Protein AF-A0A2P4QF76-F1 (afdb_monomer_lite)

Sequence (493 aa):
MTTYYWIIAQHSGKVLEVKDGSFCSSAEIFQRSKKSELDPNVDMQLWYFNGGFIVNKRSGFVLDVVEAKCQNGTKIVQYQKHDEPSRSQEWEYNYKDNSFYFKFNRNFVLDVSSTNIIHLWEKHGGKNQQFILQKWDDGSAVIENAETNIIDNFKFLPKLSQNFLEILDDDEYYDVNIEVGDNPHVKTFHAHMVILSYRSPYLRRKLSTNKKNNDGTLTCIELPNILPEIFEIILRYIYSGKLSLKEIDPSNIIKLLVAANELSLQELVIYIQSFLIENKANWMKQNFDLIYQTSYENDSFLDLQNYCNGLISNEPDKIFKSQDFTSIPEKLLIAVIQNDNLQMSEVQVWKHVFKWGVAQNSAKLEDYSQDDFNTLKNTLRQCIPFIRFYNLTSKEFAYEVHPYKEVLPKELYEDLLLSFLDSDNKKGESKPRIPRNIDSRDIDSNIITSQHAEIISKWVGKLEITDKLNSPYEFKLLFRGSRDGFYPEKFHK

Structure (mmCIF, N/CA/C/O backbone):
data_AF-A0A2P4QF76-F1
#
_entry.id   AF-A0A2P4QF76-F1
#
loop_
_atom_site.group_PDB
_atom_site.id
_atom_site.type_symbol
_atom_site.label_atom_id
_atom_site.label_alt_id
_atom_site.label_comp_id
_atom_site.label_asym_id
_atom_site.label_entity_id
_atom_site.label_seq_id
_atom_site.pdbx_PDB_ins_code
_atom_site.Cartn_x
_atom_site.Cartn_y
_atom_site.Cartn_z
_atom_site.occupancy
_atom_site.B_iso_or_equiv
_atom_site.auth_seq_id
_atom_site.auth_comp_id
_atom_site.auth_asym_id
_atom_site.auth_atom_id
_atom_site.pdbx_PDB_model_num
ATOM 1 N N . MET A 1 1 ? -21.337 12.875 21.181 1.00 55.53 1 MET A N 1
ATOM 2 C CA . MET A 1 1 ? -21.882 14.163 20.696 1.00 55.53 1 MET A CA 1
ATOM 3 C C . MET A 1 1 ? -20.908 14.741 19.682 1.00 55.53 1 MET A C 1
ATOM 5 O O . MET A 1 1 ? -19.712 14.716 19.947 1.00 55.53 1 MET A O 1
ATOM 9 N N . THR A 1 2 ? -21.391 15.203 18.529 1.00 69.94 2 THR A N 1
ATOM 10 C CA . THR A 1 2 ? -20.555 15.848 17.503 1.00 69.94 2 THR A CA 1
ATOM 11 C C . THR A 1 2 ? -20.175 17.249 17.971 1.00 69.94 2 THR A C 1
ATOM 13 O O . THR A 1 2 ? -21.057 18.042 18.290 1.00 69.94 2 THR A O 1
ATOM 16 N N . THR A 1 3 ? -18.877 17.549 18.042 1.00 82.81 3 THR A N 1
ATOM 17 C CA . THR A 1 3 ? -18.399 18.892 18.402 1.00 82.81 3 THR A CA 1
ATOM 18 C C . THR A 1 3 ? -18.281 19.742 17.146 1.00 82.81 3 THR A C 1
ATOM 20 O O . THR A 1 3 ? -17.657 19.315 16.176 1.00 82.81 3 THR A O 1
ATOM 23 N N . TYR A 1 4 ? -18.864 20.939 17.176 1.00 88.81 4 TYR A N 1
ATOM 24 C CA . TYR A 1 4 ? -18.796 21.894 16.074 1.00 88.81 4 TYR A CA 1
ATOM 25 C C . TYR A 1 4 ? -17.783 22.998 16.363 1.00 88.81 4 TYR A C 1
ATOM 27 O O . TYR A 1 4 ? -17.559 23.372 17.515 1.00 88.81 4 TYR A O 1
ATOM 35 N N . TYR A 1 5 ? -17.194 23.537 15.305 1.00 94.94 5 TYR A N 1
ATOM 36 C CA . TYR A 1 5 ? -16.179 24.574 15.353 1.00 94.94 5 TYR A CA 1
ATOM 37 C C . TYR A 1 5 ? -16.497 25.671 14.345 1.00 94.94 5 TYR A C 1
ATOM 39 O O . TYR A 1 5 ? -16.916 25.397 13.219 1.00 94.94 5 TYR A O 1
ATOM 47 N N . TRP A 1 6 ? -16.202 26.909 14.721 1.00 96.62 6 TRP A N 1
ATOM 48 C CA . TRP A 1 6 ? -15.853 27.926 13.746 1.00 96.62 6 TRP A CA 1
ATOM 49 C C . TRP A 1 6 ? -14.387 27.753 13.363 1.00 96.62 6 TRP A C 1
ATOM 51 O O . TRP A 1 6 ? -13.508 27.714 14.228 1.00 96.62 6 TRP A O 1
ATOM 61 N N . ILE A 1 7 ? -14.124 27.693 12.062 1.00 97.88 7 ILE A N 1
ATOM 62 C CA . ILE A 1 7 ? -12.768 27.699 11.517 1.00 97.88 7 ILE A CA 1
ATOM 63 C C . ILE A 1 7 ? -12.421 29.151 11.186 1.00 97.88 7 ILE A C 1
ATOM 65 O O . ILE A 1 7 ? -12.975 29.709 10.241 1.00 97.88 7 ILE A O 1
ATOM 69 N N . ILE A 1 8 ? -11.561 29.779 11.989 1.00 97.50 8 ILE A N 1
ATOM 70 C CA . ILE A 1 8 ? -11.262 31.217 11.932 1.00 97.50 8 ILE A CA 1
ATOM 71 C C . ILE A 1 8 ? -9.943 31.452 11.206 1.00 97.50 8 ILE A C 1
ATOM 73 O O . ILE A 1 8 ? -8.897 31.052 11.702 1.00 97.50 8 ILE A O 1
ATOM 77 N N . ALA A 1 9 ? -9.951 32.172 10.089 1.00 97.38 9 ALA A N 1
ATOM 78 C CA . ALA A 1 9 ? -8.727 32.561 9.399 1.00 97.38 9 ALA A CA 1
ATOM 79 C C . ALA A 1 9 ? -7.946 33.608 10.214 1.00 97.38 9 ALA A C 1
ATOM 81 O O . ALA A 1 9 ? -8.445 34.697 10.507 1.00 97.38 9 ALA A O 1
ATOM 82 N N . GLN A 1 10 ? -6.693 33.312 10.556 1.00 95.69 10 GLN A N 1
ATOM 83 C CA . GLN A 1 10 ? -5.923 34.100 11.522 1.00 95.69 10 GLN A CA 1
ATOM 84 C C . GLN A 1 10 ? -5.584 35.516 11.033 1.00 95.69 10 GLN A C 1
ATOM 86 O O . GLN A 1 10 ? -5.496 36.440 11.839 1.00 95.69 10 GLN A O 1
ATOM 91 N N . HIS A 1 11 ? -5.405 35.717 9.724 1.00 95.94 11 HIS A N 1
ATOM 92 C CA . HIS A 1 11 ? -5.132 37.047 9.163 1.00 95.94 11 HIS A CA 1
ATOM 93 C C . HIS A 1 11 ? -6.307 38.033 9.284 1.00 95.94 11 HIS A C 1
ATOM 95 O O . HIS A 1 11 ? -6.072 39.237 9.340 1.00 95.94 11 HIS A O 1
ATOM 101 N N . SER A 1 12 ? -7.551 37.546 9.285 1.00 97.19 12 SER A N 1
ATOM 102 C CA . SER A 1 12 ? -8.755 38.382 9.178 1.00 97.19 12 SER A CA 1
ATOM 103 C C . SER A 1 12 ? -9.675 38.299 10.395 1.00 97.19 12 SER A C 1
ATOM 105 O O . SER A 1 12 ? -10.526 39.171 10.564 1.00 97.19 12 SER A O 1
ATOM 107 N N . GLY A 1 13 ? -9.564 37.240 11.204 1.00 95.44 13 GLY A N 1
ATOM 108 C CA . GLY A 1 13 ? -10.523 36.919 12.264 1.00 95.44 13 GLY A CA 1
ATOM 109 C C . GLY A 1 13 ? -11.899 36.470 11.750 1.00 95.44 13 GLY A C 1
ATOM 110 O O . GLY A 1 13 ? -12.828 36.321 12.541 1.00 95.44 13 GLY A O 1
ATOM 111 N N . LYS A 1 14 ? -12.057 36.270 10.435 1.00 98.25 14 LYS A N 1
ATOM 112 C CA . LYS A 1 14 ? -13.300 35.805 9.802 1.00 98.25 14 LYS A CA 1
ATOM 113 C C . LYS A 1 14 ? -13.380 34.281 9.802 1.00 98.25 14 LYS A C 1
ATOM 115 O O . LYS A 1 14 ? -12.358 33.606 9.866 1.00 98.25 14 LYS A O 1
ATOM 120 N N . VAL A 1 15 ? -14.592 33.746 9.695 1.00 98.12 15 VAL A N 1
ATOM 121 C CA . VAL A 1 15 ? -14.866 32.304 9.729 1.00 98.12 15 VAL A CA 1
ATOM 122 C C . VAL A 1 15 ? -15.191 31.754 8.350 1.00 98.12 15 VAL A C 1
ATOM 124 O O . VAL A 1 15 ? -15.731 32.478 7.515 1.00 98.12 15 VAL A O 1
ATOM 127 N N . LEU A 1 16 ? -14.890 30.477 8.125 1.00 98.25 16 LEU A N 1
ATOM 128 C CA . LEU A 1 16 ? -15.321 29.753 6.929 1.00 98.25 16 LEU A CA 1
ATOM 129 C C . LEU A 1 16 ? -16.848 29.624 6.892 1.00 98.25 16 LEU A C 1
ATOM 131 O O . LEU A 1 16 ? -17.462 29.157 7.849 1.00 98.25 16 LEU A O 1
ATOM 135 N N . GLU A 1 17 ? -17.436 29.989 5.759 1.00 98.06 17 GLU A N 1
ATOM 136 C CA . GLU A 1 17 ? -18.871 29.967 5.484 1.00 98.06 17 GLU A CA 1
ATOM 137 C C . GLU A 1 17 ? -19.134 29.283 4.135 1.00 98.06 17 GLU A C 1
ATOM 139 O O . GLU A 1 17 ? -18.421 29.516 3.154 1.00 98.06 17 GLU A O 1
ATOM 144 N N . VAL A 1 18 ? -20.186 28.462 4.073 1.00 94.88 18 VAL A N 1
ATOM 145 C CA . VAL A 1 18 ? -20.757 27.993 2.802 1.00 94.88 18 VAL A CA 1
ATOM 146 C C . VAL A 1 18 ? -21.560 29.129 2.171 1.00 94.88 18 VAL A C 1
ATOM 148 O O . VAL A 1 18 ? -22.477 29.661 2.802 1.00 94.88 18 VAL A O 1
ATOM 151 N N . LYS A 1 19 ? -21.258 29.487 0.917 1.00 91.44 19 LYS A N 1
ATOM 152 C CA . LYS A 1 19 ? -21.954 30.556 0.180 1.00 91.44 19 LYS A CA 1
ATOM 153 C C . LYS A 1 19 ? -23.469 30.388 0.214 1.00 91.44 19 LYS A C 1
ATOM 155 O O . LYS A 1 19 ? -24.003 29.343 -0.154 1.00 91.44 19 LYS A O 1
ATOM 160 N N . ASP A 1 20 ? -24.127 31.436 0.708 1.00 83.19 20 ASP A N 1
ATOM 161 C CA . ASP A 1 20 ? -25.578 31.559 0.864 1.00 83.19 20 ASP A CA 1
ATOM 162 C C . ASP A 1 20 ? -26.235 30.425 1.680 1.00 83.19 20 ASP A C 1
ATOM 164 O O . ASP A 1 20 ? -27.443 30.212 1.591 1.00 83.19 20 ASP A O 1
ATOM 168 N N . GLY A 1 21 ? -25.456 29.682 2.479 1.00 75.25 21 GLY A N 1
ATOM 169 C CA . GLY A 1 21 ? -25.950 28.528 3.237 1.00 75.25 21 GLY A CA 1
ATOM 170 C C . GLY A 1 21 ? -26.501 27.410 2.351 1.00 75.25 21 GLY A C 1
ATOM 171 O O . GLY A 1 21 ? -27.447 26.725 2.747 1.00 75.25 21 GLY A O 1
ATOM 172 N N . SER A 1 22 ? -25.950 27.276 1.142 1.00 79.94 22 SER A N 1
ATOM 173 C CA . SER A 1 22 ? -26.408 26.345 0.113 1.00 79.94 22 SER A CA 1
ATOM 174 C C . SER A 1 22 ? -26.368 24.880 0.564 1.00 79.94 22 SER A C 1
ATOM 176 O O . SER A 1 22 ? -25.484 24.465 1.312 1.00 79.94 22 SER A O 1
ATOM 178 N N . PHE A 1 23 ? -27.294 24.076 0.039 1.00 79.19 23 PHE A N 1
ATOM 179 C CA . PHE A 1 23 ? -27.296 22.609 0.138 1.00 79.19 23 PHE A CA 1
ATOM 180 C C . PHE A 1 23 ? -26.812 21.936 -1.154 1.00 79.19 23 PHE A C 1
ATOM 182 O O . PHE A 1 23 ? -26.894 20.720 -1.286 1.00 79.19 23 PHE A O 1
ATOM 189 N N . CYS A 1 24 ? -26.344 22.712 -2.135 1.00 78.94 24 CYS A N 1
ATOM 190 C CA . CYS A 1 24 ? -25.864 22.175 -3.401 1.00 78.94 24 CYS A CA 1
ATOM 191 C C . CYS A 1 24 ? -24.381 21.813 -3.317 1.00 78.94 24 CYS A C 1
ATOM 193 O O . CYS A 1 24 ? -23.576 22.532 -2.710 1.00 78.94 24 CYS A O 1
ATOM 195 N N . SER A 1 25 ? -24.016 20.730 -3.998 1.00 88.31 25 SER A N 1
ATOM 196 C CA . SER A 1 25 ? -22.626 20.423 -4.311 1.00 88.31 25 SER A CA 1
ATOM 197 C C . SER A 1 25 ? -22.015 21.539 -5.164 1.00 88.31 25 SER A C 1
ATOM 199 O O . SER A 1 25 ? -22.723 22.259 -5.871 1.00 88.31 25 SER A O 1
ATOM 201 N N . SER A 1 26 ? -20.698 21.699 -5.071 1.00 90.62 26 SER A N 1
ATOM 202 C CA . SER A 1 26 ? -19.935 22.763 -5.732 1.00 90.62 26 SER A CA 1
ATOM 203 C C . SER A 1 26 ? -20.241 24.183 -5.233 1.00 90.62 26 SER A C 1
ATOM 205 O O . SER A 1 26 ? -19.780 25.151 -5.841 1.00 90.62 26 SER A O 1
ATOM 207 N N . ALA A 1 27 ? -20.968 24.342 -4.119 1.00 89.12 27 ALA A N 1
ATOM 208 C CA . ALA A 1 27 ? -21.112 25.654 -3.495 1.00 89.12 27 ALA A CA 1
ATOM 209 C C . ALA A 1 27 ? -19.767 26.121 -2.917 1.00 89.12 27 ALA A C 1
ATOM 211 O O . ALA A 1 27 ? -19.070 25.371 -2.231 1.00 89.12 27 ALA A O 1
ATOM 212 N N . GLU A 1 28 ? -19.407 27.366 -3.223 1.00 95.69 28 GLU A N 1
ATOM 213 C CA . GLU A 1 28 ? -18.118 27.955 -2.856 1.00 95.69 28 GLU A CA 1
ATOM 214 C C . GLU A 1 28 ? -17.987 28.149 -1.343 1.00 95.69 28 GLU A C 1
ATOM 216 O O . GLU A 1 28 ? -18.946 28.530 -0.663 1.00 95.69 28 GLU A O 1
ATOM 221 N N . ILE A 1 29 ? -16.770 27.952 -0.834 1.00 97.94 29 ILE A N 1
ATOM 222 C CA . ILE A 1 29 ? -16.413 28.265 0.548 1.00 97.94 29 ILE A CA 1
ATOM 223 C C . ILE A 1 29 ? -15.610 29.562 0.573 1.00 97.94 29 ILE A C 1
ATOM 225 O O . ILE A 1 29 ? -14.702 29.784 -0.231 1.00 97.94 29 ILE A O 1
ATOM 229 N N . PHE A 1 30 ? -15.945 30.448 1.500 1.00 97.44 30 PHE A N 1
ATOM 230 C CA . PHE A 1 30 ? -15.320 31.761 1.632 1.00 97.44 30 PHE A CA 1
ATOM 231 C C . PHE A 1 30 ? -15.271 32.168 3.104 1.00 97.44 30 PHE A C 1
ATOM 233 O O . PHE A 1 30 ? -15.937 31.568 3.946 1.00 97.44 30 PHE A O 1
ATOM 240 N N . GLN A 1 31 ? -14.474 33.180 3.435 1.00 97.69 31 GLN A N 1
ATOM 241 C CA . GLN A 1 31 ? -14.450 33.732 4.785 1.00 97.69 31 GLN A CA 1
ATOM 242 C C . GLN A 1 31 ? -15.458 34.878 4.949 1.00 97.69 31 GLN A C 1
ATOM 244 O O . GLN A 1 31 ? -15.531 35.793 4.118 1.00 97.69 31 GLN A O 1
ATOM 249 N N . ARG A 1 32 ? -16.182 34.898 6.071 1.00 96.81 32 ARG A N 1
ATOM 250 C CA . ARG A 1 32 ? -17.121 35.970 6.426 1.00 96.81 32 ARG A CA 1
ATOM 251 C C . ARG A 1 32 ? -17.062 36.332 7.905 1.00 96.81 32 ARG A C 1
ATOM 253 O O . ARG A 1 32 ? -16.494 35.611 8.718 1.00 96.81 32 ARG A O 1
ATOM 260 N N . SER A 1 33 ? -17.613 37.491 8.259 1.00 96.94 33 SER A N 1
ATOM 261 C CA . SER A 1 33 ? -17.751 37.886 9.660 1.00 96.94 33 SER A CA 1
ATOM 262 C C . SER A 1 33 ? -18.518 36.815 10.434 1.00 96.94 33 SER A C 1
ATOM 264 O O . SER A 1 33 ? -19.556 36.332 9.973 1.00 96.94 33 SER A O 1
ATOM 266 N N . LYS A 1 34 ? -17.990 36.452 11.604 1.00 95.12 34 LYS A N 1
ATOM 267 C CA . LYS A 1 34 ? -18.598 35.473 12.502 1.00 95.12 34 LYS A CA 1
ATOM 268 C C . LYS A 1 34 ? -20.011 35.915 12.890 1.00 95.12 34 LYS A C 1
ATOM 270 O O . LYS A 1 34 ? -20.214 37.063 13.286 1.00 95.12 34 LYS A O 1
ATOM 275 N N . LYS A 1 35 ? -20.974 35.006 12.777 1.00 89.44 35 LYS A N 1
ATOM 276 C CA . LYS A 1 35 ? -22.362 35.211 13.199 1.00 89.44 35 LYS A CA 1
ATOM 277 C C . LYS A 1 35 ? -22.523 35.067 14.705 1.00 89.44 35 LYS A C 1
ATOM 279 O O . LYS A 1 35 ? -21.748 34.372 15.360 1.00 89.44 35 LYS A O 1
ATOM 284 N N . SER A 1 36 ? -23.553 35.729 15.233 1.00 84.69 36 SER A N 1
ATOM 285 C CA . SER A 1 36 ? -24.012 35.507 16.605 1.00 84.69 36 SER A CA 1
ATOM 286 C C . SER A 1 36 ? -24.418 34.049 16.785 1.00 84.69 36 SER A C 1
ATOM 288 O O . SER A 1 36 ? -24.936 33.434 15.853 1.00 84.69 36 SER A O 1
ATOM 290 N N . GLU A 1 37 ? -24.242 33.520 17.993 1.00 79.38 37 GLU A N 1
ATOM 291 C CA . GLU A 1 37 ? -24.681 32.165 18.324 1.00 79.38 37 GLU A CA 1
ATOM 292 C C . GLU A 1 37 ? -26.200 31.968 18.168 1.00 79.38 37 GLU A C 1
ATOM 294 O O . GLU A 1 37 ? -26.680 30.862 17.937 1.00 79.38 37 GLU A O 1
ATOM 299 N N . LEU A 1 38 ? -26.951 33.070 18.228 1.00 74.81 38 LEU A N 1
ATOM 300 C CA . LEU A 1 38 ? -28.403 33.113 18.076 1.00 74.81 38 LEU A CA 1
ATOM 301 C C . LEU A 1 38 ? -28.857 33.340 16.620 1.00 74.81 38 LEU A C 1
ATOM 303 O O . LEU A 1 38 ? -30.057 33.444 16.368 1.00 74.81 38 LEU A O 1
ATOM 307 N N . ASP A 1 39 ? -27.935 33.472 15.656 1.00 79.25 39 ASP A N 1
ATOM 308 C CA . ASP A 1 39 ? -28.293 33.659 14.243 1.00 79.25 39 ASP A CA 1
ATOM 309 C C . ASP A 1 39 ? -28.943 32.368 13.701 1.00 79.25 39 ASP A C 1
ATOM 311 O O . ASP A 1 39 ? -28.347 31.291 13.797 1.00 79.25 39 ASP A O 1
ATOM 315 N N . PRO A 1 40 ? -30.144 32.437 13.094 1.00 72.69 40 PRO A N 1
ATOM 316 C CA . PRO A 1 40 ? -30.857 31.250 12.614 1.00 72.69 40 PRO A CA 1
ATOM 317 C C . PRO A 1 40 ? -30.125 30.506 11.488 1.00 72.69 40 PRO A C 1
ATOM 319 O O . PRO A 1 40 ? -30.483 29.378 11.170 1.00 72.69 40 PRO A O 1
ATOM 322 N N . ASN A 1 41 ? -29.112 31.120 10.872 1.00 77.69 41 ASN A N 1
ATOM 323 C CA . ASN A 1 41 ? -28.269 30.507 9.850 1.00 77.69 41 ASN A CA 1
ATOM 324 C C . ASN A 1 41 ? -26.828 30.334 10.323 1.00 77.69 41 ASN A C 1
ATOM 326 O O . ASN A 1 41 ? -25.909 30.322 9.513 1.00 77.69 41 ASN A O 1
ATOM 330 N N . VAL A 1 42 ? -26.583 30.273 11.627 1.00 85.44 42 VAL A N 1
ATOM 331 C CA . VAL A 1 42 ? -25.220 30.132 12.140 1.00 85.44 42 VAL A CA 1
ATOM 332 C C . VAL A 1 42 ? -24.565 28.804 11.749 1.00 85.44 42 VAL A C 1
ATOM 334 O O . VAL A 1 42 ? -23.354 28.740 11.563 1.00 85.44 42 VAL A O 1
ATOM 337 N N . ASP A 1 43 ? -25.370 27.766 11.534 1.00 83.00 43 ASP A N 1
ATOM 338 C CA . ASP A 1 43 ? -24.957 26.427 11.115 1.00 83.00 43 ASP A CA 1
ATOM 339 C C . ASP A 1 43 ? -24.156 26.384 9.802 1.00 83.00 43 ASP A C 1
ATOM 341 O O . ASP A 1 43 ? -23.296 25.516 9.657 1.00 83.00 43 ASP A O 1
ATOM 345 N N . MET A 1 44 ? -24.338 27.339 8.882 1.00 89.62 44 MET A N 1
ATOM 346 C CA . MET A 1 44 ? -23.531 27.417 7.654 1.00 89.62 44 MET A CA 1
ATOM 347 C C . MET A 1 44 ? -22.075 27.850 7.888 1.00 89.62 44 MET A C 1
ATOM 349 O O . MET A 1 44 ? -21.251 27.713 6.984 1.00 89.62 44 MET A O 1
ATOM 353 N N . GLN A 1 45 ? -21.754 28.344 9.089 1.00 97.00 45 GLN A N 1
ATOM 354 C CA . GLN A 1 45 ? -20.395 28.680 9.535 1.00 97.00 45 GLN A CA 1
ATOM 355 C C . GLN A 1 45 ? -19.789 27.627 10.481 1.00 97.00 45 GLN A C 1
ATOM 357 O O . GLN A 1 45 ? -18.684 27.824 10.993 1.00 97.00 45 GLN A O 1
ATOM 362 N N . LEU A 1 46 ? -20.509 26.531 10.746 1.00 95.50 46 LEU A N 1
ATOM 363 C CA . LEU A 1 46 ? -20.108 25.507 11.706 1.00 95.50 46 LEU A CA 1
ATOM 364 C C . LEU A 1 46 ? -19.647 24.237 11.011 1.00 95.50 46 LEU A C 1
ATOM 366 O O . LEU A 1 46 ? -20.309 23.720 10.114 1.00 95.50 46 LEU A O 1
ATOM 370 N N . TRP A 1 47 ? -18.521 23.717 11.484 1.00 97.25 47 TRP A N 1
ATOM 371 C CA . TRP A 1 47 ? -17.824 22.589 10.885 1.00 97.25 47 TRP A CA 1
ATOM 372 C C . TRP A 1 47 ? -17.505 21.535 11.939 1.00 97.25 47 TRP A C 1
ATOM 374 O O . TRP A 1 47 ? -17.258 21.870 13.096 1.00 97.25 47 TRP A O 1
ATOM 384 N N . TYR A 1 48 ? -17.492 20.264 11.561 1.00 94.06 48 TYR A N 1
ATOM 385 C CA . TYR A 1 48 ? -17.015 19.175 12.407 1.00 94.06 48 TYR A CA 1
ATOM 386 C C . TYR A 1 48 ? -16.077 18.260 11.626 1.00 94.06 48 TYR A C 1
ATOM 388 O O . TYR A 1 48 ? -16.114 18.205 10.398 1.00 94.06 48 TYR A O 1
ATOM 396 N N . PHE A 1 49 ? -15.225 17.544 12.350 1.00 92.38 49 PHE A N 1
ATOM 397 C CA . PHE A 1 49 ? -14.235 16.647 11.765 1.00 92.38 49 PHE A CA 1
ATOM 398 C C . PHE A 1 49 ? -14.704 15.204 11.910 1.00 92.38 49 PHE A C 1
ATOM 400 O O . PHE A 1 49 ? -15.112 14.790 12.996 1.00 92.38 49 PHE A O 1
ATOM 407 N N . ASN A 1 50 ? -14.654 14.438 10.825 1.00 84.06 50 ASN A N 1
ATOM 408 C CA . ASN A 1 50 ? -15.050 13.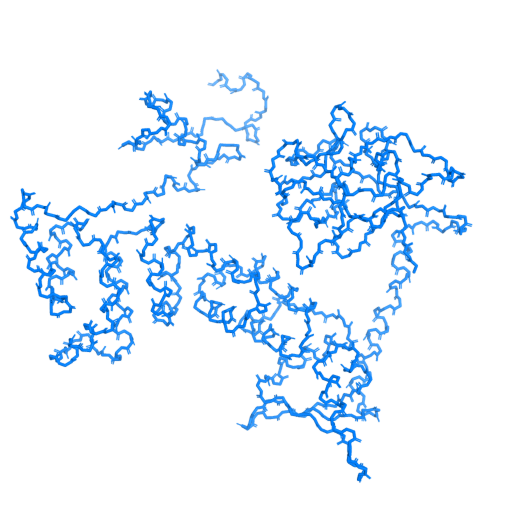034 10.816 1.00 84.06 50 ASN A CA 1
ATOM 409 C C . ASN A 1 50 ? -14.121 12.259 9.884 1.00 84.06 50 ASN A C 1
ATOM 411 O O . ASN A 1 50 ? -14.231 12.437 8.683 1.00 84.06 50 ASN A O 1
ATOM 415 N N . GLY A 1 51 ? -13.201 11.444 10.407 1.00 77.56 51 GLY A N 1
ATOM 416 C CA . GLY A 1 51 ? -12.373 10.550 9.580 1.00 77.56 51 GLY A CA 1
ATOM 417 C C . GLY A 1 51 ? -11.537 11.241 8.491 1.00 77.56 51 GLY A C 1
ATOM 418 O O . GLY A 1 51 ? -11.437 10.723 7.389 1.00 77.56 51 GLY A O 1
ATOM 419 N N . GLY A 1 52 ? -10.977 12.427 8.762 1.00 86.62 52 GLY A N 1
ATOM 420 C CA . GLY A 1 52 ? -10.227 13.223 7.772 1.00 86.62 52 GLY A CA 1
ATOM 421 C C . GLY A 1 52 ? -11.094 14.153 6.916 1.00 86.62 52 GLY A C 1
ATOM 422 O O . GLY A 1 52 ? -10.568 15.010 6.216 1.00 86.62 52 GLY A O 1
ATOM 423 N N . PHE A 1 53 ? -12.419 14.062 7.012 1.00 94.44 53 PHE A N 1
ATOM 424 C CA . PHE A 1 53 ? -13.335 14.979 6.343 1.00 94.44 53 PHE A CA 1
ATOM 425 C C . PHE A 1 53 ? -13.638 16.190 7.227 1.00 94.44 53 PHE A C 1
ATOM 427 O O . PHE A 1 53 ? -13.843 16.059 8.438 1.00 94.44 53 PHE A O 1
ATOM 434 N N . ILE A 1 54 ? -13.718 17.366 6.605 1.00 97.25 54 ILE A N 1
ATOM 435 C CA . ILE A 1 54 ? -14.188 18.604 7.236 1.00 97.25 54 ILE A CA 1
ATOM 436 C C . ILE A 1 54 ? -15.614 18.831 6.757 1.00 97.25 54 ILE A C 1
ATOM 438 O O . ILE A 1 54 ? -15.830 19.124 5.584 1.00 97.25 54 ILE A O 1
ATOM 442 N N . VAL A 1 55 ? -16.584 18.646 7.646 1.00 96.75 55 VAL A N 1
ATOM 443 C CA . VAL A 1 55 ? -18.001 18.540 7.295 1.00 96.75 55 VAL A CA 1
ATOM 444 C C . VAL A 1 55 ? -18.770 19.750 7.799 1.00 96.75 55 VAL A C 1
ATOM 446 O O . VAL A 1 55 ? -18.630 20.137 8.959 1.00 96.75 55 VAL A O 1
ATOM 449 N N . ASN A 1 56 ? -19.595 20.351 6.948 1.00 95.69 56 ASN A N 1
ATOM 450 C CA . ASN A 1 56 ? -20.453 21.460 7.342 1.00 95.69 56 ASN A CA 1
ATOM 451 C C . ASN A 1 56 ? -21.665 20.961 8.149 1.00 95.69 56 ASN A C 1
ATOM 453 O O . ASN A 1 56 ? -22.313 19.988 7.767 1.00 95.69 56 ASN A O 1
ATOM 457 N N . LYS A 1 57 ? -22.011 21.648 9.245 1.00 90.38 57 LYS A N 1
ATOM 458 C CA . LYS A 1 57 ? -23.151 21.296 10.109 1.00 90.38 57 LYS A CA 1
ATOM 459 C C . LYS A 1 57 ? -24.491 21.386 9.382 1.00 90.38 57 LYS A C 1
ATOM 461 O O . LYS A 1 57 ? -25.349 20.541 9.614 1.00 90.38 57 LYS A O 1
ATOM 466 N N . ARG A 1 58 ? -24.686 22.418 8.556 1.00 87.12 58 ARG A N 1
ATOM 467 C CA . ARG A 1 58 ? -25.963 22.689 7.885 1.00 87.12 58 ARG A CA 1
ATOM 468 C C . ARG A 1 58 ? -26.235 21.676 6.782 1.00 87.12 58 ARG A C 1
ATOM 470 O O . ARG A 1 58 ? -27.289 21.054 6.784 1.00 87.12 58 ARG A O 1
ATOM 477 N N . SER A 1 59 ? -25.298 21.518 5.847 1.00 83.31 59 SER A N 1
ATOM 478 C CA . SER A 1 59 ? -25.500 20.683 4.655 1.00 83.31 59 SER A CA 1
ATOM 479 C C . SER A 1 59 ? -25.120 19.213 4.846 1.00 83.31 59 SER A C 1
ATOM 481 O O . SER A 1 59 ? -25.603 18.366 4.100 1.00 83.31 59 SER A O 1
ATOM 483 N N . GLY A 1 60 ? -24.242 18.893 5.804 1.00 88.00 60 GLY A N 1
ATOM 484 C CA . GLY A 1 60 ? -23.638 17.561 5.934 1.00 88.00 60 GLY A CA 1
ATOM 485 C C . GLY A 1 60 ? -22.614 17.232 4.838 1.00 88.00 60 GLY A C 1
ATOM 486 O O . GLY A 1 60 ? -22.114 16.109 4.783 1.00 88.00 60 GLY A O 1
ATOM 487 N N . PHE A 1 61 ? -22.299 18.189 3.961 1.00 93.50 61 PHE A N 1
ATOM 488 C CA . PHE A 1 61 ? -21.313 18.042 2.892 1.00 93.50 61 PHE A CA 1
ATOM 489 C C . PHE A 1 61 ? -19.904 18.364 3.375 1.00 93.50 61 PHE A C 1
ATOM 491 O O . PHE A 1 61 ? -19.708 19.056 4.377 1.00 93.50 61 PHE A O 1
ATOM 498 N N . VAL A 1 62 ? -18.919 17.837 2.655 1.00 97.75 62 VAL A N 1
ATOM 499 C CA . VAL A 1 62 ? -17.508 17.895 3.038 1.00 97.75 62 VAL A CA 1
ATOM 500 C C . VAL A 1 62 ? -16.755 18.917 2.196 1.00 97.75 62 VAL A C 1
ATOM 502 O O . VAL A 1 62 ? -17.152 19.189 1.063 1.00 97.75 62 VAL A O 1
ATOM 505 N N . LEU A 1 63 ? -15.671 19.480 2.737 1.00 98.06 63 LEU A N 1
ATOM 506 C CA . LEU A 1 63 ? -14.740 20.294 1.957 1.00 98.06 63 LEU A CA 1
ATOM 507 C C . LEU A 1 63 ? -14.079 19.450 0.868 1.00 98.06 63 LEU A C 1
ATOM 509 O O . LEU A 1 63 ? -13.458 18.430 1.160 1.00 98.06 63 LEU A O 1
ATOM 513 N N . ASP A 1 64 ? -14.180 19.923 -0.367 1.00 98.00 64 ASP A N 1
ATOM 514 C CA . ASP A 1 64 ? -13.719 19.255 -1.575 1.00 98.00 64 ASP A CA 1
ATOM 515 C C . ASP A 1 64 ? -12.826 20.196 -2.394 1.00 98.00 64 ASP A C 1
ATOM 517 O O . ASP A 1 64 ? -13.157 21.364 -2.636 1.00 98.00 64 ASP A O 1
ATOM 521 N N . VAL A 1 65 ? -11.667 19.681 -2.800 1.00 97.62 65 VAL A N 1
ATOM 522 C CA . VAL A 1 65 ? -10.797 20.303 -3.797 1.00 97.62 65 VAL A CA 1
ATOM 523 C C . VAL A 1 65 ? -11.370 19.999 -5.177 1.00 97.62 65 VAL A C 1
ATOM 525 O O . VAL A 1 65 ? -11.338 18.845 -5.609 1.00 97.62 65 VAL A O 1
ATOM 528 N N . VAL A 1 66 ? -11.813 21.033 -5.899 1.00 94.19 66 VAL A N 1
ATOM 529 C CA . VAL A 1 66 ? -12.395 20.873 -7.242 1.00 94.19 66 VAL A CA 1
ATOM 530 C C . VAL A 1 66 ? -11.451 20.068 -8.143 1.00 94.19 66 VAL A C 1
ATOM 532 O O . VAL A 1 66 ? -10.281 20.418 -8.308 1.00 94.19 66 VAL A O 1
ATOM 535 N N . GLU A 1 67 ? -11.971 18.971 -8.704 1.00 89.75 67 GLU A N 1
ATOM 536 C CA . GLU A 1 67 ? -11.249 18.039 -9.590 1.00 89.75 67 GLU A CA 1
ATOM 537 C C . GLU A 1 67 ? -9.987 17.404 -8.964 1.00 89.75 67 GLU A C 1
ATOM 539 O O . GLU A 1 67 ? -9.124 16.906 -9.685 1.00 89.75 67 GLU A O 1
ATOM 544 N N . ALA A 1 68 ? -9.847 17.430 -7.630 1.00 89.12 68 ALA A N 1
ATOM 545 C CA . ALA A 1 68 ? -8.625 17.043 -6.912 1.00 89.12 68 ALA A CA 1
ATOM 546 C C . ALA A 1 68 ? -7.356 17.755 -7.433 1.00 89.12 68 ALA A C 1
ATOM 548 O O . ALA A 1 68 ? -6.241 17.233 -7.342 1.00 89.12 68 ALA A O 1
ATOM 549 N N . LYS A 1 69 ? -7.513 18.948 -8.017 1.00 93.44 69 LYS A N 1
ATOM 550 C CA . LYS A 1 69 ? -6.443 19.634 -8.738 1.00 93.44 69 LYS A CA 1
ATOM 551 C C . LYS A 1 69 ? -5.435 20.267 -7.773 1.00 93.44 69 LYS A C 1
ATOM 553 O O . LYS A 1 69 ? -5.721 21.252 -7.099 1.00 93.44 69 LYS A O 1
ATOM 558 N N . CYS A 1 70 ? -4.210 19.742 -7.740 1.00 92.62 70 CYS A N 1
ATOM 559 C CA . CYS A 1 70 ? -3.107 20.295 -6.943 1.00 92.62 70 CYS A CA 1
ATOM 560 C C . CYS A 1 70 ? -2.446 21.500 -7.634 1.00 92.62 70 CYS A C 1
ATOM 562 O O . CYS A 1 70 ? -1.317 21.412 -8.112 1.00 92.62 70 CYS A O 1
ATOM 564 N N . GLN A 1 71 ? -3.162 22.621 -7.720 1.00 96.12 71 GLN A N 1
ATOM 565 C CA . GLN A 1 71 ? -2.650 23.874 -8.280 1.00 96.12 71 GLN A CA 1
ATOM 566 C C . GLN A 1 71 ? -3.026 25.059 -7.384 1.00 96.12 71 GLN A C 1
ATOM 568 O O . GLN A 1 71 ? -4.152 25.119 -6.884 1.00 96.12 71 GLN A O 1
ATOM 573 N N . ASN A 1 72 ? -2.115 26.027 -7.238 1.00 96.88 72 ASN A N 1
ATOM 574 C CA . ASN A 1 72 ? -2.380 27.287 -6.539 1.00 96.88 72 ASN A CA 1
ATOM 575 C C . ASN A 1 72 ? -3.627 27.976 -7.103 1.00 96.88 72 ASN A C 1
ATOM 577 O O . ASN A 1 72 ? -3.739 28.191 -8.311 1.00 96.88 72 ASN A O 1
ATOM 581 N N . GLY A 1 73 ? -4.558 28.320 -6.217 1.00 95.81 73 GLY A N 1
ATOM 582 C CA . GLY A 1 73 ? -5.814 28.972 -6.575 1.00 95.81 73 GLY A CA 1
ATOM 583 C C . GLY A 1 73 ? -6.956 28.014 -6.911 1.00 95.81 73 GLY A C 1
ATOM 584 O O . GLY A 1 73 ? -8.045 28.477 -7.255 1.00 95.81 73 GLY A O 1
ATOM 585 N N . THR A 1 74 ? -6.755 26.695 -6.806 1.00 97.56 74 THR A N 1
ATOM 586 C CA . THR A 1 74 ? -7.849 25.726 -6.988 1.00 97.56 74 THR A CA 1
ATOM 587 C C . THR A 1 74 ? -8.909 25.954 -5.919 1.00 97.56 74 THR A C 1
ATOM 589 O O . THR A 1 74 ? -8.607 25.950 -4.730 1.00 97.56 74 THR A O 1
ATOM 592 N N . LYS A 1 75 ? -10.159 26.182 -6.323 1.00 97.12 75 LYS A N 1
ATOM 593 C CA . LYS A 1 75 ? -11.238 26.504 -5.383 1.00 97.12 75 LYS A CA 1
ATOM 594 C C . LYS A 1 75 ? -11.544 25.329 -4.459 1.00 97.12 75 LYS A C 1
ATOM 596 O O . LYS A 1 75 ? -11.528 24.177 -4.892 1.00 97.12 75 LYS A O 1
ATOM 601 N N . ILE A 1 76 ? -11.897 25.657 -3.219 1.00 98.06 76 ILE A N 1
ATOM 602 C CA . ILE A 1 76 ? -12.511 24.714 -2.288 1.00 98.06 76 ILE A CA 1
ATOM 603 C C . ILE A 1 76 ? -14.018 24.938 -2.290 1.00 98.06 76 ILE A C 1
ATOM 605 O O . ILE A 1 76 ? -14.505 26.065 -2.156 1.00 98.06 76 ILE A O 1
ATOM 609 N N . VAL A 1 77 ? -14.755 23.849 -2.455 1.00 97.81 77 VAL A N 1
ATOM 610 C CA . VAL A 1 77 ? -16.218 23.826 -2.461 1.00 97.81 77 VAL A CA 1
ATOM 611 C C . VAL A 1 77 ? -16.719 22.839 -1.414 1.00 97.81 77 VAL A C 1
ATOM 613 O O . VAL A 1 77 ? -15.942 22.052 -0.881 1.00 97.81 77 VAL A O 1
ATOM 616 N N . GLN A 1 78 ? -18.014 22.860 -1.111 1.00 95.19 78 GLN A N 1
ATOM 617 C CA . GLN A 1 78 ? -18.637 21.698 -0.476 1.00 95.19 78 GLN A CA 1
ATOM 618 C C . GLN A 1 78 ? -19.093 20.690 -1.534 1.00 95.19 78 GLN A C 1
ATOM 620 O O . GLN A 1 78 ? -19.608 21.074 -2.589 1.00 95.19 78 GLN A O 1
ATOM 625 N N . TYR A 1 79 ? -18.967 19.402 -1.241 1.00 94.94 79 TYR A N 1
ATOM 626 C CA . TYR A 1 79 ? -19.472 18.337 -2.101 1.00 94.94 79 TYR A CA 1
ATOM 627 C C . TYR A 1 79 ? -20.026 17.175 -1.271 1.00 94.94 79 TYR A C 1
ATOM 629 O O . TYR A 1 79 ? -19.723 17.038 -0.082 1.00 94.94 79 TYR A O 1
ATOM 637 N N . GLN A 1 80 ? -20.875 16.348 -1.885 1.00 91.75 80 GLN A N 1
ATOM 638 C CA . GLN A 1 80 ? -21.321 15.117 -1.241 1.00 91.75 80 GLN A CA 1
ATOM 639 C C . GLN A 1 80 ? -20.098 14.242 -0.938 1.00 91.75 80 GLN A C 1
ATOM 641 O O . GLN A 1 80 ? -19.188 14.128 -1.757 1.00 91.75 80 GLN A O 1
ATOM 646 N N . LYS A 1 81 ? -20.064 13.636 0.249 1.00 93.62 81 LYS A N 1
ATOM 647 C CA . LYS A 1 81 ? -18.960 12.758 0.634 1.00 93.62 81 LYS A CA 1
ATOM 648 C C . LYS A 1 81 ? -18.813 11.620 -0.389 1.00 93.62 81 LYS A C 1
ATOM 650 O O . LYS A 1 81 ? -19.788 10.917 -0.652 1.00 93.62 81 LYS A O 1
ATOM 655 N N . HIS A 1 82 ? -17.619 11.467 -0.953 1.00 89.12 82 HIS A N 1
ATOM 656 C CA . HIS A 1 82 ? -17.249 10.336 -1.804 1.00 89.12 82 HIS A CA 1
ATOM 657 C C . HIS A 1 82 ? -16.929 9.101 -0.952 1.00 89.12 82 HIS A C 1
ATOM 659 O O . HIS A 1 82 ? -16.647 9.220 0.244 1.00 89.12 82 HIS A O 1
ATOM 665 N N . ASP A 1 83 ? -16.948 7.923 -1.575 1.00 82.12 83 ASP A N 1
ATOM 666 C CA . ASP A 1 83 ? -16.480 6.697 -0.931 1.00 82.12 83 ASP A CA 1
ATOM 667 C C . ASP A 1 83 ? -15.011 6.839 -0.495 1.00 82.12 83 ASP A C 1
ATOM 669 O O . ASP A 1 83 ? -14.211 7.529 -1.132 1.00 82.12 83 ASP A O 1
ATOM 673 N N . GLU A 1 84 ? -14.669 6.214 0.630 1.00 77.50 84 GLU A N 1
ATOM 674 C CA . GLU A 1 84 ? -13.308 6.226 1.167 1.00 77.50 84 GLU A CA 1
ATOM 675 C C . GLU A 1 84 ? -12.446 5.159 0.466 1.00 77.50 84 GLU A C 1
ATOM 677 O O . GLU A 1 84 ? -12.907 4.023 0.319 1.00 77.50 84 GLU A O 1
ATOM 682 N N . PRO A 1 85 ? -11.194 5.476 0.068 1.00 74.56 85 PRO A N 1
ATOM 683 C CA . PRO A 1 85 ? -10.491 6.754 0.249 1.00 74.56 85 PRO A CA 1
ATOM 684 C C . PRO A 1 85 ? -10.853 7.818 -0.806 1.00 74.56 85 PRO A C 1
ATOM 686 O O . PRO A 1 85 ? -10.980 7.523 -1.996 1.00 74.56 85 PRO A O 1
ATOM 689 N N . SER A 1 86 ? -10.925 9.088 -0.390 1.00 82.25 86 SER A N 1
ATOM 690 C CA . SER A 1 86 ? -11.267 10.217 -1.267 1.00 82.25 86 SER A CA 1
ATOM 691 C C . SER A 1 86 ? -10.064 11.118 -1.541 1.00 82.25 86 SER A C 1
ATOM 693 O O . SER A 1 86 ? -9.534 11.796 -0.659 1.00 82.25 86 SER A O 1
ATOM 695 N N . ARG A 1 87 ? -9.658 11.195 -2.816 1.00 88.69 87 ARG A N 1
ATOM 696 C CA . ARG A 1 87 ? -8.511 12.012 -3.246 1.00 88.69 87 ARG A CA 1
ATOM 697 C C . ARG A 1 87 ? -8.743 13.519 -3.151 1.00 88.69 87 ARG A C 1
ATOM 699 O O . ARG A 1 87 ? -7.756 14.238 -3.133 1.00 88.69 87 ARG A O 1
ATOM 706 N N . SER A 1 88 ? -9.987 14.002 -3.112 1.00 94.00 88 SER A N 1
ATOM 707 C CA . SER A 1 88 ? -10.313 15.440 -3.111 1.00 94.00 88 SER A CA 1
ATOM 708 C C . SER A 1 88 ? -10.812 15.980 -1.768 1.00 94.00 88 SER A C 1
ATOM 710 O O . SER A 1 88 ? -10.902 17.196 -1.625 1.00 94.00 88 SER A O 1
ATOM 712 N N . GLN A 1 89 ? -11.133 15.124 -0.790 1.00 96.75 89 GLN A N 1
ATOM 713 C CA . GLN A 1 89 ? -11.934 15.526 0.382 1.00 96.75 89 GLN A CA 1
ATOM 714 C C . GLN A 1 89 ? -11.278 15.266 1.739 1.00 96.75 89 GLN A C 1
ATOM 716 O O . GLN A 1 89 ? -11.876 15.552 2.778 1.00 96.75 89 GLN A O 1
ATOM 721 N N . GLU A 1 90 ? -10.065 14.717 1.745 1.00 95.50 90 GLU A N 1
ATOM 722 C CA . GLU A 1 90 ? -9.362 14.373 2.975 1.00 95.50 90 GLU A CA 1
ATOM 723 C C . GLU A 1 90 ? -8.348 15.447 3.378 1.00 95.50 90 GLU A C 1
ATOM 725 O O . GLU A 1 90 ? -7.496 15.883 2.595 1.00 95.50 90 GLU A O 1
ATOM 730 N N . TRP A 1 91 ? -8.425 15.831 4.647 1.00 96.25 91 TRP A N 1
ATOM 731 C CA . TRP A 1 91 ? -7.687 16.924 5.252 1.00 96.25 91 TRP A CA 1
ATOM 732 C C . TRP A 1 91 ? -7.065 16.498 6.581 1.00 96.25 91 TRP A C 1
ATOM 734 O O . TRP A 1 91 ? -7.596 15.657 7.306 1.00 96.25 91 TRP A O 1
ATOM 744 N N . GLU A 1 92 ? -5.955 17.135 6.935 1.00 94.88 92 GLU A N 1
ATOM 745 C CA . GLU A 1 92 ? -5.288 16.952 8.223 1.00 94.88 92 GLU A CA 1
ATOM 746 C C . GLU A 1 92 ? -4.986 18.315 8.845 1.00 94.88 92 GLU A C 1
ATOM 748 O O . GLU A 1 92 ? -4.451 19.198 8.179 1.00 94.88 92 GLU A O 1
ATOM 753 N N . TYR A 1 93 ? -5.332 18.510 10.116 1.00 94.50 93 TYR A N 1
ATOM 754 C CA . TYR A 1 93 ? -5.030 19.749 10.832 1.00 94.50 93 TYR A CA 1
ATOM 755 C C . TYR A 1 93 ? -3.735 19.612 11.629 1.00 94.50 93 TYR A C 1
ATOM 757 O O . TYR A 1 93 ? -3.582 18.684 12.423 1.00 94.50 93 TYR A O 1
ATOM 765 N N . ASN A 1 94 ? -2.817 20.561 11.469 1.00 89.56 94 ASN A N 1
ATOM 766 C CA . ASN A 1 94 ? -1.569 20.595 12.221 1.00 89.56 94 ASN A CA 1
ATOM 767 C C . ASN A 1 94 ? -1.605 21.689 13.283 1.00 89.56 94 ASN A C 1
ATOM 769 O O . ASN A 1 94 ? -1.556 22.881 12.992 1.00 89.56 94 ASN A O 1
ATOM 773 N N . TYR A 1 95 ? -1.603 21.266 14.541 1.00 87.56 95 TYR A N 1
ATOM 774 C CA . TYR A 1 95 ? -1.653 22.158 15.696 1.00 87.56 95 TYR A CA 1
ATOM 775 C C . TYR A 1 95 ? -0.389 23.008 15.893 1.00 87.56 95 TYR A C 1
ATOM 777 O O . TYR A 1 95 ? -0.438 24.006 16.603 1.00 87.56 95 TYR A O 1
ATOM 785 N N . LYS A 1 96 ? 0.754 22.644 15.290 1.00 86.69 96 LYS A N 1
ATOM 786 C CA . LYS A 1 96 ? 2.004 23.408 15.454 1.00 86.69 96 LYS A CA 1
ATOM 787 C C . LYS A 1 96 ? 2.010 24.699 14.646 1.00 86.69 96 LYS A C 1
ATOM 789 O O . LYS A 1 96 ? 2.648 25.663 15.057 1.00 86.69 96 LYS A O 1
ATOM 794 N N . ASP A 1 97 ? 1.344 24.704 13.495 1.00 89.81 97 ASP A N 1
ATOM 795 C CA . ASP A 1 97 ? 1.300 25.851 12.582 1.00 89.81 97 ASP A CA 1
ATOM 796 C C . ASP A 1 97 ? -0.123 26.295 12.218 1.00 89.81 97 ASP A C 1
ATOM 798 O O . ASP A 1 97 ? -0.289 27.218 11.424 1.00 89.81 97 ASP A O 1
ATOM 802 N N . ASN A 1 98 ? -1.136 25.675 12.826 1.00 94.12 98 ASN A N 1
ATOM 803 C CA . ASN A 1 98 ? -2.555 25.942 12.621 1.00 94.12 98 ASN A CA 1
ATOM 804 C C . ASN A 1 98 ? -3.010 25.818 11.158 1.00 94.12 98 ASN A C 1
ATOM 806 O O . ASN A 1 98 ? -3.931 26.514 10.742 1.00 94.12 98 ASN A O 1
ATOM 810 N N . SER A 1 99 ? -2.381 24.962 10.352 1.00 96.19 99 SER A N 1
ATOM 811 C CA . SER A 1 99 ? -2.748 24.791 8.940 1.00 96.19 99 SER A CA 1
ATOM 812 C C . SER A 1 99 ? -3.531 23.501 8.679 1.00 96.19 99 SER A C 1
ATOM 814 O O . SER A 1 99 ? -3.356 22.490 9.362 1.00 96.19 99 SER A O 1
ATOM 816 N N . PHE A 1 100 ? -4.405 23.545 7.670 1.00 97.75 100 PHE A N 1
ATOM 817 C CA . PHE A 1 100 ? -5.112 22.379 7.138 1.00 97.75 100 PHE A CA 1
ATOM 818 C C . PHE A 1 100 ? -4.416 21.881 5.881 1.00 97.75 100 PHE A C 1
ATOM 820 O O . PHE A 1 100 ? -4.468 22.551 4.853 1.00 97.75 100 PHE A O 1
ATOM 827 N N . TYR A 1 101 ? -3.802 20.709 5.957 1.00 95.56 101 TYR A N 1
ATOM 828 C CA . TYR A 1 101 ? -3.153 20.040 4.840 1.00 95.56 101 TYR A CA 1
ATOM 829 C C . TYR A 1 101 ? -4.161 19.290 4.005 1.00 95.56 101 TYR A C 1
ATOM 831 O O . TYR A 1 101 ? -5.012 18.579 4.539 1.00 95.56 101 TYR A O 1
ATOM 839 N N . PHE A 1 102 ? -3.995 19.377 2.695 1.00 96.12 102 PHE A N 1
ATOM 840 C CA . PHE A 1 102 ? -4.657 18.468 1.786 1.00 96.12 102 PHE A CA 1
ATOM 841 C C . PHE A 1 102 ? -3.930 17.121 1.807 1.00 96.12 102 PHE A C 1
ATOM 843 O O . PHE A 1 102 ? -2.754 17.035 1.451 1.00 96.12 102 PHE A O 1
ATOM 850 N N . LYS A 1 103 ? -4.603 16.057 2.255 1.00 92.56 103 LYS A N 1
ATOM 851 C CA . LYS A 1 103 ? -3.941 14.778 2.561 1.00 92.56 103 LYS A CA 1
ATOM 852 C C . LYS A 1 103 ? -3.329 14.115 1.323 1.00 92.56 103 LYS A C 1
ATOM 854 O O . LYS A 1 103 ? -2.270 13.504 1.426 1.00 92.56 103 LYS A O 1
ATOM 859 N N . PHE A 1 104 ? -3.942 14.299 0.151 1.00 91.31 104 PHE A N 1
ATOM 860 C CA . PHE A 1 104 ? -3.417 13.797 -1.123 1.00 91.31 104 PHE A CA 1
ATOM 861 C C . PHE A 1 104 ? -2.084 14.455 -1.524 1.00 91.31 104 PHE A C 1
ATOM 863 O O . PHE A 1 104 ? -1.235 13.808 -2.133 1.00 91.31 104 PHE A O 1
ATOM 870 N N . ASN A 1 105 ? -1.865 15.725 -1.159 1.00 92.19 105 ASN A N 1
ATOM 871 C CA . ASN A 1 105 ? -0.605 16.426 -1.393 1.00 92.19 105 ASN A CA 1
ATOM 872 C C . ASN A 1 105 ? -0.339 17.462 -0.291 1.00 92.19 105 ASN A C 1
ATOM 874 O O . ASN A 1 105 ? -0.784 18.609 -0.372 1.00 92.19 105 ASN A O 1
ATOM 878 N N . ARG A 1 106 ? 0.456 17.063 0.711 1.00 91.12 106 ARG A N 1
ATOM 879 C CA . ARG A 1 106 ? 0.780 17.874 1.900 1.00 91.12 106 ARG A CA 1
ATOM 880 C C . ARG A 1 106 ? 1.622 19.130 1.611 1.00 91.12 106 ARG A C 1
ATOM 882 O O . ARG A 1 106 ? 1.888 19.896 2.533 1.00 91.12 106 ARG A O 1
ATOM 889 N N . ASN A 1 107 ? 2.026 19.384 0.364 1.00 94.00 107 ASN A N 1
ATOM 890 C CA . ASN A 1 107 ? 2.592 20.686 -0.005 1.00 94.00 107 ASN A CA 1
ATOM 891 C C . ASN A 1 107 ? 1.516 21.773 -0.062 1.00 94.00 107 ASN A C 1
ATOM 893 O O . ASN A 1 107 ? 1.841 22.951 0.050 1.00 94.00 107 ASN A O 1
ATOM 897 N N . PHE A 1 108 ? 0.251 21.386 -0.225 1.00 97.75 108 PHE A N 1
ATOM 898 C CA . PHE A 1 108 ? -0.872 22.299 -0.315 1.00 97.75 108 PHE A CA 1
ATOM 899 C C . PHE A 1 108 ? -1.675 22.340 0.982 1.00 97.75 108 PHE A C 1
ATOM 901 O O . PHE A 1 108 ? -1.932 21.320 1.627 1.00 97.75 108 PHE A O 1
ATOM 908 N N . VAL A 1 109 ? -2.107 23.546 1.330 1.00 98.31 109 VAL A N 1
ATOM 909 C CA . VAL A 1 109 ? -2.940 23.834 2.494 1.00 98.31 109 VAL A CA 1
ATOM 910 C C . VAL A 1 109 ? -4.156 24.662 2.089 1.00 98.31 109 VAL A C 1
ATOM 912 O O . VAL A 1 109 ? -4.197 25.237 0.996 1.00 98.31 109 VAL A O 1
ATOM 915 N N . LEU A 1 110 ? -5.150 24.737 2.975 1.00 98.25 110 LEU A N 1
ATOM 916 C CA . LEU A 1 110 ? -6.175 25.773 2.869 1.00 98.25 110 LEU A CA 1
ATOM 917 C C . LEU A 1 110 ? -5.519 27.156 2.938 1.00 98.25 110 LEU A C 1
ATOM 919 O O . LEU A 1 110 ? -4.663 27.418 3.781 1.00 98.25 110 LEU A O 1
ATOM 923 N N . ASP A 1 111 ? -5.949 28.052 2.062 1.00 98.44 111 ASP A N 1
ATOM 924 C CA . ASP A 1 111 ? -5.505 29.439 2.012 1.00 98.44 111 ASP A CA 1
ATOM 925 C C . ASP A 1 111 ? -6.719 30.339 1.760 1.00 98.44 111 ASP A C 1
ATOM 927 O O . ASP A 1 111 ? -7.695 29.953 1.107 1.00 98.44 111 ASP A O 1
ATOM 931 N N . VAL A 1 112 ? -6.680 31.545 2.316 1.00 98.25 112 VAL A N 1
ATOM 932 C CA . VAL A 1 112 ? -7.656 32.580 2.001 1.00 98.25 112 VAL A CA 1
ATOM 933 C C . VAL A 1 112 ? -7.081 33.543 0.969 1.00 98.25 112 VAL A C 1
ATOM 935 O O . VAL A 1 112 ? -6.129 34.279 1.242 1.00 98.25 112 VAL A O 1
ATOM 938 N N . SER A 1 113 ? -7.729 33.592 -0.194 1.00 97.06 113 SER A N 1
ATOM 939 C CA . SER A 1 113 ? -7.408 34.535 -1.265 1.00 97.06 113 SER A CA 1
ATOM 940 C C . SER A 1 113 ? -7.713 35.992 -0.889 1.00 97.06 113 SER A C 1
ATOM 942 O O . SER A 1 113 ? -8.525 36.288 -0.007 1.00 97.06 113 SER A O 1
ATOM 944 N N . SER A 1 114 ? -7.161 36.931 -1.664 1.00 93.62 114 SER A N 1
ATOM 945 C CA . SER A 1 114 ? -7.466 38.369 -1.564 1.00 93.62 114 SER A CA 1
ATOM 946 C C . SER A 1 114 ? -8.950 38.707 -1.773 1.00 93.62 114 SER A C 1
ATOM 948 O O . SER A 1 114 ? -9.415 39.756 -1.334 1.00 93.62 114 SER A O 1
ATOM 950 N N . THR A 1 115 ? -9.712 37.810 -2.406 1.00 93.81 115 THR A N 1
ATOM 951 C CA . THR A 1 115 ? -11.154 37.964 -2.661 1.00 93.81 115 THR A CA 1
ATOM 952 C C . THR A 1 115 ? -12.036 37.314 -1.589 1.00 93.81 115 THR A C 1
ATOM 954 O O . THR A 1 115 ? -13.254 37.286 -1.733 1.00 93.81 115 THR A O 1
ATOM 957 N N . ASN A 1 116 ? -11.446 36.850 -0.479 1.00 95.69 116 ASN A N 1
ATOM 958 C CA . ASN A 1 116 ? -12.080 36.099 0.616 1.00 95.69 116 ASN A CA 1
ATOM 959 C C . ASN A 1 116 ? -12.491 34.657 0.277 1.00 95.69 116 ASN A C 1
ATOM 961 O O . ASN A 1 116 ? -13.019 33.977 1.152 1.00 95.69 116 ASN A O 1
ATOM 965 N N . ILE A 1 117 ? -12.250 34.171 -0.939 1.00 97.19 117 ILE A N 1
ATOM 966 C CA . ILE A 1 117 ? -12.519 32.775 -1.316 1.00 97.19 117 ILE A CA 1
ATOM 967 C C . ILE A 1 117 ? -11.484 31.857 -0.660 1.00 97.19 117 ILE A C 1
ATOM 969 O O . ILE A 1 117 ? -10.301 32.216 -0.620 1.00 97.19 117 ILE A O 1
ATOM 973 N N . ILE A 1 118 ? -11.930 30.692 -0.181 1.00 98.31 118 ILE A N 1
ATOM 974 C CA . ILE A 1 118 ? -11.049 29.616 0.271 1.00 98.31 118 ILE A CA 1
ATOM 975 C C . ILE A 1 118 ? -10.594 28.809 -0.941 1.00 98.31 118 ILE A C 1
ATOM 977 O O . ILE A 1 118 ? -11.399 28.312 -1.732 1.00 98.31 118 ILE A O 1
ATOM 981 N N . HIS A 1 119 ? -9.285 28.684 -1.086 1.00 98.31 119 HIS A N 1
ATOM 982 C CA . HIS A 1 119 ? -8.654 27.952 -2.176 1.00 98.31 119 HIS A CA 1
ATOM 983 C C . HIS A 1 119 ? -7.492 27.109 -1.655 1.00 98.31 119 HIS A C 1
ATOM 985 O O . HIS A 1 119 ? -7.043 27.254 -0.518 1.00 98.31 119 HIS A O 1
ATOM 991 N N . LEU A 1 120 ? -7.027 26.202 -2.496 1.00 97.94 120 LEU A N 1
ATOM 992 C CA . LEU A 1 120 ? -5.846 25.403 -2.270 1.00 97.94 120 LEU A CA 1
ATOM 993 C C . LEU A 1 120 ? -4.611 26.207 -2.693 1.00 97.94 120 LEU A C 1
ATOM 995 O O . LEU A 1 120 ? -4.574 26.763 -3.797 1.00 97.94 120 LEU A O 1
ATOM 999 N N . TRP A 1 121 ? -3.597 26.263 -1.835 1.00 98.12 121 TRP A N 1
ATOM 1000 C CA . TRP A 1 121 ? -2.348 26.961 -2.139 1.00 98.12 121 TRP A CA 1
ATOM 1001 C C . TRP A 1 121 ? -1.150 26.270 -1.491 1.00 98.12 121 TRP A C 1
ATOM 1003 O O . TRP A 1 121 ? -1.266 25.682 -0.417 1.00 98.12 121 TRP A O 1
ATOM 1013 N N . GLU A 1 122 ? 0.006 26.336 -2.141 1.00 97.88 122 GLU A N 1
ATOM 1014 C CA . GLU A 1 122 ? 1.263 25.817 -1.613 1.00 97.88 122 GLU A CA 1
ATOM 1015 C C . GLU A 1 122 ? 1.604 26.472 -0.277 1.00 97.88 122 GLU A C 1
ATOM 1017 O O . GLU A 1 122 ? 1.488 27.684 -0.082 1.00 97.88 122 GLU A O 1
ATOM 1022 N N . LYS A 1 123 ? 2.041 25.667 0.679 1.00 97.12 123 LYS A N 1
ATOM 1023 C CA . LYS A 1 123 ? 2.310 26.139 2.025 1.00 97.12 123 LYS A CA 1
ATOM 1024 C C . LYS A 1 123 ? 3.480 27.129 2.028 1.00 97.12 123 LYS A C 1
ATOM 1026 O O . LYS A 1 123 ? 4.628 26.762 1.800 1.00 97.12 123 LYS A O 1
ATOM 1031 N N . HIS A 1 124 ? 3.186 28.374 2.383 1.00 95.81 124 HIS A N 1
ATOM 1032 C CA . HIS A 1 124 ? 4.157 29.445 2.633 1.00 95.81 124 HIS A CA 1
ATOM 1033 C C . HIS A 1 124 ? 4.131 29.928 4.090 1.00 95.81 124 HIS A C 1
ATOM 1035 O O . HIS A 1 124 ? 5.003 30.686 4.506 1.00 95.81 124 HIS A O 1
ATOM 1041 N N . GLY A 1 125 ? 3.168 29.456 4.891 1.00 91.88 125 GLY A N 1
ATOM 1042 C CA . GLY A 1 125 ? 3.087 29.734 6.325 1.00 91.88 125 GLY A CA 1
ATOM 1043 C C . GLY A 1 125 ? 2.552 31.125 6.668 1.00 91.88 125 GLY A C 1
ATOM 1044 O O . GLY A 1 125 ? 2.591 31.516 7.834 1.00 91.88 125 GLY A O 1
ATOM 1045 N N . GLY A 1 126 ? 2.039 31.878 5.692 1.00 95.06 126 GLY A N 1
ATOM 1046 C CA . GLY A 1 126 ? 1.384 33.161 5.927 1.00 95.06 126 GLY A CA 1
ATOM 1047 C C . GLY A 1 126 ? 0.142 33.028 6.814 1.00 95.06 126 GLY A C 1
ATOM 1048 O O . GLY A 1 126 ? -0.509 31.988 6.858 1.00 95.06 126 GLY A O 1
ATOM 1049 N N . LYS A 1 127 ? -0.239 34.106 7.512 1.00 96.06 127 LYS A N 1
ATOM 1050 C CA . LYS A 1 127 ? -1.412 34.111 8.415 1.00 96.06 127 LYS A CA 1
ATOM 1051 C C . LYS A 1 127 ? -2.744 33.804 7.710 1.00 96.06 127 LYS A C 1
ATOM 1053 O O . LYS A 1 127 ? -3.737 33.522 8.373 1.00 96.06 127 LYS A O 1
ATOM 1058 N N . ASN A 1 128 ? -2.800 33.910 6.385 1.00 96.88 128 ASN A N 1
ATOM 1059 C CA . ASN A 1 128 ? -3.952 33.526 5.569 1.00 96.88 128 ASN A CA 1
ATOM 1060 C C . ASN A 1 128 ? -4.022 32.014 5.278 1.00 96.88 128 ASN A C 1
ATOM 1062 O O . ASN A 1 128 ? -5.020 31.573 4.722 1.00 96.88 128 ASN A O 1
ATOM 1066 N N . GLN A 1 129 ? -3.017 31.239 5.699 1.00 98.38 129 GLN A N 1
ATOM 1067 C CA . GLN A 1 129 ? -2.996 29.767 5.704 1.00 98.38 129 GLN A CA 1
ATOM 1068 C C . GLN A 1 129 ? -3.155 29.163 7.106 1.00 98.38 129 GLN A C 1
ATOM 1070 O O . GLN A 1 129 ? -3.102 27.946 7.277 1.00 98.38 129 GLN A O 1
ATOM 1075 N N . GLN A 1 130 ? -3.308 30.016 8.119 1.00 97.50 130 GLN A N 1
ATOM 1076 C CA . GLN A 1 130 ? -3.424 29.614 9.515 1.00 97.50 130 GLN A CA 1
ATOM 1077 C C . GLN A 1 130 ? -4.868 29.816 9.973 1.00 97.50 130 GLN A C 1
ATOM 1079 O O . GLN A 1 130 ? -5.457 30.881 9.756 1.00 97.50 130 GLN A O 1
ATOM 1084 N N . PHE A 1 131 ? -5.438 28.797 10.604 1.00 97.69 131 PHE A N 1
ATOM 1085 C CA . PHE A 1 131 ? -6.832 28.737 11.007 1.00 97.69 131 PHE A CA 1
ATOM 1086 C C . PHE A 1 131 ? -6.951 28.316 12.463 1.00 97.69 131 PHE A C 1
ATOM 1088 O O . PHE A 1 131 ? -6.461 27.268 12.856 1.00 97.69 131 PHE A O 1
ATOM 1095 N N . ILE A 1 132 ? -7.642 29.115 13.264 1.00 95.00 132 ILE A N 1
ATOM 1096 C CA . ILE A 1 132 ? -7.916 28.816 14.666 1.00 95.00 132 ILE A CA 1
ATOM 1097 C C . ILE A 1 132 ? -9.257 28.093 14.750 1.00 95.00 132 ILE A C 1
ATOM 1099 O O . ILE A 1 132 ? -10.258 28.553 14.198 1.00 95.00 132 ILE A O 1
ATOM 1103 N N . LEU A 1 133 ? -9.288 26.979 15.476 1.00 94.19 133 LEU A N 1
ATOM 1104 C CA . LEU A 1 133 ? -10.517 26.243 15.756 1.00 94.19 133 LEU A CA 1
ATOM 1105 C C . LEU A 1 133 ? -11.144 26.760 17.045 1.00 94.19 133 LEU A C 1
ATOM 1107 O O . LEU A 1 133 ? -10.699 26.429 18.142 1.00 94.19 133 LEU A O 1
ATOM 1111 N N . GLN A 1 134 ? -12.195 27.569 16.914 1.00 91.38 134 GLN A N 1
ATOM 1112 C CA . GLN A 1 134 ? -13.011 27.975 18.054 1.00 91.38 134 GLN A CA 1
ATOM 1113 C C . GLN A 1 134 ? -14.196 27.024 18.176 1.00 91.38 134 GLN A C 1
ATOM 1115 O O . GLN A 1 134 ? -15.028 26.949 17.275 1.00 91.38 134 GLN A O 1
ATOM 1120 N N . LYS A 1 135 ? -14.289 26.308 19.297 1.00 87.44 135 LYS A N 1
ATOM 1121 C CA . LYS A 1 135 ? -15.425 25.430 19.596 1.00 87.44 135 LYS A CA 1
ATOM 1122 C C . LYS A 1 135 ? -16.725 26.243 19.675 1.00 87.44 135 LYS A C 1
ATOM 1124 O O . LYS A 1 135 ? -16.736 27.319 20.269 1.00 87.44 135 LYS A O 1
ATOM 1129 N N . TRP A 1 136 ? -17.791 25.717 19.076 1.00 80.19 136 TRP A N 1
ATOM 1130 C CA . TRP A 1 136 ? -19.160 26.193 19.257 1.00 80.19 136 TRP A CA 1
ATOM 1131 C C . TRP A 1 136 ? -19.675 25.785 20.634 1.00 80.19 136 TRP A C 1
ATOM 1133 O O . TRP A 1 136 ? -19.686 24.594 20.951 1.00 80.19 136 TRP A O 1
ATOM 1143 N N . ASP A 1 137 ? -20.098 26.767 21.421 1.00 67.62 137 ASP A N 1
ATOM 1144 C CA . ASP A 1 137 ? -20.851 26.554 22.651 1.00 67.62 137 ASP A CA 1
ATOM 1145 C C . ASP A 1 137 ? -22.339 26.699 22.301 1.00 67.62 137 ASP A C 1
ATOM 1147 O O . ASP A 1 137 ? -22.773 27.745 21.831 1.00 67.62 137 ASP A O 1
ATOM 1151 N N . ASP A 1 138 ? -23.119 25.626 22.422 1.00 61.59 138 ASP A N 1
ATOM 1152 C CA . ASP A 1 138 ? -24.567 25.646 22.178 1.00 61.59 138 ASP A CA 1
ATOM 1153 C C . ASP A 1 138 ? -25.368 26.071 23.420 1.00 61.59 138 ASP A C 1
ATOM 1155 O O . ASP A 1 138 ? -26.586 25.894 23.466 1.00 61.59 138 ASP A O 1
ATOM 1159 N N . GLY A 1 139 ? -24.691 26.646 24.419 1.00 54.03 139 GLY A N 1
ATOM 1160 C CA . GLY A 1 139 ? -25.271 26.985 25.712 1.00 54.03 139 GLY A CA 1
ATOM 1161 C C . GLY A 1 139 ? -25.199 25.835 26.717 1.00 54.03 139 GLY A C 1
ATOM 1162 O O . GLY A 1 139 ? -25.718 25.969 27.829 1.00 54.03 139 GLY A O 1
ATOM 1163 N N . SER A 1 140 ? -24.541 24.718 26.385 1.00 46.31 140 SER A N 1
ATOM 1164 C CA . SER A 1 140 ? -24.110 23.741 27.380 1.00 46.31 140 SER A CA 1
ATOM 1165 C C . SER A 1 140 ? -22.906 24.309 28.145 1.00 46.31 140 SER A C 1
ATOM 1167 O O . SER A 1 140 ? -21.777 24.210 27.677 1.00 46.31 140 SER A O 1
ATOM 1169 N N . ALA A 1 141 ? -23.174 24.945 29.291 1.00 39.41 141 ALA A N 1
ATOM 1170 C CA . ALA A 1 141 ? -22.218 25.543 30.231 1.00 39.41 141 ALA A CA 1
ATOM 1171 C C . ALA A 1 141 ? -20.722 25.249 29.966 1.00 39.41 141 ALA A C 1
ATOM 1173 O O . ALA A 1 141 ? -20.248 24.124 30.133 1.00 39.41 141 ALA A O 1
ATOM 1174 N N . VAL A 1 142 ? -20.000 26.319 29.621 1.00 37.81 142 VAL A N 1
ATOM 1175 C CA . VAL A 1 142 ? -18.540 26.461 29.555 1.00 37.81 142 VAL A CA 1
ATOM 1176 C C . VAL A 1 142 ? -17.815 25.567 30.569 1.00 37.81 142 VAL A C 1
ATOM 1178 O O . VAL A 1 142 ? -17.878 25.795 31.775 1.00 37.81 142 VAL A O 1
ATOM 1181 N N . ILE A 1 143 ? -17.041 24.603 30.068 1.00 40.00 143 ILE A N 1
ATOM 1182 C CA . ILE A 1 143 ? -15.898 24.051 30.799 1.00 40.00 143 ILE A CA 1
ATOM 1183 C C . ILE A 1 143 ? -14.652 24.544 30.069 1.00 40.00 143 ILE A C 1
ATOM 1185 O O . ILE A 1 143 ? -14.408 24.189 28.911 1.00 40.00 143 ILE A O 1
ATOM 1189 N N . GLU A 1 144 ? -13.900 25.408 30.750 1.00 38.66 144 GLU A N 1
ATOM 1190 C CA . GLU A 1 144 ? -12.574 25.865 30.348 1.00 38.66 144 GLU A CA 1
ATOM 1191 C C . GLU A 1 144 ? -11.706 24.672 29.911 1.00 38.66 144 GLU A C 1
ATOM 1193 O O . GLU A 1 144 ? -11.681 23.631 30.564 1.00 38.66 144 GLU A O 1
ATOM 1198 N N . ASN A 1 145 ? -10.976 24.862 28.806 1.00 39.44 145 ASN A N 1
ATOM 1199 C CA . ASN A 1 145 ? -10.012 23.945 28.185 1.00 39.44 145 ASN A CA 1
ATOM 1200 C C . ASN A 1 145 ? -10.593 22.836 27.275 1.00 39.44 145 ASN A C 1
ATOM 1202 O O . ASN A 1 145 ? -10.963 21.736 27.691 1.00 39.44 145 ASN A O 1
ATOM 1206 N N . ALA A 1 146 ? -10.586 23.088 25.963 1.00 37.66 146 ALA A N 1
ATOM 1207 C CA . ALA A 1 146 ? -10.951 22.097 24.946 1.00 37.66 146 ALA A CA 1
ATOM 1208 C C . ALA A 1 146 ? -9.919 20.956 24.798 1.00 37.66 146 ALA A C 1
ATOM 1210 O O . ALA A 1 146 ? -10.315 19.841 24.463 1.00 37.66 146 ALA A O 1
ATOM 1211 N N . GLU A 1 147 ? -8.636 21.184 25.113 1.00 38.22 147 GLU A N 1
ATOM 1212 C CA . GLU A 1 147 ? -7.660 20.089 25.265 1.00 38.22 147 GLU A CA 1
ATOM 1213 C C . GLU A 1 147 ? -8.041 19.180 26.440 1.00 38.22 147 GLU A C 1
ATOM 1215 O O . GLU A 1 147 ? -8.026 17.961 26.305 1.00 38.22 147 GLU A O 1
ATOM 1220 N N . THR A 1 148 ? -8.494 19.747 27.560 1.00 34.69 148 THR A N 1
ATOM 1221 C CA . THR A 1 148 ? -8.874 18.976 28.751 1.00 34.69 148 THR A CA 1
ATOM 1222 C C . THR A 1 148 ? -10.197 18.234 28.572 1.00 34.69 148 THR A C 1
ATOM 1224 O O . THR A 1 148 ? -10.314 17.137 29.088 1.00 34.69 148 THR A O 1
ATOM 1227 N N . ASN A 1 149 ? -11.143 18.732 27.765 1.00 36.78 149 ASN A N 1
ATOM 1228 C CA . ASN A 1 149 ? -12.405 18.030 27.469 1.00 36.78 149 ASN A CA 1
ATOM 1229 C C . ASN A 1 149 ? -12.291 16.922 26.400 1.00 36.78 149 ASN A C 1
ATOM 1231 O O . ASN A 1 149 ? -13.006 15.920 26.476 1.00 36.78 149 ASN A O 1
ATOM 1235 N N . ILE A 1 150 ? -11.404 17.068 25.404 1.00 40.53 150 ILE A N 1
ATOM 1236 C CA . ILE A 1 150 ? -11.047 15.949 24.512 1.00 40.53 150 ILE A CA 1
ATOM 1237 C C . ILE A 1 150 ? -10.322 14.886 25.340 1.00 40.53 150 ILE A C 1
ATOM 1239 O O . ILE A 1 150 ? -10.693 13.716 25.288 1.00 40.53 150 ILE A O 1
ATOM 1243 N N . ILE A 1 151 ? -9.365 15.298 26.180 1.00 44.91 151 ILE A N 1
ATOM 1244 C CA . ILE A 1 151 ? -8.708 14.392 27.121 1.00 44.91 151 ILE A CA 1
ATOM 1245 C C . ILE A 1 151 ? -9.726 13.778 28.087 1.00 44.91 151 ILE A C 1
ATOM 1247 O O . ILE A 1 151 ? -9.640 12.580 28.268 1.00 44.91 151 ILE A O 1
ATOM 1251 N N . ASP A 1 152 ? -10.713 14.492 28.637 1.00 49.62 152 ASP A N 1
ATOM 1252 C CA . ASP A 1 152 ? -11.671 13.949 29.619 1.00 49.62 152 ASP A CA 1
ATOM 1253 C C . ASP A 1 152 ? -12.651 12.929 29.014 1.00 49.62 152 ASP A C 1
ATOM 1255 O O . ASP A 1 152 ? -12.901 11.896 29.635 1.00 49.62 152 ASP A O 1
ATOM 1259 N N . ASN A 1 153 ? -13.143 13.127 27.783 1.00 53.41 153 ASN A N 1
ATOM 1260 C CA . ASN A 1 153 ? -13.967 12.112 27.103 1.00 53.41 153 ASN A CA 1
ATOM 1261 C C . ASN A 1 153 ? -13.169 10.846 26.758 1.00 53.41 153 ASN A C 1
ATOM 1263 O O . ASN A 1 153 ? -13.719 9.744 26.737 1.00 53.41 153 ASN A O 1
ATOM 1267 N N . PHE A 1 154 ? -11.866 10.993 26.510 1.00 66.56 154 PHE A N 1
ATOM 1268 C CA . PHE A 1 154 ? -10.962 9.874 26.268 1.00 66.56 154 PHE A CA 1
ATOM 1269 C C . PHE A 1 154 ? -10.238 9.395 27.528 1.00 66.56 154 PHE A C 1
ATOM 1271 O O . PHE A 1 154 ? -9.601 8.353 27.483 1.00 66.56 154 PHE A O 1
ATOM 1278 N N . LYS A 1 155 ? -10.361 10.079 28.668 1.00 78.00 155 LYS A N 1
ATOM 1279 C CA . LYS A 1 155 ? -9.561 9.859 29.887 1.00 78.00 155 LYS A CA 1
ATOM 1280 C C . LYS A 1 155 ? -9.781 8.486 30.476 1.00 78.00 155 LYS A C 1
ATOM 1282 O O . LYS A 1 155 ? -8.862 7.887 31.027 1.00 78.00 155 LYS A O 1
ATOM 1287 N N . PHE A 1 156 ? -11.001 7.985 30.336 1.00 82.38 156 PHE A N 1
ATOM 1288 C CA . PHE A 1 156 ? -11.371 6.664 30.814 1.00 82.38 156 PHE A CA 1
ATOM 1289 C C . PHE A 1 156 ? -11.093 5.567 29.782 1.00 82.38 156 PHE A C 1
ATOM 1291 O O . PHE A 1 156 ? -10.976 4.409 30.175 1.00 82.38 156 PHE A O 1
ATOM 1298 N N . LEU A 1 157 ? -10.908 5.892 28.492 1.00 83.94 157 LEU A N 1
ATOM 1299 C CA . LEU A 1 157 ? -10.640 4.878 27.466 1.00 83.94 157 LEU A CA 1
ATOM 1300 C C . LEU A 1 157 ? -9.324 4.122 27.691 1.00 83.94 157 LEU A C 1
ATOM 1302 O O . LEU A 1 157 ? -9.343 2.908 27.519 1.00 83.94 157 LEU A O 1
ATOM 1306 N N . PRO A 1 158 ? -8.198 4.736 28.114 1.00 85.62 158 PRO A N 1
ATOM 1307 C CA . PRO A 1 158 ? -7.001 3.991 28.471 1.00 85.62 158 PRO A CA 1
ATOM 1308 C C . PRO A 1 158 ? -7.244 2.949 29.557 1.00 85.62 158 PRO A C 1
ATOM 1310 O O . PRO A 1 158 ? -6.733 1.840 29.418 1.00 85.62 158 PRO A O 1
ATOM 1313 N N . LYS A 1 159 ? -8.027 3.277 30.599 1.00 90.75 159 LYS A N 1
ATOM 1314 C CA . LYS A 1 159 ? -8.335 2.320 31.668 1.00 90.75 159 LYS A CA 1
ATOM 1315 C C . LYS A 1 159 ? -9.325 1.257 31.198 1.00 90.75 159 LYS A C 1
ATOM 1317 O O . LYS A 1 159 ? -9.068 0.092 31.448 1.00 90.75 159 LYS A O 1
ATOM 1322 N N . LEU A 1 160 ? -10.360 1.621 30.441 1.00 92.38 160 LEU A N 1
ATOM 1323 C CA . LEU A 1 160 ? -11.285 0.660 29.830 1.00 92.38 160 LEU A CA 1
ATOM 1324 C C . LEU A 1 160 ? -10.559 -0.318 28.886 1.00 92.38 160 LEU A C 1
ATOM 1326 O O . LEU A 1 160 ? -10.733 -1.523 28.988 1.00 92.38 160 LEU A O 1
ATOM 1330 N N . SER A 1 161 ? -9.698 0.202 28.010 1.00 92.88 161 SER A N 1
ATOM 1331 C CA . SER A 1 161 ? -8.815 -0.563 27.115 1.00 92.88 161 SER A CA 1
ATOM 1332 C C . SER A 1 161 ? -7.915 -1.518 27.902 1.00 92.88 161 SER A C 1
ATOM 1334 O O . SER A 1 161 ? -7.779 -2.681 27.536 1.00 92.88 161 SER A O 1
ATOM 1336 N N . GLN A 1 162 ? -7.347 -1.050 29.019 1.00 92.81 162 GLN A N 1
ATOM 1337 C CA . GLN A 1 162 ? -6.560 -1.894 29.913 1.00 92.81 162 GLN A CA 1
ATOM 1338 C C . GLN A 1 162 ? -7.418 -2.958 30.608 1.00 92.81 162 GLN A C 1
ATOM 1340 O O . GLN A 1 162 ? -6.978 -4.093 30.709 1.00 92.81 162 GLN A O 1
ATOM 1345 N N . ASN A 1 163 ? -8.635 -2.627 31.045 1.00 94.44 163 ASN A N 1
ATOM 1346 C CA . ASN A 1 163 ? -9.546 -3.591 31.658 1.00 94.44 163 ASN A CA 1
ATOM 1347 C C . ASN A 1 163 ? -9.968 -4.687 30.671 1.00 94.44 163 ASN A C 1
ATOM 1349 O O . ASN A 1 163 ? -10.045 -5.844 31.057 1.00 94.44 163 ASN A O 1
ATOM 1353 N N . PHE A 1 164 ? -10.182 -4.362 29.394 1.00 95.06 164 PHE A N 1
ATOM 1354 C CA . PHE A 1 164 ? -10.426 -5.386 28.376 1.00 95.06 164 PHE A CA 1
ATOM 1355 C C . PHE A 1 164 ? -9.210 -6.294 28.160 1.00 95.06 164 PHE A C 1
ATOM 1357 O O . PHE A 1 164 ? -9.390 -7.490 27.975 1.00 95.06 164 PHE A O 1
ATOM 1364 N N . LEU A 1 165 ? -7.985 -5.764 28.220 1.00 94.69 165 LEU A N 1
ATOM 1365 C CA . LEU A 1 165 ? -6.783 -6.606 28.194 1.00 94.69 165 LEU A CA 1
ATOM 1366 C C . LEU A 1 165 ? -6.663 -7.486 29.445 1.00 94.69 165 LEU A C 1
ATOM 1368 O O . LEU A 1 165 ? -6.324 -8.649 29.308 1.00 94.69 165 LEU A O 1
ATOM 1372 N N . GLU A 1 166 ? -6.978 -6.960 30.632 1.00 94.31 166 GLU A N 1
ATOM 1373 C CA . GLU A 1 166 ? -7.014 -7.746 31.876 1.00 94.31 166 GLU A CA 1
ATOM 1374 C C . GLU A 1 166 ? -8.001 -8.924 31.748 1.00 94.31 166 GLU A C 1
ATOM 1376 O O . GLU A 1 166 ? -7.639 -10.044 32.078 1.00 94.31 166 GLU A O 1
ATOM 1381 N N . ILE A 1 167 ? -9.192 -8.693 31.180 1.00 92.88 167 ILE A N 1
ATOM 1382 C CA . ILE A 1 167 ? -10.200 -9.737 30.908 1.00 92.88 167 ILE A CA 1
ATOM 1383 C C . ILE A 1 167 ? -9.712 -10.761 29.869 1.00 92.88 167 ILE A C 1
ATOM 1385 O O . ILE A 1 167 ? -10.070 -11.931 29.927 1.00 92.88 167 ILE A O 1
ATOM 1389 N N . LEU A 1 168 ? -8.916 -10.339 28.883 1.00 94.00 168 LEU A N 1
ATOM 1390 C CA . LEU A 1 168 ? -8.324 -11.267 27.916 1.00 94.00 168 LEU A CA 1
ATOM 1391 C C . LEU A 1 168 ? -7.308 -12.214 28.581 1.00 94.00 168 LEU A C 1
ATOM 1393 O O . LEU A 1 168 ? -7.151 -13.337 28.114 1.00 94.00 168 LEU A O 1
ATOM 1397 N N . ASP A 1 169 ? -6.643 -11.759 29.645 1.00 90.50 169 ASP A N 1
ATOM 1398 C CA . ASP A 1 169 ? -5.573 -12.485 30.331 1.00 90.50 169 ASP A CA 1
ATOM 1399 C C . ASP A 1 169 ? -6.075 -13.298 31.561 1.00 90.50 169 ASP A C 1
ATOM 1401 O O . ASP A 1 169 ? -5.279 -14.036 32.142 1.00 90.50 169 ASP A O 1
ATOM 1405 N N . ASP A 1 170 ? -7.346 -13.172 31.991 1.00 83.88 170 ASP A N 1
ATOM 1406 C CA . ASP A 1 170 ? -7.844 -13.759 33.258 1.00 83.88 170 ASP A CA 1
ATOM 1407 C C . ASP A 1 170 ? -8.321 -15.224 33.191 1.00 83.88 170 ASP A C 1
ATOM 1409 O O . ASP A 1 170 ? -8.477 -15.847 34.238 1.00 83.88 170 ASP A O 1
ATOM 1413 N N . ASP A 1 171 ? -8.496 -15.797 31.992 1.00 81.94 171 ASP A N 1
ATOM 1414 C CA . ASP A 1 171 ? -8.983 -17.171 31.753 1.00 81.94 171 ASP A CA 1
ATOM 1415 C C . ASP A 1 171 ? -10.306 -17.553 32.483 1.00 81.94 171 ASP A C 1
ATOM 1417 O O . ASP A 1 171 ? -10.674 -18.729 32.510 1.00 81.94 171 ASP A O 1
ATOM 1421 N N . GLU A 1 172 ? -11.075 -16.607 33.044 1.00 85.19 172 GLU A N 1
ATOM 1422 C CA . GLU A 1 172 ? -12.282 -16.892 33.843 1.00 85.19 172 GLU A CA 1
ATOM 1423 C C . GLU A 1 172 ? -13.585 -16.842 33.026 1.00 85.19 172 GLU A C 1
ATOM 1425 O O . GLU A 1 172 ? -14.462 -17.689 33.217 1.00 85.19 172 GLU A O 1
ATOM 1430 N N . TYR A 1 173 ? -13.740 -15.860 32.126 1.00 86.69 173 TYR A N 1
ATOM 1431 C CA . TYR A 1 173 ? -15.033 -15.546 31.477 1.00 86.69 173 TYR A CA 1
ATOM 1432 C C . TYR A 1 173 ? -15.058 -15.716 29.952 1.00 86.69 173 TYR A C 1
ATOM 1434 O O . TYR A 1 173 ? -15.973 -15.221 29.284 1.00 86.69 173 TYR A O 1
ATOM 1442 N N . TYR A 1 174 ? -14.079 -16.421 29.387 1.00 91.38 174 TYR A N 1
ATOM 1443 C CA . TYR A 1 174 ? -14.067 -16.706 27.956 1.00 91.38 174 TYR A CA 1
ATOM 1444 C C . TYR A 1 174 ? -15.234 -17.624 27.558 1.00 91.38 174 TYR A C 1
ATOM 1446 O O . TYR A 1 174 ? -15.611 -18.554 28.269 1.00 91.38 174 TYR A O 1
ATOM 1454 N N . ASP A 1 175 ? -15.815 -17.365 26.390 1.00 91.19 175 ASP A N 1
ATOM 1455 C CA . ASP A 1 175 ? -16.956 -18.112 25.843 1.00 91.19 175 ASP A CA 1
ATOM 1456 C C . ASP A 1 175 ? -16.666 -18.673 24.435 1.00 91.19 175 ASP A C 1
ATOM 1458 O O . ASP A 1 175 ? -17.540 -19.258 23.788 1.00 91.19 175 ASP A O 1
ATOM 1462 N N . VAL A 1 176 ? -15.420 -18.536 23.962 1.00 92.00 176 VAL A N 1
ATOM 1463 C CA . VAL A 1 176 ? -14.932 -19.084 22.690 1.00 92.00 176 VAL A CA 1
ATOM 1464 C C . VAL A 1 176 ? -13.443 -19.437 22.752 1.00 92.00 176 VAL A C 1
ATOM 1466 O O . VAL A 1 176 ? -12.633 -18.681 23.290 1.00 92.00 176 VAL A O 1
ATOM 1469 N N . ASN A 1 177 ? -13.095 -20.553 22.106 1.00 93.06 177 ASN A N 1
ATOM 1470 C CA . ASN A 1 177 ? -11.721 -20.967 21.826 1.00 93.06 177 ASN A CA 1
ATOM 1471 C C . ASN A 1 177 ? -11.362 -20.651 20.369 1.00 93.06 177 ASN A C 1
ATOM 1473 O O . ASN A 1 177 ? -12.168 -20.859 19.460 1.00 93.06 177 ASN A O 1
ATOM 1477 N N . ILE A 1 178 ? -10.147 -20.163 20.133 1.00 94.75 178 ILE A N 1
ATOM 1478 C CA . ILE A 1 178 ? -9.621 -19.911 18.791 1.00 94.75 178 ILE A CA 1
ATOM 1479 C C . ILE A 1 178 ? -8.315 -20.675 18.625 1.00 94.75 178 ILE A C 1
ATOM 1481 O O . ILE A 1 178 ? -7.319 -20.353 19.264 1.00 94.75 178 ILE A O 1
ATOM 1485 N N . GLU A 1 179 ? -8.317 -21.677 17.761 1.00 95.44 179 GLU A N 1
ATOM 1486 C CA . GLU A 1 179 ? -7.128 -22.422 17.365 1.00 95.44 179 GLU A CA 1
ATOM 1487 C C . GLU A 1 179 ? -6.481 -21.733 16.166 1.00 95.44 179 GLU A C 1
ATOM 1489 O O . GLU A 1 179 ? -7.116 -21.514 15.135 1.00 95.44 179 GLU A O 1
ATOM 1494 N N . VAL A 1 180 ? -5.220 -21.341 16.314 1.00 97.06 180 VAL A N 1
ATOM 1495 C CA . VAL A 1 180 ? -4.497 -20.530 15.332 1.00 97.06 180 VAL A CA 1
ATOM 1496 C C . VAL A 1 180 ? -3.205 -21.218 14.938 1.00 97.06 180 VAL A C 1
ATOM 1498 O O . VAL A 1 180 ? -2.495 -21.727 15.805 1.00 97.06 180 VAL A O 1
ATOM 1501 N N . GLY A 1 181 ? -2.873 -21.150 13.652 1.00 93.62 181 GLY A N 1
ATOM 1502 C CA . GLY A 1 181 ? -1.704 -21.793 13.064 1.00 93.62 181 GLY A CA 1
ATOM 1503 C C . GLY A 1 181 ? -2.019 -23.178 12.506 1.00 93.62 181 GLY A C 1
ATOM 1504 O O . GLY A 1 181 ? -3.127 -23.692 12.651 1.00 93.62 181 GLY A O 1
ATOM 1505 N N . ASP A 1 182 ? -1.024 -23.773 11.857 1.00 88.81 182 ASP A N 1
ATOM 1506 C CA . ASP A 1 182 ? -1.092 -25.124 11.299 1.00 88.81 182 ASP A CA 1
ATOM 1507 C C . ASP A 1 182 ? -0.106 -26.054 12.025 1.00 88.81 182 ASP A C 1
ATOM 1509 O O . ASP A 1 182 ? 0.861 -25.610 12.654 1.00 88.81 182 ASP A O 1
ATOM 1513 N N . ASN A 1 183 ? -0.360 -27.360 11.971 1.00 79.38 183 ASN A N 1
ATOM 1514 C CA . ASN A 1 183 ? 0.429 -28.373 12.659 1.00 79.38 183 ASN A CA 1
ATOM 1515 C C . ASN A 1 183 ? 1.912 -28.328 12.240 1.00 79.38 183 ASN A C 1
ATOM 1517 O O . ASN A 1 183 ? 2.211 -28.279 11.047 1.00 79.38 183 ASN A O 1
ATOM 1521 N N . PRO A 1 184 ? 2.868 -28.413 13.190 1.00 81.50 184 PRO A N 1
ATOM 1522 C CA . PRO A 1 184 ? 2.713 -28.664 14.632 1.00 81.50 184 PRO A CA 1
ATOM 1523 C C . PRO A 1 184 ? 2.610 -27.390 15.500 1.00 81.50 184 PRO A C 1
ATOM 1525 O O . PRO A 1 184 ? 2.710 -27.472 16.722 1.00 81.50 184 PRO A O 1
ATOM 1528 N N . HIS A 1 185 ? 2.458 -26.208 14.901 1.00 86.94 185 HIS A N 1
ATOM 1529 C CA . HIS A 1 185 ? 2.545 -24.906 15.571 1.00 86.94 185 HIS A CA 1
ATOM 1530 C C . HIS A 1 185 ? 1.169 -24.276 15.827 1.00 86.94 185 HIS A C 1
ATOM 1532 O O . HIS A 1 185 ? 0.971 -23.082 15.603 1.00 86.94 185 HIS A O 1
ATOM 1538 N N . VAL A 1 186 ? 0.221 -25.079 16.314 1.00 93.94 186 VAL A N 1
ATOM 1539 C CA . VAL A 1 186 ? -1.112 -24.602 16.698 1.00 93.94 186 VAL A CA 1
ATOM 1540 C C . VAL A 1 186 ? -1.075 -24.045 18.122 1.00 93.94 186 VAL A C 1
ATOM 1542 O O . VAL A 1 186 ? -0.538 -24.678 19.032 1.00 93.94 186 VAL A O 1
ATOM 1545 N N . LYS A 1 187 ? -1.665 -22.866 18.329 1.00 96.06 187 LYS A N 1
ATOM 1546 C CA . LYS A 1 187 ? -1.886 -22.266 19.652 1.00 96.06 187 LYS A CA 1
ATOM 1547 C C . LYS A 1 187 ? -3.371 -21.978 19.840 1.00 96.06 187 LYS A C 1
ATOM 1549 O O . LYS A 1 187 ? -4.003 -21.387 18.966 1.00 96.06 187 LYS A O 1
ATOM 1554 N N . THR A 1 188 ? -3.907 -22.363 20.992 1.00 94.88 188 THR A N 1
ATOM 1555 C CA . THR A 1 188 ? -5.278 -22.034 21.394 1.00 94.88 188 THR A CA 1
ATOM 1556 C C . THR A 1 188 ? -5.293 -20.708 22.147 1.00 94.88 188 THR A C 1
ATOM 1558 O O . THR A 1 188 ? -4.481 -20.485 23.044 1.00 94.88 188 THR A O 1
ATOM 1561 N N . PHE A 1 189 ? -6.221 -19.832 21.776 1.00 95.44 189 PHE A N 1
ATOM 1562 C CA . PHE A 1 189 ? -6.496 -18.562 22.437 1.00 95.44 189 PHE A CA 1
ATOM 1563 C C . PHE A 1 189 ? -7.908 -18.581 23.016 1.00 95.44 189 PHE A C 1
ATOM 1565 O O . PHE A 1 189 ? -8.860 -18.949 22.325 1.00 95.44 189 PHE A O 1
ATOM 1572 N N . HIS A 1 190 ? -8.045 -18.135 24.258 1.00 94.81 190 HIS A N 1
ATOM 1573 C CA . HIS A 1 190 ? -9.335 -17.913 24.899 1.00 94.81 190 HIS A CA 1
ATOM 1574 C C . HIS A 1 190 ? -9.796 -16.478 24.635 1.00 94.81 190 HIS A C 1
ATOM 1576 O O . HIS A 1 190 ? -9.004 -15.537 24.700 1.00 94.81 190 HIS A O 1
ATOM 1582 N N . ALA A 1 191 ? -11.062 -16.295 24.262 1.00 95.38 191 ALA A N 1
ATOM 1583 C CA . ALA A 1 191 ? -11.583 -14.982 23.900 1.00 95.38 191 ALA A CA 1
ATOM 1584 C C . ALA A 1 191 ? -13.092 -14.857 24.161 1.00 95.38 191 ALA A C 1
ATOM 1586 O O . ALA A 1 191 ? -13.739 -15.765 24.676 1.00 95.38 191 ALA A O 1
ATOM 1587 N N . HIS A 1 192 ? -13.641 -13.691 23.812 1.00 94.06 192 HIS A N 1
ATOM 1588 C CA . HIS A 1 192 ? -15.013 -13.308 24.122 1.00 94.06 192 HIS A CA 1
ATOM 1589 C C . HIS A 1 192 ? -15.806 -13.024 22.839 1.00 94.06 192 HIS A C 1
ATOM 1591 O O . HIS A 1 192 ? -15.535 -12.053 22.120 1.00 94.06 192 HIS A O 1
ATOM 1597 N N . MET A 1 193 ? -16.823 -13.838 22.558 1.00 92.69 193 MET A N 1
ATOM 1598 C CA . MET A 1 193 ? -17.641 -13.819 21.345 1.00 92.69 193 MET A CA 1
ATOM 1599 C C . MET A 1 193 ? -18.209 -12.432 21.062 1.00 92.69 193 MET A C 1
ATOM 1601 O O . MET A 1 193 ? -18.237 -12.007 19.904 1.00 92.69 193 MET A O 1
ATOM 1605 N N . VAL A 1 194 ? -18.668 -11.724 22.102 1.00 93.38 194 VAL A N 1
ATOM 1606 C CA . VAL A 1 194 ? -19.254 -10.384 21.965 1.00 93.38 194 VAL A CA 1
ATOM 1607 C C . VAL A 1 194 ? -18.231 -9.378 21.440 1.00 93.38 194 VAL A C 1
ATOM 1609 O O . VAL A 1 194 ? -18.526 -8.654 20.494 1.00 93.38 194 VAL A O 1
ATOM 1612 N N . ILE A 1 195 ? -17.003 -9.377 21.959 1.00 95.31 195 ILE A N 1
ATOM 1613 C CA . ILE A 1 195 ? -15.959 -8.438 21.531 1.00 95.31 195 ILE A CA 1
ATOM 1614 C C . ILE A 1 195 ? -15.552 -8.748 20.087 1.00 95.31 195 ILE A C 1
AT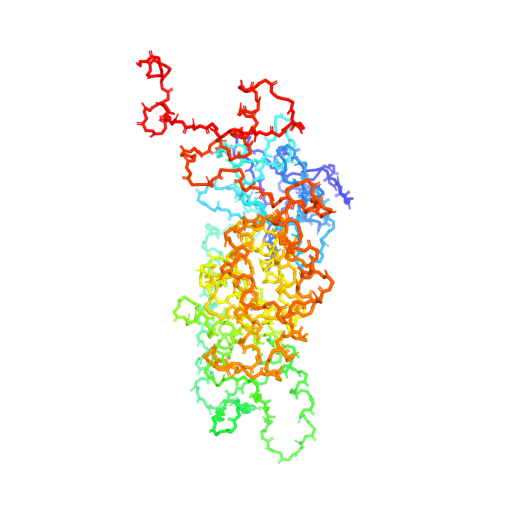OM 1616 O O . ILE A 1 195 ? -15.597 -7.870 19.221 1.00 95.31 195 ILE A O 1
ATOM 1620 N N . LEU A 1 196 ? -15.248 -10.016 19.796 1.00 96.06 196 LEU A N 1
ATOM 1621 C CA . LEU A 1 196 ? -14.837 -10.457 18.460 1.00 96.06 196 LEU A CA 1
ATOM 1622 C C . LEU A 1 196 ? -15.905 -10.164 17.399 1.00 96.06 196 LEU A C 1
ATOM 1624 O O . LEU A 1 196 ? -15.588 -9.670 16.319 1.00 96.06 196 LEU A O 1
ATOM 1628 N N . SER A 1 197 ? -17.178 -10.418 17.718 1.00 94.50 197 SER A N 1
ATOM 1629 C CA . SER A 1 197 ? -18.308 -10.231 16.799 1.00 94.50 197 SER A CA 1
ATOM 1630 C C . SER A 1 197 ? -18.523 -8.779 16.383 1.00 94.50 197 SER A C 1
ATOM 1632 O O . SER A 1 197 ? -19.029 -8.529 15.291 1.00 94.50 197 SER A O 1
ATOM 1634 N N . TYR A 1 198 ? -18.200 -7.819 17.249 1.00 94.06 198 TYR A N 1
ATOM 1635 C CA . TYR A 1 198 ? -18.380 -6.398 16.945 1.00 94.06 198 TYR A CA 1
ATOM 1636 C C . TYR A 1 198 ? -17.123 -5.746 16.370 1.00 94.06 198 TYR A C 1
ATOM 1638 O O . TYR A 1 198 ? -17.230 -4.714 15.711 1.00 94.06 198 TYR A O 1
ATOM 1646 N N . ARG A 1 199 ? -15.947 -6.349 16.571 1.00 95.12 199 ARG A N 1
ATOM 1647 C CA . ARG A 1 199 ? -14.679 -5.835 16.039 1.00 95.12 199 ARG A CA 1
ATOM 1648 C C . ARG A 1 199 ? -14.281 -6.461 14.706 1.00 95.12 199 ARG A C 1
ATOM 1650 O O . ARG A 1 199 ? -13.664 -5.778 13.901 1.00 95.12 199 ARG A O 1
ATOM 1657 N N . SER A 1 200 ? -14.670 -7.708 14.436 1.00 97.19 200 SER A N 1
ATOM 1658 C CA . SER A 1 200 ? -14.367 -8.412 13.186 1.00 97.19 200 SER A CA 1
ATOM 1659 C C . SER A 1 200 ? -15.643 -8.943 12.516 1.00 97.19 200 SER A C 1
ATOM 1661 O O . SER A 1 200 ? -16.261 -9.896 13.004 1.00 97.19 200 SER A O 1
ATOM 1663 N N . PRO A 1 201 ? -16.029 -8.398 11.346 1.00 95.00 201 PRO A N 1
ATOM 1664 C CA . PRO A 1 201 ? -17.128 -8.937 10.545 1.00 95.00 201 PRO A CA 1
ATOM 1665 C C . PRO A 1 201 ? -16.925 -10.404 10.141 1.00 95.00 201 PRO A C 1
ATOM 1667 O O . PRO A 1 201 ? -17.896 -11.159 10.069 1.00 95.00 201 PRO A O 1
ATOM 1670 N N . TYR A 1 202 ? -15.679 -10.818 9.886 1.00 95.75 202 TYR A N 1
ATOM 1671 C CA . TYR A 1 202 ? -15.341 -12.207 9.575 1.00 95.75 202 TYR A CA 1
ATOM 1672 C C . TYR A 1 202 ? -15.645 -13.126 10.761 1.00 95.75 202 TYR A C 1
ATOM 1674 O O . TYR A 1 202 ? -16.425 -14.073 10.622 1.00 95.75 202 TYR A O 1
ATOM 1682 N N . LEU A 1 203 ? -15.106 -12.806 11.943 1.00 95.12 203 LEU A N 1
ATOM 1683 C CA . LEU A 1 203 ? -15.327 -13.609 13.145 1.00 95.12 203 LEU A CA 1
ATOM 1684 C C . LEU A 1 203 ? -16.804 -13.617 13.533 1.00 95.12 203 LEU A C 1
ATOM 1686 O O . LEU A 1 203 ? -17.322 -14.668 13.887 1.00 95.12 203 LEU A O 1
ATOM 1690 N N . ARG A 1 204 ? -17.535 -12.508 13.358 1.00 94.12 204 ARG A N 1
ATOM 1691 C CA . ARG A 1 204 ? -18.993 -12.470 13.562 1.00 94.12 204 ARG A CA 1
ATOM 1692 C C . ARG A 1 204 ? -19.732 -13.524 12.737 1.00 94.12 204 ARG A C 1
ATOM 1694 O O . ARG A 1 204 ? -20.608 -14.215 13.262 1.00 94.12 204 ARG A O 1
ATOM 1701 N N . ARG A 1 205 ? -19.402 -13.648 11.444 1.00 92.69 205 ARG A N 1
ATOM 1702 C CA . ARG A 1 205 ? -20.005 -14.652 10.548 1.00 92.69 205 ARG A CA 1
ATOM 1703 C C . ARG A 1 205 ? -19.629 -16.073 10.974 1.00 92.69 205 ARG A C 1
ATOM 1705 O O . ARG A 1 205 ? -20.500 -16.944 11.020 1.00 92.69 205 ARG A O 1
ATOM 1712 N N . LYS A 1 206 ? -18.363 -16.289 11.337 1.00 91.06 206 LYS A N 1
ATOM 1713 C CA . LYS A 1 206 ? -17.843 -17.593 11.778 1.00 91.06 206 LYS A CA 1
ATOM 1714 C C . LYS A 1 206 ? -18.457 -18.045 13.112 1.00 91.06 206 LYS A C 1
ATOM 1716 O O . LYS A 1 206 ? -18.940 -19.161 13.232 1.00 91.06 206 LYS A O 1
ATOM 1721 N N . LEU A 1 207 ? -18.596 -17.136 14.074 1.00 89.56 207 LEU A N 1
ATOM 1722 C CA . LEU A 1 207 ? -19.280 -17.385 15.349 1.00 89.56 207 LEU A CA 1
ATOM 1723 C C . LEU A 1 207 ? -20.775 -17.667 15.170 1.00 89.56 207 LEU A C 1
ATOM 1725 O O . LEU A 1 207 ? -21.340 -18.514 15.854 1.00 89.56 207 LEU A O 1
ATOM 1729 N N . SER A 1 208 ? -21.438 -16.967 14.246 1.00 84.88 208 SER A N 1
ATOM 1730 C CA . SER A 1 208 ? -22.881 -17.136 14.017 1.00 84.88 208 SER A CA 1
ATOM 1731 C C . SER A 1 208 ? -23.233 -18.488 13.389 1.00 84.88 208 SER A C 1
ATOM 1733 O O . SER A 1 208 ? -24.336 -18.987 13.601 1.00 84.88 208 SER A O 1
ATOM 1735 N N . THR A 1 209 ? -22.312 -19.085 12.630 1.00 76.00 209 THR A N 1
ATOM 1736 C CA . THR A 1 209 ? -22.497 -20.406 12.010 1.00 76.00 209 THR A CA 1
ATOM 1737 C C . THR A 1 209 ? -22.301 -21.553 13.006 1.00 76.00 209 THR A C 1
ATOM 1739 O O . THR A 1 209 ? -23.011 -22.552 12.903 1.00 76.00 209 THR A O 1
ATOM 1742 N N . ASN A 1 210 ? -21.461 -21.362 14.030 1.00 68.25 210 ASN A N 1
ATOM 1743 C CA . ASN A 1 210 ? -21.168 -22.370 15.058 1.00 68.25 210 ASN A CA 1
ATOM 1744 C C . ASN A 1 210 ? -22.182 -22.441 16.219 1.00 68.25 210 ASN A C 1
ATOM 1746 O O . ASN A 1 210 ? -22.176 -23.412 16.969 1.00 68.25 210 ASN A O 1
ATOM 1750 N N . LYS A 1 211 ? -23.128 -21.496 16.338 1.00 61.50 211 LYS A N 1
ATOM 1751 C CA . LYS A 1 211 ? -24.183 -21.496 17.383 1.00 61.50 211 LYS A CA 1
ATOM 1752 C C . LYS A 1 211 ? -25.161 -22.689 17.346 1.00 61.50 211 LYS A C 1
ATOM 1754 O O . LYS A 1 211 ? -26.088 -22.730 18.147 1.00 61.50 211 LYS A O 1
ATOM 1759 N N . LYS A 1 212 ? -25.027 -23.621 16.396 1.00 54.75 212 LYS A N 1
ATOM 1760 C CA . LYS A 1 212 ? -25.985 -24.721 16.173 1.00 54.75 212 LYS A CA 1
ATOM 1761 C C . LYS A 1 212 ? -25.714 -25.986 16.998 1.00 54.75 212 LYS A C 1
ATOM 1763 O O . LYS A 1 212 ? -26.530 -26.904 16.940 1.00 54.75 212 LYS A O 1
ATOM 1768 N N . ASN A 1 213 ? -24.636 -26.031 17.777 1.00 54.03 213 ASN A N 1
ATOM 1769 C CA . ASN A 1 213 ? -24.276 -27.209 18.564 1.00 54.03 213 ASN A CA 1
ATOM 1770 C C . ASN A 1 213 ? -24.750 -27.019 20.017 1.00 54.03 213 ASN A C 1
ATOM 1772 O O . ASN A 1 213 ? -24.157 -26.277 20.789 1.00 54.03 213 ASN A O 1
ATOM 1776 N N . ASN A 1 214 ? -25.870 -27.656 20.370 1.00 54.56 214 ASN A N 1
ATOM 1777 C CA . ASN A 1 214 ? -26.505 -27.596 21.698 1.00 54.56 214 ASN A CA 1
ATOM 1778 C C . ASN A 1 214 ? -25.877 -28.576 22.718 1.00 54.56 214 ASN A C 1
ATOM 1780 O O . ASN A 1 214 ? -26.550 -28.997 23.656 1.00 54.56 214 ASN A O 1
ATOM 1784 N N . ASP A 1 215 ? -24.629 -29.002 22.525 1.00 62.38 215 ASP A N 1
ATOM 1785 C CA . ASP A 1 215 ? -24.002 -30.072 23.319 1.00 62.38 215 ASP A CA 1
ATOM 1786 C C . ASP A 1 215 ? -23.235 -29.575 24.560 1.00 62.38 215 ASP A C 1
ATOM 1788 O O . ASP A 1 215 ? -22.714 -30.383 25.325 1.00 62.38 215 ASP A O 1
ATOM 1792 N N . GLY A 1 216 ? -23.211 -28.260 24.803 1.00 62.56 216 GLY A N 1
ATOM 1793 C CA . GLY A 1 216 ? -22.491 -27.655 25.928 1.00 62.56 216 GLY A CA 1
ATOM 1794 C C . GLY A 1 216 ? -20.985 -27.496 25.692 1.00 62.56 216 GLY A C 1
ATOM 1795 O O . GLY A 1 216 ? -20.291 -27.012 26.583 1.00 62.56 216 GLY A O 1
ATOM 1796 N N . THR A 1 217 ? -20.479 -27.855 24.507 1.00 67.62 217 THR A N 1
ATOM 1797 C CA . THR A 1 217 ? -19.085 -27.617 24.118 1.00 67.62 217 THR A CA 1
ATOM 1798 C C . THR A 1 217 ? -18.900 -26.145 23.751 1.00 67.62 217 THR A C 1
ATOM 1800 O O . THR A 1 217 ? -19.698 -25.573 23.004 1.00 67.62 217 THR A O 1
ATOM 1803 N N . LEU A 1 218 ? -17.842 -25.511 24.268 1.00 70.69 218 LEU A N 1
ATOM 1804 C CA . LEU A 1 218 ? -17.483 -24.145 23.882 1.00 70.69 218 LEU A CA 1
ATOM 1805 C C . LEU A 1 218 ? -17.255 -24.061 22.368 1.00 70.69 218 LEU A C 1
ATOM 1807 O O . LEU A 1 218 ? -16.686 -24.963 21.753 1.00 70.69 218 LEU A O 1
ATOM 1811 N N . THR A 1 219 ? -17.695 -22.958 21.760 1.00 79.94 219 THR A N 1
ATOM 1812 C CA . THR A 1 219 ? -17.493 -22.733 20.324 1.00 79.94 219 THR A CA 1
ATOM 1813 C C . THR A 1 219 ? -15.994 -22.651 20.027 1.00 79.94 219 THR A C 1
ATOM 1815 O O . THR A 1 219 ? -15.296 -21.861 20.657 1.00 79.94 219 THR A O 1
ATOM 1818 N N . CYS A 1 220 ? -15.511 -23.428 19.052 1.00 86.19 220 CYS A N 1
ATOM 1819 C CA . CYS A 1 220 ? -14.132 -23.361 18.562 1.00 86.19 220 CYS A CA 1
ATOM 1820 C C . CYS A 1 220 ? -14.074 -22.722 17.163 1.00 86.19 220 CYS A C 1
ATOM 1822 O O . CYS A 1 220 ? -14.938 -22.973 16.315 1.00 86.19 220 CYS A O 1
ATOM 1824 N N . ILE A 1 221 ? -13.079 -21.867 16.924 1.00 91.50 221 ILE A N 1
ATOM 1825 C CA . ILE A 1 221 ? -12.762 -21.272 15.622 1.00 91.50 221 ILE A CA 1
ATOM 1826 C C . ILE A 1 221 ? -11.345 -21.662 15.226 1.00 91.50 221 ILE A C 1
ATOM 1828 O O . ILE A 1 221 ? -10.409 -21.351 15.944 1.00 91.50 221 ILE A O 1
ATOM 1832 N N . GLU A 1 222 ? -11.180 -22.206 14.025 1.00 92.50 222 GLU A N 1
ATOM 1833 C CA . GLU A 1 222 ? -9.862 -22.515 13.460 1.00 92.50 222 GLU A CA 1
ATOM 1834 C C . GLU A 1 222 ? -9.388 -21.407 12.505 1.00 92.50 222 GLU A C 1
ATOM 1836 O O . GLU A 1 222 ? -10.152 -20.950 11.647 1.00 92.50 222 GLU A O 1
ATOM 1841 N N . LEU A 1 223 ? -8.135 -20.969 12.622 1.00 95.50 223 LEU A N 1
ATOM 1842 C CA . LEU A 1 223 ? -7.471 -19.979 11.764 1.00 95.50 223 LEU A CA 1
ATOM 1843 C C . LEU A 1 223 ? -6.085 -20.502 11.329 1.00 95.50 223 LEU A C 1
ATOM 1845 O O . LEU A 1 223 ? -5.063 -20.023 11.825 1.00 95.50 223 LEU A O 1
ATOM 1849 N N . PRO A 1 224 ? -6.029 -21.478 10.403 1.00 94.25 224 PRO A N 1
ATOM 1850 C CA . PRO A 1 224 ? -4.779 -22.161 10.057 1.00 94.25 224 PRO A CA 1
ATOM 1851 C C . PRO A 1 224 ? -3.780 -21.286 9.285 1.00 94.25 224 PRO A C 1
ATOM 1853 O O . PRO A 1 224 ? -2.576 -21.495 9.374 1.00 94.25 224 PRO A O 1
ATOM 1856 N N . ASN A 1 225 ? -4.261 -20.268 8.562 1.00 92.81 225 ASN A N 1
ATOM 1857 C CA . ASN A 1 225 ? -3.428 -19.412 7.705 1.00 92.81 225 ASN A CA 1
ATOM 1858 C C . ASN A 1 225 ? -2.759 -18.246 8.452 1.00 92.81 225 ASN A C 1
ATOM 1860 O O . ASN A 1 225 ? -2.022 -17.466 7.849 1.00 92.81 225 ASN A O 1
ATOM 1864 N N . ILE A 1 226 ? -3.023 -18.097 9.752 1.00 96.19 226 ILE A N 1
ATOM 1865 C CA . ILE A 1 226 ? -2.493 -17.004 10.567 1.00 96.19 226 ILE A CA 1
ATOM 1866 C C . ILE A 1 226 ? -1.499 -17.586 11.567 1.00 96.19 226 ILE A C 1
ATOM 1868 O O . ILE A 1 226 ? -1.795 -18.558 12.253 1.00 96.19 226 ILE A O 1
ATOM 1872 N N . LEU A 1 227 ? -0.320 -16.973 11.675 1.00 95.94 227 LEU A N 1
ATOM 1873 C CA . LEU A 1 227 ? 0.661 -17.365 12.685 1.00 95.94 227 LEU A CA 1
ATOM 1874 C C . LEU A 1 227 ? 0.183 -16.967 14.094 1.00 95.94 227 LEU A C 1
ATOM 1876 O O . LEU A 1 227 ? -0.301 -15.838 14.256 1.00 95.94 227 LEU A O 1
ATOM 1880 N N . PRO A 1 228 ? 0.366 -17.820 15.120 1.00 97.00 228 PRO A N 1
ATOM 1881 C CA . PRO A 1 228 ? -0.034 -17.522 16.495 1.00 97.00 228 PRO A CA 1
ATOM 1882 C C . PRO A 1 228 ? 0.438 -16.160 17.011 1.00 97.00 228 PRO A C 1
ATOM 1884 O O . PRO A 1 228 ? -0.352 -15.396 17.559 1.00 97.00 228 PRO A O 1
ATOM 1887 N N . 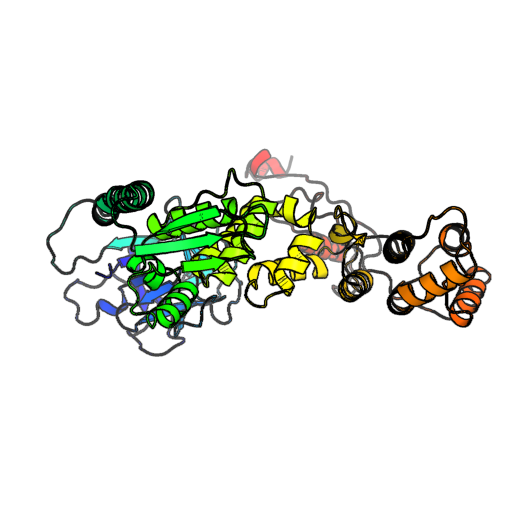GLU A 1 229 ? 1.705 -15.815 16.794 1.00 95.81 229 GLU A N 1
ATOM 1888 C CA . GLU A 1 229 ? 2.298 -14.553 17.236 1.00 95.81 229 GLU A CA 1
ATOM 1889 C C . GLU A 1 229 ? 1.689 -13.329 16.533 1.00 95.81 229 GLU A C 1
ATOM 1891 O O . GLU A 1 229 ? 1.563 -12.261 17.131 1.00 95.81 229 GLU A O 1
ATOM 1896 N N . ILE A 1 230 ? 1.254 -13.481 15.279 1.00 97.62 230 ILE A N 1
ATOM 1897 C CA . ILE A 1 230 ? 0.577 -12.419 14.528 1.00 97.62 230 ILE A CA 1
ATOM 1898 C C . ILE A 1 230 ? -0.859 -12.264 15.020 1.00 97.62 230 ILE A C 1
ATOM 1900 O O . ILE A 1 230 ? -1.328 -11.142 15.227 1.00 97.62 230 ILE A O 1
ATOM 1904 N N . PHE A 1 231 ? -1.554 -13.378 15.248 1.00 97.81 231 PHE A N 1
ATOM 1905 C CA . PHE A 1 231 ? -2.903 -13.339 15.791 1.00 97.81 231 PHE A CA 1
ATOM 1906 C C . PHE A 1 231 ? -2.936 -12.745 17.194 1.00 97.81 231 PHE A C 1
ATOM 1908 O O . PHE A 1 231 ? -3.839 -11.975 17.491 1.00 97.81 231 PHE A O 1
ATOM 1915 N N . GLU A 1 232 ? -1.941 -13.027 18.034 1.00 96.94 232 GLU A N 1
ATOM 1916 C CA . GLU A 1 232 ? -1.835 -12.442 19.371 1.00 96.94 232 GLU A CA 1
ATOM 1917 C C . GLU A 1 232 ? -1.798 -10.905 19.316 1.00 96.94 232 GLU A C 1
ATOM 1919 O O . GLU A 1 232 ? -2.514 -10.234 20.062 1.00 96.94 232 GLU A O 1
ATOM 1924 N N . ILE A 1 233 ? -1.051 -10.333 18.365 1.00 97.50 233 ILE A N 1
ATOM 1925 C CA . ILE A 1 233 ? -1.023 -8.883 18.123 1.00 97.50 233 ILE A CA 1
ATOM 1926 C C . ILE A 1 233 ? -2.412 -8.375 17.711 1.00 97.50 233 ILE A C 1
ATOM 1928 O O . ILE A 1 233 ? -2.887 -7.371 18.251 1.00 97.50 233 ILE A O 1
ATOM 1932 N N . ILE A 1 234 ? -3.085 -9.067 16.785 1.00 98.19 234 ILE A N 1
ATOM 1933 C CA . ILE A 1 234 ? -4.432 -8.697 16.323 1.00 98.19 234 ILE A CA 1
ATOM 1934 C C . ILE A 1 234 ? -5.452 -8.791 17.455 1.00 98.19 234 ILE A C 1
ATOM 1936 O O . ILE A 1 234 ? -6.270 -7.887 17.615 1.00 98.19 234 ILE A O 1
ATOM 1940 N N . LEU A 1 235 ? -5.409 -9.856 18.250 1.00 97.75 235 LEU A N 1
ATOM 1941 C CA . LEU A 1 235 ? -6.329 -10.094 19.351 1.00 97.75 235 LEU A CA 1
ATOM 1942 C C . LEU A 1 235 ? -6.184 -8.994 20.402 1.00 97.75 235 LEU A C 1
ATOM 1944 O O . LEU A 1 235 ? -7.166 -8.352 20.770 1.00 97.75 235 LEU A O 1
ATOM 1948 N N . ARG A 1 236 ? -4.950 -8.666 20.799 1.00 97.06 236 ARG A N 1
ATOM 1949 C CA . ARG A 1 236 ? -4.698 -7.545 21.714 1.00 97.06 236 ARG A CA 1
ATOM 1950 C C . ARG A 1 236 ? -5.154 -6.209 21.127 1.00 97.06 236 ARG A C 1
ATOM 1952 O O . ARG A 1 236 ? -5.696 -5.381 21.861 1.00 97.06 236 ARG A O 1
ATOM 1959 N N . TYR A 1 237 ? -5.004 -5.989 19.821 1.00 97.25 237 TYR A N 1
ATOM 1960 C CA . TYR A 1 237 ? -5.551 -4.812 19.139 1.00 97.25 237 TYR A CA 1
ATOM 1961 C C . TYR A 1 237 ? -7.091 -4.785 19.148 1.00 97.25 237 TYR A C 1
ATOM 1963 O O . TYR A 1 237 ? -7.678 -3.736 19.409 1.00 97.25 237 TYR A O 1
ATOM 1971 N N . ILE A 1 238 ? -7.758 -5.919 18.917 1.00 97.31 238 ILE A N 1
ATOM 1972 C CA . ILE A 1 238 ? -9.223 -6.036 18.946 1.00 97.31 238 ILE A CA 1
ATOM 1973 C C . ILE A 1 238 ? -9.774 -5.581 20.303 1.00 97.31 238 ILE A C 1
ATOM 1975 O O . ILE A 1 238 ? -10.760 -4.843 20.334 1.00 97.31 238 ILE A O 1
ATOM 1979 N N . TYR A 1 239 ? -9.113 -5.977 21.393 1.00 96.62 239 TYR A N 1
ATOM 1980 C CA . TYR A 1 239 ? -9.508 -5.651 22.764 1.00 96.62 239 TYR A CA 1
ATOM 1981 C C . TYR A 1 239 ? -9.131 -4.228 23.180 1.00 96.62 239 TYR A C 1
ATOM 1983 O O . TYR A 1 239 ? -9.907 -3.539 23.840 1.00 96.62 239 TYR A O 1
ATOM 1991 N N . SER A 1 240 ? -7.933 -3.775 22.808 1.00 93.25 240 SER A N 1
ATOM 1992 C CA . SER A 1 240 ? -7.382 -2.522 23.332 1.00 93.25 240 SER A CA 1
ATOM 1993 C C . SER A 1 240 ? -7.575 -1.312 22.420 1.00 93.25 240 SER A C 1
ATOM 1995 O O . SER A 1 240 ? -7.498 -0.182 22.907 1.00 93.25 240 SER A O 1
ATOM 1997 N N . GLY A 1 241 ? -7.763 -1.521 21.114 1.00 89.00 241 GLY A N 1
ATOM 1998 C CA . GLY A 1 241 ? -7.697 -0.479 20.086 1.00 89.00 241 GLY A CA 1
ATOM 1999 C C . GLY A 1 241 ? -6.295 0.113 19.884 1.00 89.00 241 GLY A C 1
ATOM 2000 O O . GLY A 1 241 ? -6.159 1.145 19.232 1.00 89.00 241 GLY A O 1
ATOM 2001 N N . LYS A 1 242 ? -5.249 -0.495 20.461 1.00 87.75 242 LYS A N 1
ATOM 2002 C CA . LYS A 1 242 ? -3.863 -0.007 20.409 1.00 87.75 242 LYS A CA 1
ATOM 2003 C C . LYS A 1 242 ? -2.994 -0.950 19.586 1.00 87.75 242 LYS A C 1
ATOM 2005 O O . LYS A 1 242 ? -3.152 -2.165 19.650 1.00 87.75 242 LYS A O 1
ATOM 2010 N N . LEU A 1 243 ? -2.039 -0.380 18.855 1.00 91.06 243 LEU A N 1
ATOM 2011 C CA . LEU A 1 243 ? -1.053 -1.124 18.078 1.00 91.06 243 LEU A CA 1
ATOM 2012 C C . LEU A 1 243 ? 0.269 -0.354 18.030 1.00 91.06 243 LEU A C 1
ATOM 2014 O O . LEU A 1 243 ? 0.275 0.852 17.792 1.00 91.06 243 LEU A O 1
ATOM 2018 N N . SER A 1 244 ? 1.388 -1.051 18.230 1.00 88.12 244 SER A N 1
ATOM 2019 C CA . SER A 1 244 ? 2.730 -0.492 18.045 1.00 88.12 244 SER A CA 1
ATOM 2020 C C . SER A 1 244 ? 3.459 -1.273 16.959 1.00 88.12 244 SER A C 1
ATOM 2022 O O . SER A 1 244 ? 3.810 -2.429 17.157 1.00 88.12 244 SER A O 1
ATOM 2024 N N . LEU A 1 245 ? 3.690 -0.635 15.810 1.00 90.31 245 LEU A N 1
ATOM 2025 C CA . LEU A 1 245 ? 4.366 -1.249 14.659 1.00 90.31 245 LEU A CA 1
ATOM 2026 C C . LEU A 1 245 ? 5.872 -0.947 14.600 1.00 90.31 245 LEU A C 1
ATOM 2028 O O . LEU A 1 245 ? 6.579 -1.481 13.751 1.00 90.31 245 LEU A O 1
ATOM 2032 N N . LYS A 1 246 ? 6.384 -0.058 15.462 1.00 86.75 246 LYS A N 1
ATOM 2033 C CA . LYS A 1 246 ? 7.765 0.450 15.360 1.00 86.75 246 LYS A CA 1
ATOM 2034 C C . LYS A 1 246 ? 8.818 -0.637 15.570 1.00 86.75 246 LYS A C 1
ATOM 2036 O O . LYS A 1 246 ? 9.822 -0.640 14.861 1.00 86.75 246 LYS A O 1
ATOM 2041 N N . GLU A 1 247 ? 8.559 -1.522 16.525 1.00 89.31 247 GLU A N 1
ATOM 2042 C CA . GLU A 1 247 ? 9.472 -2.579 16.977 1.00 89.31 247 GLU A CA 1
ATOM 2043 C C . GLU A 1 247 ? 9.228 -3.917 16.269 1.00 89.31 247 GLU A C 1
ATOM 2045 O O . GLU A 1 247 ? 9.994 -4.858 16.445 1.00 89.31 247 GLU A O 1
ATOM 2050 N N . ILE A 1 248 ? 8.179 -4.004 15.448 1.00 93.56 248 ILE A N 1
ATOM 2051 C CA . ILE A 1 248 ? 7.854 -5.213 14.696 1.00 93.56 248 ILE A CA 1
ATOM 2052 C C . ILE A 1 248 ? 8.719 -5.256 13.433 1.00 93.56 248 ILE A C 1
ATOM 2054 O O . ILE A 1 248 ? 8.860 -4.257 12.717 1.00 93.56 248 ILE A O 1
ATOM 2058 N N . ASP A 1 249 ? 9.286 -6.428 13.153 1.00 95.38 249 ASP A N 1
ATOM 2059 C CA . ASP A 1 249 ? 10.000 -6.674 11.904 1.00 95.38 249 ASP A CA 1
ATOM 2060 C C . ASP A 1 249 ? 9.077 -6.421 10.694 1.00 95.38 249 ASP A C 1
ATOM 2062 O O . ASP A 1 249 ? 7.937 -6.893 10.696 1.00 95.38 249 ASP A O 1
ATOM 2066 N N . PRO A 1 250 ? 9.520 -5.701 9.646 1.00 96.12 250 PRO A N 1
ATOM 2067 C CA . PRO A 1 250 ? 8.655 -5.381 8.515 1.00 96.12 250 PRO A CA 1
ATOM 2068 C C . PRO A 1 250 ? 8.026 -6.601 7.827 1.00 96.12 250 PRO A C 1
ATOM 2070 O O . PRO A 1 250 ? 6.883 -6.500 7.388 1.00 96.12 250 PRO A O 1
ATOM 2073 N N . SER A 1 251 ? 8.697 -7.760 7.788 1.00 95.62 251 SER A N 1
ATOM 2074 C CA . SER A 1 251 ? 8.103 -8.987 7.237 1.00 95.62 251 SER A CA 1
ATOM 2075 C C . SER A 1 251 ? 6.911 -9.466 8.074 1.00 95.62 251 SER A C 1
ATOM 2077 O O . SER A 1 251 ? 5.886 -9.879 7.531 1.00 95.62 251 SER A O 1
ATOM 2079 N N . ASN A 1 252 ? 6.984 -9.319 9.399 1.00 96.81 252 ASN A N 1
ATOM 2080 C CA . ASN A 1 252 ? 5.871 -9.607 10.300 1.00 96.81 252 ASN A CA 1
ATOM 2081 C C . ASN A 1 252 ? 4.762 -8.551 10.201 1.00 96.81 252 ASN A C 1
ATOM 2083 O O . ASN A 1 252 ? 3.595 -8.899 10.353 1.00 96.81 252 ASN A O 1
ATOM 2087 N N . ILE A 1 253 ? 5.080 -7.291 9.879 1.00 97.88 253 ILE A N 1
ATOM 2088 C CA . ILE A 1 253 ? 4.060 -6.268 9.581 1.00 97.88 253 ILE A CA 1
ATOM 2089 C C . ILE A 1 253 ? 3.271 -6.638 8.315 1.00 97.88 253 ILE A C 1
ATOM 2091 O O . ILE A 1 253 ? 2.058 -6.450 8.277 1.00 97.88 253 ILE A O 1
ATOM 2095 N N . ILE A 1 254 ? 3.927 -7.207 7.299 1.00 97.44 254 ILE A N 1
ATOM 2096 C CA . ILE A 1 254 ? 3.250 -7.711 6.096 1.00 97.44 254 ILE A CA 1
ATOM 2097 C C . ILE A 1 254 ? 2.325 -8.886 6.431 1.00 97.44 254 ILE A C 1
ATOM 2099 O O . ILE A 1 254 ? 1.159 -8.879 6.043 1.00 97.44 254 ILE A O 1
ATOM 2103 N N . LYS A 1 255 ? 2.784 -9.851 7.233 1.00 97.06 255 LYS A N 1
ATOM 2104 C CA . LYS A 1 255 ? 1.922 -10.948 7.712 1.00 97.06 255 LYS A CA 1
ATOM 2105 C C . LYS A 1 255 ? 0.739 -10.432 8.540 1.00 97.06 255 LYS A C 1
ATOM 2107 O O . LYS A 1 255 ? -0.378 -10.920 8.388 1.00 97.06 255 LYS A O 1
ATOM 2112 N N . LEU A 1 256 ? 0.966 -9.414 9.373 1.00 98.06 256 LEU A N 1
ATOM 2113 C CA . LEU A 1 256 ? -0.079 -8.731 10.137 1.00 98.06 256 LEU A CA 1
ATOM 2114 C C . LEU A 1 256 ? -1.112 -8.060 9.221 1.00 98.06 256 LEU A C 1
ATOM 2116 O O . LEU A 1 256 ? -2.305 -8.159 9.493 1.00 98.06 256 LEU A O 1
ATOM 2120 N N . LEU A 1 257 ? -0.674 -7.420 8.132 1.00 97.69 257 LEU A N 1
ATOM 2121 C CA . LEU A 1 257 ? -1.557 -6.832 7.121 1.00 97.69 257 LEU A CA 1
ATOM 2122 C C . LEU A 1 257 ? -2.461 -7.893 6.472 1.00 97.69 257 LEU A C 1
ATOM 2124 O O . LEU A 1 257 ? -3.673 -7.689 6.380 1.00 97.69 257 LEU A O 1
ATOM 2128 N N . VAL A 1 258 ? -1.886 -9.029 6.063 1.00 97.31 258 VAL A N 1
ATOM 2129 C CA . VAL A 1 258 ? -2.627 -10.146 5.451 1.00 97.31 258 VAL A CA 1
ATOM 2130 C C . VAL A 1 258 ? -3.664 -10.711 6.422 1.00 97.31 258 VAL A C 1
ATOM 2132 O O . VAL A 1 258 ? -4.844 -10.801 6.081 1.00 97.31 258 VAL A O 1
ATOM 2135 N N . ALA A 1 259 ? -3.258 -10.996 7.661 1.00 97.50 259 ALA A N 1
ATOM 2136 C CA . ALA A 1 259 ? -4.153 -11.512 8.692 1.00 97.50 259 ALA A CA 1
ATOM 2137 C C . ALA A 1 259 ? -5.263 -10.507 9.069 1.00 97.50 259 ALA A C 1
ATOM 2139 O O . ALA A 1 259 ? -6.417 -10.893 9.261 1.00 97.50 259 ALA A O 1
ATOM 2140 N N . ALA A 1 260 ? -4.956 -9.205 9.122 1.00 97.38 260 ALA A N 1
ATOM 2141 C CA . ALA A 1 260 ? -5.955 -8.161 9.353 1.00 97.38 260 ALA A CA 1
ATOM 2142 C C . ALA A 1 260 ? -7.021 -8.133 8.246 1.00 97.38 260 ALA A C 1
ATOM 2144 O O . ALA A 1 260 ? -8.211 -7.983 8.537 1.00 97.38 260 ALA A O 1
ATOM 2145 N N . ASN A 1 261 ? -6.613 -8.320 6.989 1.00 96.12 261 ASN A N 1
ATOM 2146 C CA . ASN A 1 261 ? -7.532 -8.393 5.860 1.00 96.12 261 ASN A CA 1
ATOM 2147 C C . ASN A 1 261 ? -8.408 -9.653 5.898 1.00 96.12 261 ASN A C 1
ATOM 2149 O O . ASN A 1 261 ? -9.626 -9.552 5.745 1.00 96.12 261 ASN A O 1
ATOM 2153 N N . GLU A 1 262 ? -7.819 -10.821 6.181 1.00 95.81 262 GLU A N 1
ATOM 2154 C CA . GLU A 1 262 ? -8.558 -12.083 6.348 1.00 95.81 262 GLU A CA 1
ATOM 2155 C C . GLU A 1 262 ? -9.654 -11.946 7.416 1.00 95.81 262 GLU A C 1
ATOM 2157 O O . GLU A 1 262 ? -10.812 -12.315 7.203 1.00 95.81 262 GLU A O 1
ATOM 2162 N N . LEU A 1 263 ? -9.325 -11.289 8.531 1.00 96.75 263 LEU A N 1
ATOM 2163 C CA . LEU A 1 263 ? -10.251 -11.011 9.628 1.00 96.75 263 LEU A CA 1
ATOM 2164 C C . LEU A 1 263 ? -11.183 -9.811 9.364 1.00 96.75 263 LEU A C 1
ATOM 2166 O O . LEU A 1 263 ? -11.979 -9.443 10.233 1.00 96.75 263 LEU A O 1
ATOM 2170 N N . SER A 1 264 ? -11.151 -9.226 8.163 1.00 95.69 264 SER A N 1
ATOM 2171 C CA . SER A 1 264 ? -11.976 -8.084 7.741 1.00 95.69 264 SER A CA 1
ATOM 2172 C C . SER A 1 264 ? -11.831 -6.835 8.632 1.00 95.69 264 SER A C 1
ATOM 2174 O O . SER A 1 264 ? -12.810 -6.128 8.876 1.00 95.69 264 SER A O 1
ATOM 2176 N N . LEU A 1 265 ? -10.621 -6.553 9.122 1.00 94.56 265 LEU A N 1
ATOM 2177 C CA . LEU A 1 265 ? -10.290 -5.399 9.968 1.00 94.56 265 LEU A CA 1
ATOM 2178 C C . LEU A 1 265 ? -9.827 -4.205 9.113 1.00 94.56 265 LEU A C 1
ATOM 2180 O O . LEU A 1 265 ? -8.656 -3.834 9.122 1.00 94.56 265 LEU A O 1
ATOM 2184 N N . GLN A 1 266 ? -10.744 -3.602 8.353 1.00 87.50 266 GLN A N 1
ATOM 2185 C CA . GLN A 1 266 ? -10.397 -2.600 7.329 1.00 87.50 266 GLN A CA 1
ATOM 2186 C C . GLN A 1 266 ? -9.673 -1.361 7.884 1.00 87.50 266 GLN A C 1
ATOM 2188 O O . GLN A 1 266 ? -8.701 -0.897 7.292 1.00 87.50 266 GLN A O 1
ATOM 2193 N N . GLU A 1 267 ? -10.072 -0.871 9.063 1.00 86.75 267 GLU A N 1
ATOM 2194 C CA . GLU A 1 267 ? -9.400 0.265 9.715 1.00 86.75 267 GLU A CA 1
ATOM 2195 C C . GLU A 1 267 ? -7.918 -0.037 10.023 1.00 86.75 267 GLU A C 1
ATOM 2197 O O . GLU A 1 267 ? -7.051 0.826 9.873 1.00 86.75 267 GLU A O 1
ATOM 2202 N N . LEU A 1 268 ? -7.613 -1.288 10.387 1.00 91.75 268 LEU A N 1
ATOM 2203 C CA . LEU A 1 268 ? -6.259 -1.760 10.658 1.00 91.75 268 LEU A CA 1
ATOM 2204 C C . LEU A 1 268 ? -5.457 -1.943 9.361 1.00 91.75 268 LEU A C 1
ATOM 2206 O O . LEU A 1 268 ? -4.288 -1.564 9.309 1.00 91.75 268 LEU A O 1
ATOM 2210 N N . VAL A 1 269 ? -6.086 -2.475 8.310 1.00 90.81 269 VAL A N 1
ATOM 2211 C CA . VAL A 1 269 ? -5.477 -2.646 6.979 1.00 90.81 269 VAL A CA 1
ATOM 2212 C C . VAL A 1 269 ? -4.995 -1.303 6.421 1.00 90.81 269 VAL A C 1
ATOM 2214 O O . VAL A 1 269 ? -3.838 -1.186 6.016 1.00 90.81 269 VAL A O 1
ATOM 2217 N N . ILE A 1 270 ? -5.838 -0.267 6.462 1.00 84.00 270 ILE A N 1
ATOM 2218 C CA . ILE A 1 270 ? -5.494 1.089 5.994 1.00 84.00 270 ILE A CA 1
ATOM 2219 C C . ILE A 1 270 ? -4.333 1.674 6.811 1.00 84.00 270 ILE A C 1
ATOM 2221 O O . ILE A 1 270 ? -3.376 2.223 6.253 1.00 84.00 270 ILE A O 1
ATOM 2225 N N . TYR A 1 271 ? -4.388 1.524 8.137 1.00 85.94 271 TYR A N 1
ATOM 2226 C CA . TYR A 1 271 ? -3.339 2.008 9.030 1.00 85.94 271 TYR A CA 1
ATOM 2227 C C . TYR A 1 271 ? -1.983 1.345 8.746 1.00 85.94 271 TYR A C 1
ATOM 2229 O O . TYR A 1 271 ? -0.969 2.039 8.645 1.00 85.94 271 TYR A O 1
ATOM 2237 N N . ILE A 1 272 ? -1.951 0.017 8.580 1.00 94.25 272 ILE A N 1
ATOM 2238 C CA . ILE A 1 272 ? -0.705 -0.722 8.337 1.00 94.25 272 ILE A CA 1
ATOM 2239 C C . ILE A 1 272 ? -0.094 -0.351 6.978 1.00 94.25 272 ILE A C 1
ATOM 2241 O O . ILE A 1 272 ? 1.114 -0.109 6.914 1.00 94.25 272 ILE A O 1
ATOM 2245 N N . GLN A 1 273 ? -0.896 -0.253 5.909 1.00 91.69 273 GLN A N 1
ATOM 2246 C CA . GLN A 1 273 ? -0.400 0.176 4.591 1.00 91.69 273 GLN A CA 1
ATOM 2247 C C . GLN A 1 273 ? 0.232 1.572 4.659 1.00 91.69 273 GLN A C 1
ATOM 2249 O O . GLN A 1 273 ? 1.369 1.760 4.221 1.00 91.69 273 GLN A O 1
ATOM 2254 N N . SER A 1 274 ? -0.463 2.527 5.287 1.00 82.44 274 SER A N 1
ATOM 2255 C CA . SER A 1 274 ? 0.050 3.888 5.490 1.00 82.44 274 SER A CA 1
ATOM 2256 C C . SER A 1 274 ? 1.367 3.878 6.270 1.00 82.44 274 SER A C 1
ATOM 2258 O O . SER A 1 274 ? 2.349 4.491 5.849 1.00 82.44 274 SER A O 1
ATOM 2260 N N . PHE A 1 275 ? 1.435 3.115 7.368 1.00 88.25 275 PHE A N 1
ATOM 2261 C CA . PHE A 1 275 ? 2.647 2.997 8.175 1.00 88.25 275 PHE A CA 1
ATOM 2262 C C . PHE A 1 275 ? 3.835 2.457 7.369 1.00 88.25 275 PHE A C 1
ATOM 2264 O O . PHE A 1 275 ? 4.936 3.007 7.465 1.00 88.25 275 PHE A O 1
ATOM 2271 N N . LEU A 1 276 ? 3.625 1.400 6.576 1.00 91.25 276 LEU A N 1
ATOM 2272 C CA . LEU A 1 276 ? 4.654 0.799 5.726 1.00 91.25 276 LEU A CA 1
ATOM 2273 C C . LEU A 1 276 ? 5.192 1.807 4.701 1.00 91.25 276 LEU A C 1
ATOM 2275 O O . LEU A 1 276 ? 6.410 1.965 4.581 1.00 91.25 276 LEU A O 1
ATOM 2279 N N . ILE A 1 277 ? 4.305 2.535 4.019 1.00 82.44 277 ILE A N 1
ATOM 2280 C CA . ILE A 1 277 ? 4.668 3.546 3.015 1.00 82.44 277 ILE A CA 1
ATOM 2281 C C . ILE A 1 277 ? 5.437 4.709 3.645 1.00 82.44 277 ILE A C 1
ATOM 2283 O O . ILE A 1 277 ? 6.485 5.095 3.130 1.00 82.44 277 ILE A O 1
ATOM 2287 N N . GLU A 1 278 ? 4.971 5.241 4.773 1.00 79.62 278 GLU A N 1
ATOM 2288 C CA . GLU A 1 278 ? 5.589 6.407 5.412 1.00 79.62 278 GLU A CA 1
ATOM 2289 C C . GLU A 1 278 ? 6.911 6.072 6.121 1.00 79.62 278 GLU A C 1
ATOM 2291 O O . GLU A 1 278 ? 7.848 6.869 6.093 1.00 79.62 278 GLU A O 1
ATOM 2296 N N . ASN A 1 279 ? 7.014 4.895 6.750 1.00 83.25 279 ASN A N 1
ATOM 2297 C CA . ASN A 1 279 ? 8.108 4.587 7.681 1.00 83.25 279 ASN A CA 1
ATOM 2298 C C . ASN A 1 279 ? 9.055 3.484 7.191 1.00 83.25 279 ASN A C 1
ATOM 2300 O O . ASN A 1 279 ? 10.180 3.386 7.683 1.00 83.25 279 ASN A O 1
ATOM 2304 N N . LYS A 1 280 ? 8.628 2.633 6.249 1.00 90.94 280 LYS A N 1
ATOM 2305 C CA . LYS A 1 280 ? 9.382 1.448 5.795 1.00 90.94 280 LYS A CA 1
ATOM 2306 C C . LYS A 1 280 ? 9.643 1.434 4.280 1.00 90.94 280 LYS A C 1
ATOM 2308 O O . LYS A 1 280 ? 10.103 0.423 3.758 1.00 90.94 280 LYS A O 1
ATOM 2313 N N . ALA A 1 281 ? 9.466 2.558 3.575 1.00 88.62 281 ALA A N 1
ATOM 2314 C CA . ALA A 1 281 ? 9.652 2.661 2.119 1.00 88.62 281 ALA A CA 1
ATOM 2315 C C . ALA A 1 281 ? 10.994 2.121 1.589 1.00 88.62 281 ALA A C 1
ATOM 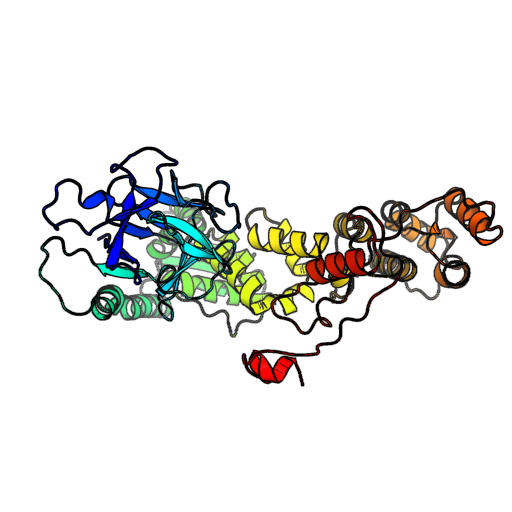2317 O O . ALA A 1 281 ? 11.035 1.520 0.519 1.00 88.62 281 ALA A O 1
ATOM 2318 N N . ASN A 1 282 ? 12.104 2.337 2.301 1.00 89.38 282 ASN A N 1
ATOM 2319 C CA . ASN A 1 282 ? 13.410 1.826 1.864 1.00 89.38 282 ASN A CA 1
ATOM 2320 C C . ASN A 1 282 ? 13.489 0.300 1.957 1.00 89.38 282 ASN A C 1
ATOM 2322 O O . ASN A 1 282 ? 13.989 -0.338 1.035 1.00 89.38 282 ASN A O 1
ATOM 2326 N N . TRP A 1 283 ? 12.950 -0.274 3.033 1.00 94.19 283 TRP A N 1
ATOM 2327 C CA . TRP A 1 283 ? 12.866 -1.722 3.196 1.00 94.19 283 TRP A CA 1
ATOM 2328 C C . TRP A 1 283 ? 11.940 -2.338 2.140 1.00 94.19 283 TRP A C 1
ATOM 2330 O O . TRP A 1 283 ? 12.305 -3.326 1.512 1.00 94.19 283 TRP A O 1
ATOM 2340 N N . MET A 1 284 ? 10.799 -1.699 1.855 1.00 92.81 284 MET A N 1
ATOM 2341 C CA . MET A 1 284 ? 9.881 -2.141 0.796 1.00 92.81 284 MET A CA 1
ATOM 2342 C C . MET A 1 284 ? 10.524 -2.129 -0.595 1.00 92.81 284 MET A C 1
ATOM 2344 O O . MET A 1 284 ? 10.268 -3.024 -1.387 1.00 92.81 284 MET A O 1
ATOM 2348 N N . LYS A 1 285 ? 11.394 -1.157 -0.902 1.00 91.00 285 LYS A N 1
ATOM 2349 C CA . LYS A 1 285 ? 12.158 -1.146 -2.165 1.00 91.00 285 LYS A CA 1
ATOM 2350 C C . LYS A 1 285 ? 13.138 -2.317 -2.267 1.00 91.00 285 LYS A C 1
ATOM 2352 O O . LYS A 1 285 ? 13.343 -2.833 -3.359 1.00 91.00 285 LYS A O 1
ATOM 2357 N N . GLN A 1 286 ? 13.758 -2.706 -1.153 1.00 91.75 286 GLN A N 1
ATOM 2358 C CA . GLN A 1 286 ? 14.685 -3.843 -1.108 1.00 91.75 286 GLN A CA 1
ATOM 2359 C C . GLN A 1 286 ? 13.958 -5.189 -1.227 1.00 91.75 286 GLN A C 1
ATOM 2361 O O . GLN A 1 286 ? 14.508 -6.105 -1.826 1.00 91.75 286 GLN A O 1
ATOM 2366 N N . ASN A 1 287 ? 12.724 -5.269 -0.724 1.00 94.00 287 ASN A N 1
ATOM 2367 C CA . ASN A 1 287 ? 11.871 -6.464 -0.716 1.00 94.00 287 ASN A CA 1
ATOM 2368 C C . ASN A 1 287 ? 10.664 -6.278 -1.654 1.00 94.00 287 ASN A C 1
ATOM 2370 O O . ASN A 1 287 ? 9.522 -6.563 -1.293 1.00 94.00 287 ASN A O 1
ATOM 2374 N N . PHE A 1 288 ? 10.900 -5.679 -2.825 1.00 93.50 288 PHE A N 1
ATOM 2375 C CA . PHE A 1 288 ? 9.831 -5.240 -3.724 1.00 93.50 288 PHE A CA 1
ATOM 2376 C C . PHE A 1 288 ? 8.949 -6.397 -4.198 1.00 93.50 288 PHE A C 1
ATOM 2378 O O . PHE A 1 288 ? 7.742 -6.226 -4.326 1.00 93.50 288 PHE A O 1
ATOM 2385 N N . ASP A 1 289 ? 9.549 -7.554 -4.455 1.00 91.06 289 ASP A N 1
ATOM 2386 C CA . ASP A 1 289 ? 8.885 -8.786 -4.870 1.00 91.06 289 ASP A CA 1
ATOM 2387 C C . ASP A 1 289 ? 7.825 -9.231 -3.849 1.00 91.06 289 ASP A C 1
ATOM 2389 O O . ASP A 1 289 ? 6.662 -9.382 -4.228 1.00 91.06 289 ASP A O 1
ATOM 2393 N N . LEU A 1 290 ? 8.181 -9.313 -2.562 1.00 92.62 290 LEU A N 1
ATOM 2394 C CA . LEU A 1 290 ? 7.264 -9.646 -1.472 1.00 92.62 290 LEU A CA 1
ATOM 2395 C C . LEU A 1 290 ? 6.101 -8.651 -1.389 1.00 92.62 290 LEU A C 1
ATOM 2397 O O . LEU A 1 290 ? 4.943 -9.054 -1.273 1.00 92.62 290 LEU A O 1
ATOM 2401 N N . ILE A 1 291 ? 6.395 -7.347 -1.455 1.00 94.50 291 ILE A N 1
ATOM 2402 C CA . ILE A 1 291 ? 5.364 -6.301 -1.395 1.00 94.50 291 ILE A CA 1
ATOM 2403 C C . ILE A 1 291 ? 4.436 -6.388 -2.601 1.00 94.50 291 ILE A C 1
ATOM 2405 O O . ILE A 1 291 ? 3.219 -6.326 -2.441 1.00 94.50 291 ILE A O 1
ATOM 2409 N N . TYR A 1 292 ? 5.001 -6.554 -3.797 1.00 93.44 292 TYR A N 1
ATOM 2410 C CA . TYR A 1 292 ? 4.239 -6.668 -5.029 1.00 93.44 292 TYR A CA 1
ATOM 2411 C C . TYR A 1 292 ? 3.312 -7.883 -4.968 1.00 93.44 292 TYR A C 1
ATOM 2413 O O . TYR A 1 292 ? 2.104 -7.711 -5.087 1.00 93.44 292 TYR A O 1
ATOM 2421 N N . GLN A 1 293 ? 3.842 -9.078 -4.697 1.00 91.19 293 GLN A N 1
ATOM 2422 C CA . GLN A 1 293 ? 3.043 -10.303 -4.584 1.00 91.19 293 GLN A CA 1
ATOM 2423 C C . GLN A 1 293 ? 1.919 -10.138 -3.557 1.00 91.19 293 GLN A C 1
ATOM 2425 O O . GLN A 1 293 ? 0.752 -10.245 -3.926 1.00 91.19 293 GLN A O 1
ATOM 2430 N N . THR A 1 294 ? 2.249 -9.720 -2.330 1.00 93.12 294 THR A N 1
ATOM 2431 C CA . THR A 1 294 ? 1.248 -9.485 -1.276 1.00 93.12 294 THR A CA 1
ATOM 2432 C C . THR A 1 294 ? 0.164 -8.508 -1.741 1.00 93.12 294 THR A C 1
ATOM 2434 O O . THR A 1 294 ? -1.023 -8.756 -1.551 1.00 93.12 294 THR A O 1
ATOM 2437 N N . SER A 1 295 ? 0.554 -7.385 -2.357 1.00 93.19 295 SER A N 1
ATOM 2438 C CA . SER A 1 295 ? -0.385 -6.333 -2.763 1.00 93.19 295 SER A CA 1
ATOM 2439 C C . SER A 1 295 ? -1.330 -6.752 -3.891 1.00 93.19 295 SER A C 1
ATOM 2441 O O . SER A 1 295 ? -2.433 -6.224 -3.965 1.00 93.19 295 SER A O 1
ATOM 2443 N N . TYR A 1 296 ? -0.917 -7.682 -4.758 1.00 88.69 296 TYR A N 1
ATOM 2444 C CA . TYR A 1 296 ? -1.681 -8.121 -5.932 1.00 88.69 296 TYR A CA 1
ATOM 2445 C C . TYR A 1 296 ? -2.361 -9.485 -5.756 1.00 88.69 296 TYR A C 1
ATOM 2447 O O . TYR A 1 296 ? -3.190 -9.854 -6.583 1.00 88.69 296 TYR A O 1
ATOM 2455 N N . GLU A 1 297 ? -2.063 -10.222 -4.684 1.00 86.81 297 GLU A N 1
ATOM 2456 C CA . GLU A 1 297 ? -2.827 -11.412 -4.282 1.00 86.81 297 GLU A CA 1
ATOM 2457 C C . GLU A 1 297 ? -4.263 -11.066 -3.867 1.00 86.81 297 GLU A C 1
ATOM 2459 O O . GLU A 1 297 ? -5.160 -11.906 -3.965 1.00 86.81 297 GLU A O 1
ATOM 2464 N N . ASN A 1 298 ? -4.498 -9.831 -3.412 1.00 75.62 298 ASN A N 1
ATOM 2465 C CA . ASN A 1 298 ? -5.809 -9.359 -2.996 1.00 75.62 298 ASN A CA 1
ATOM 2466 C C . ASN A 1 298 ? -6.037 -7.892 -3.392 1.00 75.62 298 ASN A C 1
ATOM 2468 O O . ASN A 1 298 ? -5.217 -7.026 -3.096 1.00 75.62 298 ASN A O 1
ATOM 2472 N N . ASP A 1 299 ? -7.206 -7.590 -3.960 1.00 82.25 299 ASP A N 1
ATOM 2473 C CA . ASP A 1 299 ? -7.603 -6.233 -4.371 1.00 82.25 299 ASP A CA 1
ATOM 2474 C C . ASP A 1 299 ? -7.799 -5.249 -3.194 1.00 82.25 299 ASP A C 1
ATOM 2476 O O . ASP A 1 299 ? -8.046 -4.062 -3.398 1.00 82.25 299 ASP A O 1
ATOM 2480 N N . SER A 1 300 ? -7.670 -5.715 -1.947 1.00 82.44 300 SER A N 1
ATOM 2481 C CA . SER A 1 300 ? -7.869 -4.909 -0.731 1.00 82.44 300 SER A CA 1
ATOM 2482 C C . SER A 1 300 ? -6.670 -4.019 -0.368 1.00 82.44 300 SER A C 1
ATOM 2484 O O . SER A 1 300 ? -6.786 -3.173 0.518 1.00 82.44 300 SER A O 1
ATOM 2486 N N . PHE A 1 301 ? -5.512 -4.179 -1.021 1.00 91.56 301 PHE A N 1
ATOM 2487 C CA . PHE A 1 301 ? -4.271 -3.459 -0.687 1.00 91.56 301 PHE A CA 1
ATOM 2488 C C . PHE A 1 301 ? -3.922 -2.345 -1.683 1.00 91.56 301 PHE A C 1
ATOM 2490 O O . PHE A 1 301 ? -2.792 -2.236 -2.168 1.00 91.56 301 PHE A O 1
ATOM 2497 N N . LEU A 1 302 ? -4.908 -1.500 -1.992 1.00 83.69 302 LEU A N 1
ATOM 2498 C CA . LEU A 1 302 ? -4.812 -0.479 -3.038 1.00 83.69 302 LEU A CA 1
ATOM 2499 C C . LEU A 1 302 ? -3.669 0.532 -2.824 1.00 83.69 302 LEU A C 1
ATOM 2501 O O . LEU A 1 302 ? -3.048 0.969 -3.794 1.00 83.69 302 LEU A O 1
ATOM 2505 N N . ASP A 1 303 ? -3.350 0.898 -1.580 1.00 81.56 303 ASP A N 1
ATOM 2506 C CA . ASP A 1 303 ? -2.268 1.851 -1.295 1.00 81.56 303 ASP A CA 1
ATOM 2507 C C . ASP A 1 303 ? -0.895 1.252 -1.619 1.00 81.56 303 ASP A C 1
ATOM 2509 O O . ASP A 1 303 ? -0.055 1.915 -2.237 1.00 81.56 303 ASP A O 1
ATOM 2513 N N . LEU A 1 304 ? -0.678 -0.024 -1.278 1.00 89.69 304 LEU A N 1
ATOM 2514 C CA . LEU A 1 304 ? 0.541 -0.738 -1.663 1.00 89.69 304 LEU A CA 1
ATOM 2515 C C . LEU A 1 304 ? 0.604 -0.989 -3.174 1.00 89.69 304 LEU A C 1
ATOM 2517 O O . LEU A 1 304 ? 1.665 -0.803 -3.768 1.00 89.69 304 LEU A O 1
ATOM 2521 N N . GLN A 1 305 ? -0.517 -1.318 -3.824 1.00 90.19 305 GLN A N 1
ATOM 2522 C CA . GLN A 1 305 ? -0.570 -1.440 -5.287 1.00 90.19 305 GLN A CA 1
ATOM 2523 C C . GLN A 1 305 ? -0.192 -0.117 -5.974 1.00 90.19 305 GLN A C 1
ATOM 2525 O O . GLN A 1 305 ? 0.631 -0.104 -6.893 1.00 90.19 305 GLN A O 1
ATOM 2530 N N . ASN A 1 306 ? -0.735 1.012 -5.501 1.00 83.88 306 ASN A N 1
ATOM 2531 C CA . ASN A 1 306 ? -0.404 2.352 -5.994 1.00 83.88 306 ASN A CA 1
ATOM 2532 C C . ASN A 1 306 ? 1.080 2.680 -5.792 1.00 83.88 306 ASN A C 1
ATOM 2534 O O . ASN A 1 306 ? 1.727 3.204 -6.702 1.00 83.88 306 ASN A O 1
ATOM 2538 N N . TYR A 1 307 ? 1.637 2.334 -4.630 1.00 87.75 307 TYR A N 1
ATOM 2539 C CA . TYR A 1 307 ? 3.063 2.469 -4.355 1.00 87.75 307 TYR A CA 1
ATOM 2540 C C . TYR A 1 307 ? 3.916 1.656 -5.344 1.00 87.75 307 TYR A C 1
ATOM 2542 O O . TYR A 1 307 ? 4.836 2.199 -5.964 1.00 87.75 307 TYR A O 1
ATOM 2550 N N . CYS A 1 308 ? 3.580 0.380 -5.551 1.00 90.56 308 CYS A N 1
ATOM 2551 C CA . CYS A 1 308 ? 4.264 -0.493 -6.501 1.00 90.56 308 CYS A CA 1
ATOM 2552 C C . CYS A 1 308 ? 4.174 0.037 -7.937 1.00 90.56 308 CYS A C 1
ATOM 2554 O O . CYS A 1 308 ? 5.194 0.111 -8.620 1.00 90.56 308 CYS A O 1
ATOM 2556 N N . ASN A 1 309 ? 2.995 0.479 -8.380 1.00 87.44 309 ASN A N 1
ATOM 2557 C CA . ASN A 1 309 ? 2.800 1.079 -9.703 1.00 87.44 309 ASN A CA 1
ATOM 2558 C C . ASN A 1 309 ? 3.604 2.366 -9.881 1.00 87.44 309 ASN A C 1
ATOM 2560 O O . ASN A 1 309 ? 4.173 2.600 -10.951 1.00 87.44 309 ASN A O 1
ATOM 2564 N N . GLY A 1 310 ? 3.701 3.179 -8.827 1.00 85.88 310 GLY A N 1
ATOM 2565 C CA . GLY A 1 310 ? 4.551 4.362 -8.799 1.00 85.88 310 GLY A CA 1
ATOM 2566 C C . GLY A 1 310 ? 6.029 4.020 -8.995 1.00 85.88 310 GLY A C 1
ATOM 2567 O O . GLY A 1 310 ? 6.705 4.692 -9.774 1.00 85.88 310 GLY A O 1
ATOM 2568 N N . LEU A 1 311 ? 6.523 2.956 -8.353 1.00 86.56 311 LEU A N 1
ATOM 2569 C CA . LEU A 1 311 ? 7.895 2.473 -8.546 1.00 86.56 311 LEU A CA 1
ATOM 2570 C C . LEU A 1 311 ? 8.119 1.900 -9.945 1.00 86.56 311 LEU A C 1
ATOM 2572 O O . LEU A 1 311 ? 9.100 2.267 -10.583 1.00 86.56 311 LEU A O 1
ATOM 2576 N N . ILE A 1 312 ? 7.206 1.066 -10.446 1.00 90.25 312 ILE A N 1
ATOM 2577 C CA . ILE A 1 312 ? 7.295 0.488 -11.794 1.00 90.25 312 ILE A CA 1
ATOM 2578 C C . ILE A 1 312 ? 7.322 1.593 -12.846 1.00 90.25 312 ILE A C 1
ATOM 2580 O O . ILE A 1 312 ? 8.118 1.522 -13.772 1.00 90.25 312 ILE A O 1
ATOM 2584 N N . SER A 1 313 ? 6.482 2.620 -12.702 1.00 84.69 313 SER A N 1
ATOM 2585 C CA . SER A 1 313 ? 6.348 3.686 -13.698 1.00 84.69 313 SER A CA 1
ATOM 2586 C C . SER A 1 313 ? 7.514 4.670 -13.657 1.00 84.69 313 SER A C 1
ATOM 2588 O O . SER A 1 313 ? 8.042 5.045 -14.706 1.00 84.69 313 SER A O 1
ATOM 2590 N N . ASN A 1 314 ? 7.920 5.088 -12.456 1.00 82.44 314 ASN A N 1
ATOM 2591 C CA . ASN A 1 314 ? 8.854 6.196 -12.287 1.00 82.44 314 ASN A CA 1
ATOM 2592 C C . ASN A 1 314 ? 10.282 5.733 -12.009 1.00 82.44 314 ASN A C 1
ATOM 2594 O O . ASN A 1 314 ? 11.218 6.375 -12.466 1.00 82.44 314 ASN A O 1
ATOM 2598 N N . GLU A 1 315 ? 10.492 4.656 -11.254 1.00 85.00 315 GLU A N 1
ATOM 2599 C CA . GLU A 1 315 ? 11.822 4.207 -10.814 1.00 85.00 315 GLU A CA 1
ATOM 2600 C C . GLU A 1 315 ? 12.063 2.702 -11.056 1.00 85.00 315 GLU A C 1
ATOM 2602 O O . GLU A 1 315 ? 12.515 2.003 -10.141 1.00 85.00 315 GLU A O 1
ATOM 2607 N N . PRO A 1 316 ? 11.788 2.170 -12.266 1.00 89.62 316 PRO A N 1
ATOM 2608 C CA . PRO A 1 316 ? 11.860 0.728 -12.527 1.00 89.62 316 PRO A CA 1
ATOM 2609 C C . PRO A 1 316 ? 13.274 0.150 -12.352 1.00 89.62 316 PRO A C 1
ATOM 2611 O O . PRO A 1 316 ? 13.429 -1.041 -12.093 1.00 89.62 316 PRO A O 1
ATOM 2614 N N . ASP A 1 317 ? 14.320 0.984 -12.406 1.00 88.81 317 ASP A N 1
ATOM 2615 C CA . ASP A 1 317 ? 15.709 0.577 -12.159 1.00 88.81 317 ASP A CA 1
ATOM 2616 C C . ASP A 1 317 ? 15.939 0.083 -10.723 1.00 88.81 317 ASP A C 1
ATOM 2618 O O . ASP A 1 317 ? 16.841 -0.718 -10.472 1.00 88.81 317 ASP A O 1
ATOM 2622 N N . LYS A 1 318 ? 15.112 0.533 -9.771 1.00 88.19 318 LYS A N 1
ATOM 2623 C CA . LYS A 1 318 ? 15.192 0.098 -8.374 1.00 88.19 318 LYS A CA 1
ATOM 2624 C C . LYS A 1 318 ? 14.707 -1.333 -8.184 1.00 88.19 318 LYS A C 1
ATOM 2626 O O . LYS A 1 318 ? 15.195 -1.999 -7.279 1.00 88.19 318 LYS A O 1
ATOM 2631 N N . ILE A 1 319 ? 13.812 -1.818 -9.043 1.00 92.19 319 ILE A N 1
ATOM 2632 C CA . ILE A 1 319 ? 13.258 -3.176 -8.948 1.00 92.19 319 ILE A CA 1
ATOM 2633 C C . ILE A 1 319 ? 14.356 -4.213 -9.208 1.00 92.19 319 ILE A C 1
ATOM 2635 O O . ILE A 1 319 ? 14.461 -5.190 -8.473 1.00 92.19 319 ILE A O 1
ATOM 2639 N N . PHE A 1 320 ? 15.258 -3.949 -10.158 1.00 89.94 320 PHE A N 1
ATOM 2640 C CA . PHE A 1 320 ? 16.431 -4.795 -10.416 1.00 89.94 320 PHE A CA 1
ATOM 2641 C C . PHE A 1 320 ? 17.428 -4.864 -9.248 1.00 89.94 320 PHE A C 1
ATOM 2643 O O . PHE A 1 320 ? 18.266 -5.761 -9.215 1.00 89.94 320 PHE A O 1
ATOM 2650 N N . LYS A 1 321 ? 17.353 -3.921 -8.299 1.00 85.88 321 LYS A N 1
ATOM 2651 C CA . LYS A 1 321 ? 18.207 -3.860 -7.100 1.00 85.88 321 LYS A CA 1
ATOM 2652 C C . LYS A 1 321 ? 17.562 -4.528 -5.879 1.00 85.88 321 LYS A C 1
ATOM 2654 O O . LYS A 1 321 ? 18.164 -4.497 -4.807 1.00 85.88 321 LYS A O 1
ATOM 2659 N N . SER A 1 322 ? 16.350 -5.071 -6.016 1.00 89.44 322 SER A N 1
ATOM 2660 C CA . SER A 1 322 ? 15.707 -5.842 -4.948 1.00 89.44 322 SER A CA 1
ATOM 2661 C C . SER A 1 322 ? 16.457 -7.150 -4.692 1.00 89.44 322 SER A C 1
ATOM 2663 O O . SER A 1 322 ? 17.133 -7.677 -5.580 1.00 89.44 322 SER A O 1
ATOM 2665 N N . GLN A 1 323 ? 16.370 -7.639 -3.456 1.00 86.75 323 GLN A N 1
ATOM 2666 C CA . GLN A 1 323 ? 17.105 -8.814 -2.998 1.00 86.75 323 GLN A CA 1
ATOM 2667 C C . GLN A 1 323 ? 16.718 -10.061 -3.801 1.00 86.75 323 GLN A C 1
ATOM 2669 O O . GLN A 1 323 ? 17.598 -10.752 -4.315 1.00 86.75 323 GLN A O 1
ATOM 2674 N N . ASP A 1 324 ? 15.416 -10.255 -4.005 1.00 86.62 324 ASP A N 1
ATOM 2675 C CA . ASP A 1 324 ? 14.849 -11.416 -4.684 1.00 86.62 324 ASP A CA 1
ATOM 2676 C C . ASP A 1 324 ? 14.215 -11.035 -6.030 1.00 86.62 324 ASP A C 1
ATOM 2678 O O . ASP A 1 324 ? 13.200 -11.586 -6.452 1.00 86.62 324 ASP A O 1
ATOM 2682 N N . PHE A 1 325 ? 14.852 -10.116 -6.770 1.00 90.12 325 PHE A N 1
ATOM 2683 C CA . PHE A 1 325 ? 14.416 -9.712 -8.117 1.00 90.12 325 PHE A CA 1
ATOM 2684 C C . PHE A 1 325 ? 14.148 -10.909 -9.045 1.00 90.12 325 PHE A C 1
ATOM 2686 O O . PHE A 1 325 ? 13.259 -10.862 -9.891 1.00 90.12 325 PHE A O 1
ATOM 2693 N N . THR A 1 326 ? 14.903 -12.000 -8.913 1.00 91.56 326 THR A N 1
ATOM 2694 C CA . THR A 1 326 ? 14.705 -13.196 -9.740 1.00 91.56 326 THR A CA 1
ATOM 2695 C C . THR A 1 326 ? 13.368 -13.894 -9.488 1.00 91.56 326 THR A C 1
ATOM 2697 O O . THR A 1 326 ? 12.961 -14.690 -10.321 1.00 91.56 326 THR A O 1
ATOM 2700 N N . SER A 1 327 ? 12.667 -13.580 -8.398 1.00 90.81 327 SER A N 1
ATOM 2701 C CA . SER A 1 327 ? 11.371 -14.155 -8.019 1.00 90.81 327 SER A CA 1
ATOM 2702 C C . SER A 1 327 ? 10.170 -13.366 -8.557 1.00 90.81 327 SER A C 1
ATOM 2704 O O . SER A 1 327 ? 9.024 -13.762 -8.335 1.00 90.81 327 SER A O 1
ATOM 2706 N N . ILE A 1 328 ? 10.387 -12.246 -9.263 1.00 92.00 328 ILE A N 1
ATOM 2707 C CA . ILE A 1 328 ? 9.270 -11.462 -9.802 1.00 92.00 328 ILE A CA 1
ATOM 2708 C C . ILE A 1 328 ? 8.532 -12.222 -10.920 1.00 92.00 328 ILE A C 1
ATOM 2710 O O . ILE A 1 328 ? 9.175 -12.913 -11.718 1.00 92.00 328 ILE A O 1
ATOM 2714 N N . PRO A 1 329 ? 7.203 -12.050 -11.053 1.00 92.12 329 PRO A N 1
ATOM 2715 C CA . PRO A 1 329 ? 6.446 -12.628 -12.160 1.00 92.12 329 PRO A CA 1
ATOM 2716 C C . PRO A 1 329 ? 6.918 -12.129 -13.536 1.00 92.12 329 PRO A C 1
ATOM 2718 O O . PRO A 1 329 ? 7.235 -10.949 -13.698 1.00 92.12 329 PRO A O 1
ATOM 2721 N N . GLU A 1 330 ? 6.851 -12.986 -14.561 1.00 93.81 330 GLU A N 1
ATOM 2722 C CA . GLU A 1 330 ? 7.231 -12.656 -15.951 1.00 93.81 330 GLU A CA 1
ATOM 2723 C C . GLU A 1 330 ? 6.529 -11.383 -16.458 1.00 93.81 330 GLU A C 1
ATOM 2725 O O . GLU A 1 330 ? 7.155 -10.505 -17.050 1.00 93.81 330 GLU A O 1
ATOM 2730 N N . LYS A 1 331 ? 5.232 -11.229 -16.159 1.00 92.69 331 LYS A N 1
ATOM 2731 C CA . LYS A 1 331 ? 4.449 -10.038 -16.533 1.00 92.69 331 LYS A CA 1
ATOM 2732 C C . LYS A 1 331 ? 5.022 -8.747 -15.944 1.00 92.69 331 LYS A C 1
ATOM 2734 O O . LYS A 1 331 ? 5.050 -7.725 -16.628 1.00 92.69 331 LYS A O 1
ATOM 2739 N N . LEU A 1 332 ? 5.485 -8.794 -14.695 1.00 93.50 332 LEU A N 1
ATOM 2740 C CA . LEU A 1 332 ? 6.113 -7.652 -14.037 1.00 93.50 332 LEU A CA 1
ATOM 2741 C C . LEU A 1 332 ? 7.481 -7.363 -14.663 1.00 93.50 332 LEU A C 1
ATOM 2743 O O . LEU A 1 332 ? 7.774 -6.207 -14.958 1.00 93.50 332 LEU A O 1
ATOM 2747 N N . LEU A 1 333 ? 8.287 -8.396 -14.934 1.00 95.62 333 LEU A N 1
ATOM 2748 C CA . LEU A 1 333 ? 9.562 -8.224 -15.630 1.00 95.62 333 LEU A CA 1
ATOM 2749 C C . LEU A 1 333 ? 9.368 -7.539 -16.988 1.00 95.62 333 LEU A C 1
ATOM 2751 O O . LEU A 1 333 ? 10.072 -6.577 -17.288 1.00 95.62 333 LEU A O 1
ATOM 2755 N N . ILE A 1 334 ? 8.385 -7.991 -17.773 1.00 95.31 334 ILE A N 1
ATOM 2756 C CA . ILE A 1 334 ? 8.022 -7.397 -19.064 1.00 95.31 334 ILE A CA 1
ATOM 2757 C C . ILE A 1 334 ? 7.652 -5.917 -18.901 1.00 95.31 334 ILE A C 1
ATOM 2759 O O . ILE A 1 334 ? 8.204 -5.075 -19.608 1.00 95.31 334 ILE A O 1
ATOM 2763 N N . ALA A 1 335 ? 6.780 -5.582 -17.946 1.00 93.56 335 ALA A N 1
ATOM 2764 C CA . ALA A 1 335 ? 6.383 -4.196 -17.692 1.00 93.56 335 ALA A CA 1
ATOM 2765 C C . ALA A 1 335 ? 7.586 -3.303 -17.335 1.00 93.56 335 ALA A C 1
ATOM 2767 O O . ALA A 1 335 ? 7.681 -2.162 -17.786 1.00 93.56 335 ALA A O 1
ATOM 2768 N N . VAL A 1 336 ? 8.536 -3.836 -16.563 1.00 94.19 336 VAL A N 1
ATOM 2769 C CA . VAL A 1 336 ? 9.754 -3.129 -16.159 1.00 94.19 336 VAL A CA 1
ATOM 2770 C C . VAL A 1 336 ? 10.697 -2.900 -17.347 1.00 94.19 336 VAL A C 1
ATOM 2772 O O . VAL A 1 336 ? 11.165 -1.777 -17.524 1.00 94.19 336 VAL A O 1
ATOM 2775 N N . ILE A 1 337 ? 10.969 -3.912 -18.182 1.00 94.62 337 ILE A N 1
ATOM 2776 C CA . ILE A 1 337 ? 11.896 -3.774 -19.328 1.00 94.62 337 ILE A CA 1
ATOM 2777 C C . ILE A 1 337 ? 11.318 -2.949 -20.482 1.00 94.62 337 ILE A C 1
ATOM 2779 O O . ILE A 1 337 ? 12.078 -2.312 -21.211 1.00 94.62 337 ILE A O 1
ATOM 2783 N N . GLN A 1 338 ? 9.991 -2.937 -20.635 1.00 91.88 338 GLN A N 1
ATOM 2784 C CA . GLN A 1 338 ? 9.296 -2.092 -21.606 1.00 91.88 338 GLN A CA 1
ATOM 2785 C C . GLN A 1 338 ? 9.364 -0.608 -21.242 1.00 91.88 338 GLN A C 1
ATOM 2787 O O . GLN A 1 338 ? 9.296 0.237 -22.135 1.00 91.88 338 GLN A O 1
ATOM 2792 N N . ASN A 1 339 ? 9.491 -0.285 -19.954 1.00 88.62 339 ASN A N 1
ATOM 2793 C CA . ASN A 1 339 ? 9.384 1.083 -19.480 1.00 88.62 339 ASN A CA 1
ATOM 2794 C C . ASN A 1 339 ? 10.528 1.970 -20.006 1.00 88.62 339 ASN A C 1
ATOM 2796 O O . ASN A 1 339 ? 11.704 1.761 -19.706 1.00 88.62 339 ASN A O 1
ATOM 2800 N N . ASP A 1 340 ? 10.160 3.018 -20.744 1.00 83.75 340 ASP A N 1
ATOM 2801 C CA . ASP A 1 340 ? 11.082 4.019 -21.284 1.00 83.75 340 ASP A CA 1
ATOM 2802 C C . ASP A 1 340 ? 11.854 4.803 -20.207 1.00 83.75 340 ASP A C 1
ATOM 2804 O O . ASP A 1 340 ? 12.949 5.290 -20.488 1.00 83.75 340 ASP A O 1
ATOM 2808 N N . ASN A 1 341 ? 11.332 4.891 -18.980 1.00 81.00 341 ASN A N 1
ATOM 2809 C CA . ASN A 1 341 ? 11.963 5.558 -17.836 1.00 81.00 341 ASN A CA 1
ATOM 2810 C C . ASN A 1 341 ? 13.064 4.713 -17.171 1.00 81.00 341 ASN A C 1
ATOM 2812 O O . ASN A 1 341 ? 13.652 5.150 -16.177 1.00 81.00 341 ASN A O 1
ATOM 2816 N N . LEU A 1 342 ? 13.348 3.504 -17.664 1.00 87.31 342 LEU A N 1
ATOM 2817 C CA . LEU A 1 342 ? 14.313 2.598 -17.051 1.00 87.31 342 LEU A CA 1
ATOM 2818 C C . LEU A 1 342 ? 15.766 3.065 -17.224 1.00 87.31 342 LEU A C 1
ATOM 2820 O O . LEU A 1 342 ? 16.359 2.976 -18.296 1.00 87.31 342 LEU A O 1
ATOM 2824 N N . GLN A 1 343 ? 16.364 3.518 -16.121 1.00 83.88 343 GLN A N 1
ATOM 2825 C CA . GLN A 1 343 ? 17.705 4.108 -16.080 1.00 83.88 343 GLN A CA 1
ATOM 2826 C C . GLN A 1 343 ? 18.811 3.055 -15.955 1.00 83.88 343 GLN A C 1
ATOM 2828 O O . GLN A 1 343 ? 19.454 2.914 -14.916 1.00 83.88 343 GLN A O 1
ATOM 2833 N N . MET A 1 344 ? 19.021 2.291 -17.021 1.00 86.81 344 MET A N 1
ATOM 2834 C CA . MET A 1 344 ? 20.128 1.337 -17.134 1.00 86.81 344 MET A CA 1
ATOM 2835 C C . MET A 1 344 ? 20.450 1.092 -18.610 1.00 86.81 344 MET A C 1
ATOM 2837 O O . MET A 1 344 ? 19.563 1.215 -19.461 1.00 86.81 344 MET A O 1
ATOM 2841 N N . SER A 1 345 ? 21.698 0.730 -18.917 1.00 88.75 345 SER A N 1
ATOM 2842 C CA . SER A 1 345 ? 22.086 0.411 -20.294 1.00 88.75 345 SER A CA 1
ATOM 2843 C C . SER A 1 345 ? 21.431 -0.888 -20.763 1.00 88.75 345 SER A C 1
ATOM 2845 O O . SER A 1 345 ? 21.184 -1.792 -19.965 1.00 88.75 345 SER A O 1
ATOM 2847 N N . GLU A 1 346 ? 21.177 -1.023 -22.064 1.00 90.56 346 GLU A N 1
ATOM 2848 C CA . GLU A 1 346 ? 20.521 -2.222 -22.612 1.00 90.56 346 GLU A CA 1
ATOM 2849 C C . GLU A 1 346 ? 21.320 -3.504 -22.348 1.00 90.56 346 GLU A C 1
ATOM 2851 O O . GLU A 1 346 ? 20.735 -4.562 -22.128 1.00 90.56 346 GLU A O 1
ATOM 2856 N N . VAL A 1 347 ? 22.653 -3.417 -22.255 1.00 92.19 347 VAL A N 1
ATOM 2857 C CA . VAL A 1 347 ? 23.478 -4.568 -21.862 1.00 92.19 347 VAL A CA 1
ATOM 2858 C C . VAL A 1 347 ? 23.183 -5.001 -20.426 1.00 92.19 347 VAL A C 1
ATOM 2860 O O . VAL A 1 347 ? 23.140 -6.195 -20.134 1.00 92.19 347 VAL A O 1
ATOM 2863 N N . GLN A 1 348 ? 22.927 -4.056 -19.515 1.00 93.81 348 GLN A N 1
ATOM 2864 C CA . GLN A 1 348 ? 22.524 -4.385 -18.151 1.00 93.81 348 GLN A CA 1
ATOM 2865 C C . GLN A 1 348 ? 21.128 -5.004 -18.139 1.00 93.81 348 GLN A C 1
ATOM 2867 O O . GLN A 1 348 ? 20.905 -5.945 -17.385 1.00 93.81 348 GLN A O 1
ATOM 2872 N N . VAL A 1 349 ? 20.197 -4.516 -18.962 1.00 94.88 349 VAL A N 1
ATOM 2873 C CA . VAL A 1 349 ? 18.839 -5.083 -19.074 1.00 94.88 349 VAL A CA 1
ATOM 2874 C C . VAL A 1 349 ? 18.924 -6.538 -19.482 1.00 94.88 349 VAL A C 1
ATOM 2876 O O . VAL A 1 349 ? 18.380 -7.398 -18.794 1.00 94.88 349 VAL A O 1
ATOM 2879 N N . TRP A 1 350 ? 19.668 -6.807 -20.557 1.00 96.00 350 TRP A N 1
ATOM 2880 C CA . TRP A 1 350 ? 19.922 -8.155 -21.039 1.00 96.00 350 TRP A CA 1
ATOM 2881 C C . TRP A 1 350 ? 20.489 -9.043 -19.931 1.00 96.00 350 TRP A C 1
ATOM 2883 O O . TRP A 1 350 ? 19.930 -10.102 -19.664 1.00 96.00 350 TRP A O 1
ATOM 2893 N N . LYS A 1 351 ? 21.521 -8.585 -19.210 1.00 94.81 351 LYS A N 1
ATOM 2894 C CA . LYS A 1 351 ? 22.106 -9.335 -18.085 1.00 94.81 351 LYS A CA 1
ATOM 2895 C C . LYS A 1 351 ? 21.085 -9.686 -17.003 1.00 94.81 351 LYS A C 1
ATOM 2897 O O . LYS A 1 351 ? 21.104 -10.806 -16.499 1.00 94.81 351 LYS A O 1
ATOM 2902 N N . HIS A 1 352 ? 20.200 -8.758 -16.637 1.00 95.56 352 HIS A N 1
ATOM 2903 C CA . HIS A 1 352 ? 19.185 -9.018 -15.614 1.00 95.56 352 HIS A CA 1
ATOM 2904 C C . HIS A 1 352 ? 18.087 -9.959 -16.110 1.00 95.56 352 HIS A C 1
ATOM 2906 O O . HIS A 1 352 ? 17.707 -10.865 -15.373 1.00 95.56 352 HIS A O 1
ATOM 2912 N N . VAL A 1 353 ? 17.607 -9.786 -17.346 1.00 95.81 353 VAL A N 1
ATOM 2913 C CA . VAL A 1 353 ? 16.618 -10.690 -17.955 1.00 95.81 353 VAL A CA 1
ATOM 2914 C C . VAL A 1 353 ? 17.192 -12.096 -18.079 1.00 95.81 353 VAL A C 1
ATOM 2916 O O . VAL A 1 353 ? 16.543 -13.061 -17.689 1.00 95.81 353 VAL A O 1
ATOM 2919 N N . PHE A 1 354 ? 18.435 -12.215 -18.543 1.00 93.06 354 PHE A N 1
ATOM 2920 C CA . PHE A 1 354 ? 19.132 -13.490 -18.627 1.00 93.06 354 PHE A CA 1
ATOM 2921 C C . PHE A 1 354 ? 19.268 -14.138 -17.244 1.00 93.06 354 PHE A C 1
ATOM 2923 O O . PHE A 1 354 ? 18.846 -15.275 -17.061 1.00 93.06 354 PHE A O 1
ATOM 2930 N N . LYS A 1 355 ? 19.754 -13.393 -16.238 1.00 93.00 355 LYS A N 1
ATOM 2931 C CA . LYS A 1 355 ? 19.845 -13.864 -14.845 1.00 93.00 355 LYS A CA 1
ATOM 2932 C C . LYS A 1 355 ? 18.491 -14.336 -14.301 1.00 93.00 355 LYS A C 1
ATOM 2934 O O . LYS A 1 355 ? 18.441 -15.368 -13.639 1.00 93.00 355 LYS A O 1
ATOM 2939 N N . TRP A 1 356 ? 17.412 -13.604 -14.582 1.00 95.06 356 TRP A N 1
ATOM 2940 C CA . TRP A 1 356 ? 16.054 -14.004 -14.213 1.00 95.06 356 TRP A CA 1
ATOM 2941 C C . TRP A 1 356 ? 15.665 -15.329 -14.879 1.00 95.06 356 TRP A C 1
ATOM 2943 O O . TRP A 1 356 ? 15.256 -16.249 -14.180 1.00 95.06 356 TRP A O 1
ATOM 2953 N N . GLY A 1 357 ? 15.880 -15.474 -16.191 1.00 93.62 357 GLY A N 1
ATOM 2954 C CA . GLY A 1 357 ? 15.552 -16.704 -16.920 1.00 93.62 357 GLY A CA 1
ATOM 2955 C C . GLY A 1 357 ? 16.325 -17.927 -16.425 1.00 93.62 357 GLY A C 1
ATOM 2956 O O . GLY A 1 357 ? 15.751 -19.003 -16.286 1.00 93.62 357 GLY A O 1
ATOM 2957 N N . VAL A 1 358 ? 17.609 -17.761 -16.099 1.00 89.56 358 VAL A N 1
ATOM 2958 C CA . VAL A 1 358 ? 18.430 -18.833 -15.512 1.00 89.56 358 VAL A CA 1
ATOM 2959 C C . VAL A 1 358 ? 17.888 -19.258 -14.147 1.00 89.56 358 VAL A C 1
ATOM 2961 O O . VAL A 1 358 ? 17.764 -20.454 -13.885 1.00 89.56 358 VAL A O 1
ATOM 2964 N N . ALA A 1 359 ? 17.512 -18.294 -13.300 1.00 90.81 359 ALA A N 1
ATOM 2965 C CA . ALA A 1 359 ? 16.957 -18.574 -11.979 1.00 90.81 359 ALA A CA 1
ATOM 2966 C C . ALA A 1 359 ? 15.637 -19.365 -12.041 1.00 90.81 359 ALA A C 1
ATOM 2968 O O . ALA A 1 359 ? 15.416 -20.221 -11.190 1.00 90.81 359 ALA A O 1
ATOM 2969 N N . GLN A 1 360 ? 14.806 -19.151 -13.070 1.00 89.50 360 GLN A N 1
ATOM 2970 C CA . GLN A 1 360 ? 13.572 -19.929 -13.266 1.00 89.50 360 GLN A CA 1
ATOM 2971 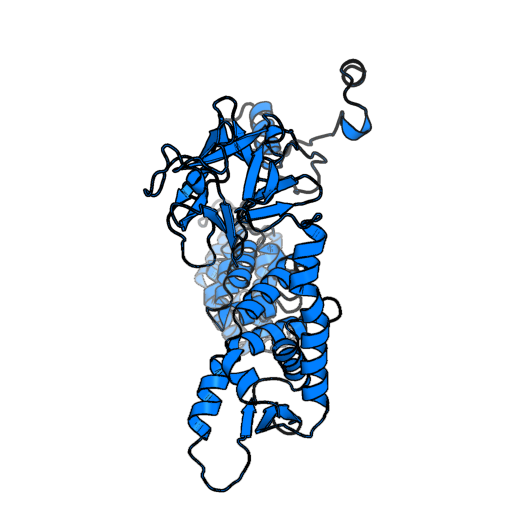C C . GLN A 1 360 ? 13.832 -21.398 -13.630 1.00 89.50 360 GLN A C 1
ATOM 2973 O O . GLN A 1 360 ? 13.014 -22.264 -13.336 1.00 89.50 360 GLN A O 1
ATOM 2978 N N . ASN A 1 361 ? 14.969 -21.690 -14.264 1.00 81.25 361 ASN A N 1
ATOM 2979 C CA . ASN A 1 361 ? 15.258 -23.011 -14.822 1.00 81.25 361 ASN A CA 1
ATOM 2980 C C . ASN A 1 361 ? 16.166 -23.874 -13.930 1.00 81.25 361 ASN A C 1
ATOM 2982 O O . ASN A 1 361 ? 16.509 -24.985 -14.317 1.00 81.25 361 ASN A O 1
ATOM 2986 N N . SER A 1 362 ? 16.565 -23.389 -12.744 1.00 67.88 362 SER A N 1
ATOM 2987 C CA . SER A 1 362 ? 17.459 -24.096 -11.800 1.00 67.88 362 SER A CA 1
ATOM 2988 C C . SER A 1 362 ? 18.794 -24.585 -12.405 1.00 67.88 362 SER A C 1
ATOM 2990 O O . SER A 1 362 ? 19.451 -25.461 -11.839 1.00 67.88 362 SER A O 1
ATOM 2992 N N . ALA A 1 363 ? 19.215 -24.030 -13.546 1.00 59.81 363 ALA A N 1
ATOM 2993 C CA . ALA A 1 363 ? 20.388 -24.487 -14.288 1.00 59.81 363 ALA A CA 1
ATOM 2994 C C . ALA A 1 363 ? 21.685 -23.859 -13.748 1.00 59.81 363 ALA A C 1
ATOM 2996 O O . ALA A 1 363 ? 21.733 -22.669 -13.421 1.00 59.81 363 ALA A O 1
ATOM 2997 N N . LYS A 1 364 ? 22.767 -24.646 -13.679 1.00 61.31 364 LYS A N 1
ATOM 2998 C CA . LYS A 1 364 ? 24.111 -24.135 -13.368 1.00 61.31 364 LYS A CA 1
ATOM 2999 C C . LYS A 1 364 ? 24.732 -23.536 -14.629 1.00 61.31 364 LYS A C 1
ATOM 3001 O O . LYS A 1 364 ? 24.718 -24.162 -15.679 1.00 61.31 364 LYS A O 1
ATOM 3006 N N . LEU A 1 365 ? 25.313 -22.341 -14.501 1.00 57.12 365 LEU A N 1
ATOM 3007 C CA . LEU A 1 365 ? 25.852 -21.563 -15.625 1.00 57.12 365 LEU A CA 1
ATOM 3008 C C . LEU A 1 365 ? 27.037 -22.212 -16.366 1.00 57.12 365 LEU A C 1
ATOM 3010 O O . LEU A 1 365 ? 27.386 -21.747 -17.446 1.00 57.12 365 LEU A O 1
ATOM 3014 N N . GLU A 1 366 ? 27.667 -23.230 -15.781 1.00 59.41 366 GLU A N 1
ATOM 3015 C CA . GLU A 1 366 ? 28.982 -23.720 -16.209 1.00 59.41 366 GLU A CA 1
ATOM 3016 C C . GLU A 1 366 ? 28.926 -24.831 -17.272 1.00 59.41 366 GLU A C 1
ATOM 3018 O O . GLU A 1 366 ? 29.887 -24.950 -18.019 1.00 59.41 366 GLU A O 1
ATOM 3023 N N . ASP A 1 367 ? 27.802 -25.548 -17.428 1.00 61.38 367 ASP A N 1
ATOM 3024 C CA . ASP A 1 367 ? 27.643 -26.634 -18.414 1.00 61.38 367 ASP A CA 1
ATOM 3025 C C . ASP A 1 367 ? 26.200 -26.683 -18.963 1.00 61.38 367 ASP A C 1
ATOM 3027 O O . ASP A 1 367 ? 25.404 -27.543 -18.585 1.00 61.38 367 ASP A O 1
ATOM 3031 N N . TYR A 1 368 ? 25.827 -25.747 -19.844 1.00 69.38 368 TYR A N 1
ATOM 3032 C CA . TYR A 1 368 ? 24.518 -25.806 -20.510 1.00 69.38 368 TYR A CA 1
ATOM 3033 C C . TYR A 1 368 ? 24.486 -26.930 -21.549 1.00 69.38 368 TYR A C 1
ATOM 3035 O O . TYR A 1 368 ? 25.236 -26.909 -22.528 1.00 69.38 368 TYR A O 1
ATOM 3043 N N . SER A 1 369 ? 23.566 -27.878 -21.381 1.00 77.12 369 SER A N 1
ATOM 3044 C CA . SER A 1 369 ? 23.176 -28.788 -22.456 1.00 77.12 369 SER A CA 1
ATOM 3045 C C . SER A 1 369 ? 22.289 -28.074 -23.487 1.00 77.12 369 SER A C 1
ATOM 3047 O O . SER A 1 369 ? 21.741 -26.995 -23.242 1.00 77.12 369 SER A O 1
ATOM 3049 N N . GLN A 1 370 ? 22.093 -28.695 -24.652 1.00 79.56 370 GLN A N 1
ATOM 3050 C CA . GLN A 1 370 ? 21.172 -28.173 -25.669 1.00 79.56 370 GLN A CA 1
ATOM 3051 C C . GLN A 1 370 ? 19.733 -28.036 -25.137 1.00 79.56 370 GLN A C 1
ATOM 3053 O O . GLN A 1 370 ? 19.016 -27.106 -25.515 1.00 79.56 370 GLN A O 1
ATOM 3058 N N . ASP A 1 371 ? 19.318 -28.940 -24.248 1.00 81.94 371 ASP A N 1
ATOM 3059 C CA . ASP A 1 371 ? 17.990 -28.924 -23.633 1.00 81.94 371 ASP A CA 1
ATOM 3060 C C . ASP A 1 371 ? 17.845 -27.785 -22.615 1.00 81.94 371 ASP A C 1
ATOM 3062 O O . ASP A 1 371 ? 16.785 -27.152 -22.542 1.00 81.94 371 ASP A O 1
ATOM 3066 N N . ASP A 1 372 ? 18.922 -27.436 -21.907 1.00 83.06 372 ASP A N 1
ATOM 3067 C CA . ASP A 1 372 ? 18.942 -26.277 -21.008 1.00 83.06 372 ASP A CA 1
ATOM 3068 C C . ASP A 1 372 ? 18.788 -24.968 -21.796 1.00 83.06 372 ASP A C 1
ATOM 3070 O O . ASP A 1 372 ? 18.005 -24.093 -21.413 1.00 83.06 372 ASP A O 1
ATOM 3074 N N . PHE A 1 373 ? 19.458 -24.850 -22.951 1.00 85.44 373 PHE A N 1
ATOM 3075 C CA . PHE A 1 373 ? 19.279 -23.709 -23.856 1.00 85.44 373 PHE A CA 1
ATOM 3076 C C . PHE A 1 373 ? 17.861 -23.629 -24.427 1.00 85.44 373 PHE A C 1
ATOM 3078 O O . PHE A 1 373 ? 17.289 -22.538 -24.485 1.00 85.44 373 PHE A O 1
ATOM 3085 N N . ASN A 1 374 ? 17.264 -24.761 -24.810 1.00 86.62 374 ASN A N 1
ATOM 3086 C CA . ASN A 1 374 ? 15.881 -24.803 -25.291 1.00 86.62 374 ASN A CA 1
ATOM 3087 C C . ASN A 1 374 ? 14.888 -24.370 -24.204 1.00 86.62 374 ASN A C 1
ATOM 3089 O O . ASN A 1 374 ? 13.950 -23.617 -24.479 1.00 86.62 374 ASN A O 1
ATOM 3093 N N . THR A 1 375 ? 15.114 -24.798 -22.962 1.00 88.81 375 THR A N 1
ATOM 3094 C CA . THR A 1 375 ? 14.298 -24.395 -21.812 1.00 88.81 375 THR A CA 1
ATOM 3095 C C . THR A 1 375 ? 14.429 -22.894 -21.565 1.00 88.81 375 THR A C 1
ATOM 3097 O O . THR A 1 375 ? 13.425 -22.186 -21.521 1.00 88.81 375 THR A O 1
ATOM 3100 N N . LEU A 1 376 ? 15.656 -22.367 -21.522 1.00 90.88 376 LEU A N 1
ATOM 3101 C CA . LEU A 1 376 ? 15.915 -20.937 -21.336 1.00 90.88 376 LEU A CA 1
ATOM 3102 C C . LEU A 1 376 ? 15.332 -20.068 -22.450 1.00 90.88 376 LEU A C 1
ATOM 3104 O O . LEU A 1 376 ? 14.740 -19.023 -22.175 1.00 90.88 376 LEU A O 1
ATOM 3108 N N . LYS A 1 377 ? 15.430 -20.522 -23.699 1.00 91.31 377 LYS A N 1
ATOM 3109 C CA . LYS A 1 377 ? 14.793 -19.885 -24.852 1.00 91.31 377 LYS A CA 1
ATOM 3110 C C . LYS A 1 377 ? 13.283 -19.772 -24.682 1.00 91.31 377 LYS A C 1
ATOM 3112 O O . LYS A 1 377 ? 12.718 -18.718 -24.964 1.00 91.31 377 LYS A O 1
ATOM 3117 N N . ASN A 1 378 ? 12.630 -20.837 -24.218 1.00 91.38 378 ASN A N 1
ATOM 3118 C CA . ASN A 1 378 ? 11.189 -20.831 -23.982 1.00 91.38 378 ASN A CA 1
ATOM 3119 C C . ASN A 1 378 ? 10.810 -19.881 -22.838 1.00 91.38 378 ASN A C 1
ATOM 3121 O O . ASN A 1 378 ? 9.879 -19.094 -23.008 1.00 91.38 378 ASN A O 1
ATOM 3125 N N . THR A 1 379 ? 11.565 -19.893 -21.735 1.00 93.38 379 THR A N 1
ATOM 3126 C CA . THR A 1 379 ? 11.367 -19.001 -20.579 1.00 93.38 379 THR A CA 1
ATOM 3127 C C . THR A 1 379 ? 11.517 -17.525 -20.952 1.00 93.38 379 THR A C 1
ATOM 3129 O O . THR A 1 379 ? 10.728 -16.693 -20.522 1.00 93.38 379 THR A O 1
ATOM 3132 N N . LEU A 1 380 ? 12.507 -17.173 -21.778 1.00 94.62 380 LEU A N 1
ATOM 3133 C CA . LEU A 1 380 ? 12.788 -15.780 -22.148 1.00 94.62 380 LEU A CA 1
ATOM 3134 C C . LEU A 1 380 ? 12.021 -15.291 -23.382 1.00 94.62 380 LEU A C 1
ATOM 3136 O O . LEU A 1 380 ? 12.118 -14.114 -23.740 1.00 94.62 380 LEU A O 1
ATOM 3140 N N . ARG A 1 381 ? 11.243 -16.165 -24.029 1.00 94.12 381 ARG A N 1
ATOM 3141 C CA . ARG A 1 381 ? 10.596 -15.899 -25.320 1.00 94.12 381 ARG A CA 1
ATOM 3142 C C . ARG A 1 381 ? 9.764 -14.617 -25.325 1.00 94.12 381 ARG A C 1
ATOM 3144 O O . ARG A 1 381 ? 9.798 -13.892 -26.315 1.00 94.12 381 ARG A O 1
ATOM 3151 N N . GLN A 1 382 ? 9.018 -14.339 -24.254 1.00 94.94 382 GLN A N 1
ATOM 3152 C CA . GLN A 1 382 ? 8.175 -13.139 -24.176 1.00 94.94 382 GLN A CA 1
ATOM 3153 C C . GLN A 1 382 ? 8.950 -11.892 -23.742 1.00 94.94 382 GLN A C 1
ATOM 3155 O O . GLN A 1 382 ? 8.512 -10.785 -24.029 1.00 94.94 382 GLN A O 1
ATOM 3160 N N . CYS A 1 383 ? 10.104 -12.040 -23.088 1.00 95.56 383 CYS A N 1
ATOM 3161 C CA . CYS A 1 383 ? 10.930 -10.910 -22.666 1.00 95.56 383 CYS A CA 1
ATOM 3162 C C . CYS A 1 383 ? 11.805 -10.372 -23.807 1.00 95.56 383 CYS A C 1
ATOM 3164 O O . CYS A 1 383 ? 11.975 -9.159 -23.925 1.00 95.56 383 CYS A O 1
ATOM 3166 N N . ILE A 1 384 ? 12.340 -11.261 -24.655 1.00 94.44 384 ILE A N 1
ATOM 3167 C CA . ILE A 1 384 ? 13.283 -10.934 -25.742 1.00 94.44 384 ILE A CA 1
ATOM 3168 C C . ILE A 1 384 ? 12.807 -9.778 -26.643 1.00 94.44 384 ILE A C 1
ATOM 3170 O O . ILE A 1 384 ? 13.612 -8.877 -26.878 1.00 94.44 384 ILE A O 1
ATOM 3174 N N . PRO A 1 385 ? 11.541 -9.725 -27.112 1.00 93.38 385 PRO A N 1
ATOM 3175 C CA . PRO A 1 385 ? 11.070 -8.648 -27.988 1.00 93.38 385 PRO A CA 1
ATOM 3176 C C . PRO A 1 385 ? 11.142 -7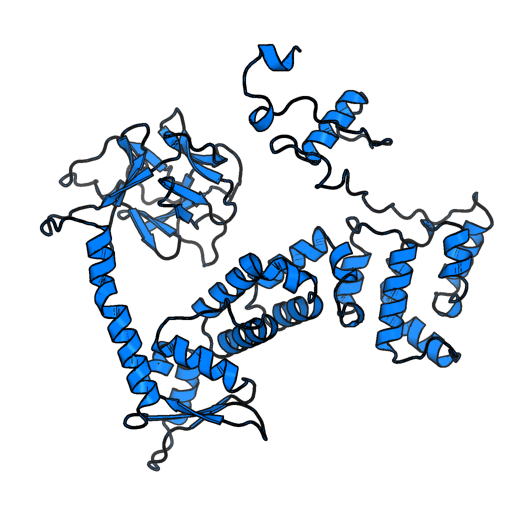.240 -27.383 1.00 93.38 385 PRO A C 1
ATOM 3178 O O . PRO A 1 385 ? 11.079 -6.259 -28.119 1.00 93.38 385 PRO A O 1
ATOM 3181 N N . PHE A 1 386 ? 11.253 -7.121 -26.058 1.00 93.31 386 PHE A N 1
ATOM 3182 C CA . PHE A 1 386 ? 11.275 -5.834 -25.357 1.00 93.31 386 PHE A CA 1
ATOM 3183 C C . PHE A 1 386 ? 12.688 -5.350 -25.011 1.00 93.31 386 PHE A C 1
ATOM 3185 O O . PHE A 1 386 ? 12.852 -4.248 -24.488 1.00 93.31 386 PHE A O 1
ATOM 3192 N N . ILE A 1 387 ? 13.714 -6.146 -25.321 1.00 92.94 387 ILE A N 1
ATOM 3193 C CA . ILE A 1 387 ? 15.116 -5.766 -25.145 1.00 92.94 387 ILE A CA 1
ATOM 3194 C C . ILE A 1 387 ? 15.578 -5.024 -26.397 1.00 92.94 387 ILE A C 1
ATOM 3196 O O . ILE A 1 387 ? 15.464 -5.531 -27.514 1.00 92.94 387 ILE A O 1
ATOM 3200 N N . ARG A 1 388 ? 16.131 -3.818 -26.231 1.00 91.56 388 ARG A N 1
ATOM 3201 C CA . ARG A 1 388 ? 16.499 -2.951 -27.363 1.00 91.56 388 ARG A CA 1
ATOM 3202 C C . ARG A 1 388 ? 17.904 -3.289 -27.856 1.00 91.56 388 ARG A C 1
ATOM 3204 O O . ARG A 1 388 ? 18.811 -2.466 -27.772 1.00 91.56 388 ARG A O 1
ATOM 3211 N N . PHE A 1 389 ? 18.095 -4.511 -28.358 1.00 91.56 389 PHE A N 1
ATOM 3212 C CA . PHE A 1 389 ? 19.410 -5.034 -28.753 1.00 91.56 389 PHE A CA 1
ATOM 3213 C C . PHE A 1 389 ? 20.168 -4.125 -29.733 1.00 91.56 389 PHE A C 1
ATOM 3215 O O . PHE A 1 389 ? 21.380 -3.996 -29.613 1.00 91.56 389 PHE A O 1
ATOM 3222 N N . TYR A 1 390 ? 19.476 -3.435 -30.646 1.00 88.62 390 TYR A N 1
ATOM 3223 C CA . TYR A 1 390 ? 20.090 -2.503 -31.606 1.00 88.62 390 TYR A CA 1
ATOM 3224 C C . TYR A 1 390 ? 20.753 -1.267 -30.968 1.00 88.62 390 TYR A C 1
ATOM 3226 O O . TYR A 1 390 ? 21.519 -0.570 -31.633 1.00 88.62 390 TYR A O 1
ATOM 3234 N N . ASN A 1 391 ? 20.485 -1.001 -29.686 1.00 87.50 391 ASN A N 1
ATOM 3235 C CA . ASN A 1 391 ? 21.110 0.080 -28.919 1.00 87.50 391 ASN A CA 1
ATOM 3236 C C . ASN A 1 391 ? 22.373 -0.376 -28.162 1.00 87.50 391 ASN A C 1
ATOM 3238 O O . ASN A 1 391 ? 22.966 0.425 -27.440 1.00 87.50 391 ASN A O 1
ATOM 3242 N N . LEU A 1 392 ? 22.782 -1.642 -28.294 1.00 89.19 392 LEU A N 1
ATOM 3243 C CA . LEU A 1 392 ? 24.061 -2.130 -27.779 1.00 89.19 392 LEU A CA 1
ATOM 3244 C C . LEU A 1 392 ? 25.221 -1.621 -28.642 1.00 89.19 392 LEU A C 1
ATOM 3246 O O . LEU A 1 392 ? 25.062 -1.286 -29.814 1.00 89.19 392 LEU A O 1
ATOM 3250 N N . THR A 1 393 ? 26.423 -1.611 -28.081 1.00 89.50 393 THR A N 1
ATOM 3251 C CA . THR A 1 393 ? 27.661 -1.505 -28.860 1.00 89.50 393 THR A CA 1
ATOM 3252 C C . THR A 1 393 ? 28.051 -2.869 -29.436 1.00 89.50 393 THR A C 1
ATOM 3254 O O . THR A 1 393 ? 27.738 -3.909 -28.853 1.00 89.50 393 THR A O 1
ATOM 3257 N N . SER A 1 394 ? 28.826 -2.897 -30.527 1.00 89.25 394 SER A N 1
ATOM 3258 C CA . SER A 1 394 ? 29.343 -4.161 -31.086 1.00 89.25 394 SER A CA 1
ATOM 3259 C C . SER A 1 394 ? 30.154 -4.964 -30.060 1.00 89.25 394 SER A C 1
ATOM 3261 O O . SER A 1 394 ? 30.130 -6.192 -30.077 1.00 89.25 394 SER A O 1
ATOM 3263 N N . LYS A 1 395 ? 30.836 -4.278 -29.128 1.00 91.88 395 LYS A N 1
ATOM 3264 C CA . LYS A 1 395 ? 31.561 -4.914 -28.021 1.00 91.88 395 LYS A CA 1
ATOM 3265 C C . LYS A 1 395 ? 30.597 -5.584 -27.042 1.00 91.88 395 LYS A C 1
ATOM 3267 O O . LYS A 1 395 ? 30.785 -6.750 -26.719 1.00 91.88 395 LYS A O 1
ATOM 3272 N N . GLU A 1 396 ? 29.574 -4.872 -26.577 1.00 93.88 396 GLU A N 1
ATOM 3273 C CA . GLU A 1 396 ? 28.571 -5.445 -25.670 1.00 93.88 396 GLU A CA 1
ATOM 3274 C C . GLU A 1 396 ? 27.849 -6.629 -26.319 1.00 93.88 396 GLU A C 1
ATOM 3276 O O . GLU A 1 396 ? 27.716 -7.675 -25.692 1.00 93.88 396 GLU A O 1
ATOM 3281 N N . PHE A 1 397 ? 27.465 -6.519 -27.594 1.00 94.12 397 PHE A N 1
ATOM 3282 C CA . PHE A 1 397 ? 26.866 -7.634 -28.324 1.00 94.12 397 PHE A CA 1
ATOM 3283 C C . PHE A 1 397 ? 27.806 -8.849 -28.392 1.00 94.12 397 PHE A C 1
ATOM 3285 O O . PHE A 1 397 ? 27.402 -9.955 -28.032 1.00 94.12 397 PHE A O 1
ATOM 3292 N N . ALA A 1 398 ? 29.065 -8.653 -28.799 1.00 93.56 398 ALA A N 1
ATOM 3293 C CA . ALA A 1 398 ? 30.025 -9.741 -28.984 1.00 93.56 398 ALA A CA 1
ATOM 3294 C C . ALA A 1 398 ? 30.365 -10.491 -27.685 1.00 93.56 398 ALA A C 1
ATOM 3296 O O . ALA A 1 398 ? 30.541 -11.706 -27.718 1.00 93.56 398 ALA A O 1
ATOM 3297 N N . TYR A 1 399 ? 30.463 -9.789 -26.553 1.00 93.12 399 TYR A N 1
ATOM 3298 C CA . TYR A 1 399 ? 30.874 -10.407 -25.287 1.00 93.12 399 TYR A CA 1
ATOM 3299 C C . TYR A 1 399 ? 29.709 -10.836 -24.393 1.00 93.12 399 TYR A C 1
ATOM 3301 O O . TYR A 1 399 ? 29.883 -11.755 -23.601 1.00 93.12 399 TYR A O 1
ATOM 3309 N N . GLU A 1 400 ? 28.538 -10.204 -24.497 1.00 93.88 400 GLU A N 1
ATOM 3310 C CA . GLU A 1 400 ? 27.447 -10.413 -23.533 1.00 93.88 400 GLU A CA 1
ATOM 3311 C C . GLU A 1 400 ? 26.220 -11.094 -24.149 1.00 93.88 400 GLU A C 1
ATOM 3313 O O . GLU A 1 400 ? 25.474 -11.757 -23.432 1.00 93.88 400 GLU A O 1
ATOM 3318 N N . VAL A 1 401 ? 25.998 -10.959 -25.463 1.00 94.19 401 VAL A N 1
ATOM 3319 C CA . VAL A 1 401 ? 24.824 -11.523 -26.158 1.00 94.19 401 VAL A CA 1
ATOM 3320 C C . VAL A 1 401 ? 25.209 -12.715 -27.033 1.00 94.19 401 VAL A C 1
ATOM 3322 O O . VAL A 1 401 ? 24.601 -13.777 -26.929 1.00 94.19 401 VAL A O 1
ATOM 3325 N N . HIS A 1 402 ? 26.244 -12.569 -27.866 1.00 92.81 402 HIS A N 1
ATOM 3326 C CA . HIS A 1 402 ? 26.697 -13.598 -28.807 1.00 92.81 402 HIS A CA 1
ATOM 3327 C C . HIS A 1 402 ? 27.000 -14.970 -28.169 1.00 92.81 402 HIS A C 1
ATOM 3329 O O . HIS A 1 402 ? 26.614 -15.975 -28.775 1.00 92.81 402 HIS A O 1
ATOM 3335 N N . PRO A 1 403 ? 27.612 -15.069 -26.966 1.00 91.62 403 PRO A N 1
ATOM 3336 C CA . PRO A 1 403 ? 27.840 -16.366 -26.321 1.00 91.62 403 PRO A CA 1
ATOM 3337 C C . PRO A 1 403 ? 26.553 -17.164 -26.071 1.00 91.62 403 PRO A C 1
ATOM 3339 O O . PRO A 1 403 ? 26.590 -18.388 -26.041 1.00 91.62 403 PRO A O 1
ATOM 3342 N N . TYR A 1 404 ? 25.410 -16.481 -25.960 1.00 90.50 404 TYR A N 1
ATOM 3343 C CA . TYR A 1 404 ? 24.098 -17.069 -25.687 1.00 90.50 404 TYR A CA 1
ATOM 3344 C C . TYR A 1 404 ? 23.162 -17.018 -26.904 1.00 90.50 404 TYR A C 1
ATOM 3346 O O . TYR A 1 404 ? 21.940 -17.036 -26.757 1.00 90.50 404 TYR A O 1
ATOM 3354 N N . LYS A 1 405 ? 23.718 -16.960 -28.123 1.00 91.38 405 LYS A N 1
ATOM 3355 C CA . LYS A 1 405 ? 22.965 -16.868 -29.390 1.00 91.38 405 LYS A CA 1
ATOM 3356 C C . LYS A 1 405 ? 21.859 -17.915 -29.556 1.00 91.38 405 LYS A C 1
ATOM 3358 O O . LYS A 1 405 ? 20.865 -17.637 -30.215 1.00 91.38 405 LYS A O 1
ATOM 3363 N N . GLU A 1 406 ? 22.004 -19.094 -28.952 1.00 89.81 406 GLU A N 1
ATOM 3364 C CA . GLU A 1 406 ? 21.015 -20.180 -29.033 1.00 89.81 406 GLU A CA 1
ATOM 3365 C C . GLU A 1 406 ? 19.685 -19.845 -28.344 1.00 89.81 406 GLU A C 1
ATOM 3367 O O . GLU A 1 406 ? 18.632 -20.346 -28.745 1.00 89.81 406 GLU A O 1
ATOM 3372 N N . VAL A 1 407 ? 19.721 -18.945 -27.355 1.00 91.25 407 VAL A N 1
ATOM 3373 C CA . VAL A 1 407 ? 18.542 -18.448 -26.630 1.00 91.25 407 VAL A CA 1
ATOM 3374 C C . VAL A 1 407 ? 17.700 -17.517 -27.506 1.00 91.25 407 VAL A C 1
ATOM 3376 O O . VAL A 1 407 ? 16.492 -17.393 -27.307 1.00 91.25 407 VAL A O 1
ATOM 3379 N N . LEU A 1 408 ? 18.309 -16.869 -28.500 1.00 92.31 408 LEU A N 1
ATOM 3380 C CA . LEU A 1 408 ? 17.619 -15.930 -29.375 1.00 92.31 408 LEU A CA 1
ATOM 3381 C C . LEU A 1 408 ? 16.875 -16.662 -30.511 1.00 92.31 408 LEU A C 1
ATOM 3383 O O . LEU A 1 408 ? 17.290 -17.732 -30.974 1.00 92.31 408 LEU A O 1
ATOM 3387 N N . PRO A 1 409 ? 15.756 -16.104 -31.010 1.00 92.69 409 PRO A N 1
ATOM 3388 C CA . PRO A 1 409 ? 15.195 -16.508 -32.293 1.00 92.69 409 PRO A CA 1
ATOM 3389 C C . PRO A 1 409 ? 16.247 -16.377 -33.401 1.00 92.69 409 PRO A C 1
ATOM 3391 O O . PRO A 1 409 ? 16.963 -15.379 -33.462 1.00 92.69 409 PRO A O 1
ATOM 3394 N N . LYS A 1 410 ? 16.332 -17.380 -34.283 1.00 91.62 410 LYS A N 1
ATOM 3395 C CA . LYS A 1 410 ? 17.383 -17.459 -35.309 1.00 91.62 410 LYS A CA 1
ATOM 3396 C C . LYS A 1 410 ? 17.386 -16.234 -36.230 1.00 91.62 410 LYS A C 1
ATOM 3398 O O . LYS A 1 410 ? 18.438 -15.647 -36.442 1.00 91.62 410 LYS A O 1
ATOM 3403 N N . GLU A 1 411 ? 16.204 -15.830 -36.692 1.00 90.62 411 GLU A N 1
ATOM 3404 C CA . GLU A 1 411 ? 16.004 -14.650 -37.545 1.00 90.62 411 GLU A CA 1
ATOM 3405 C C . GLU A 1 411 ? 16.490 -13.369 -36.851 1.00 90.62 411 GLU A C 1
ATOM 3407 O O . GLU A 1 411 ? 17.308 -12.639 -37.402 1.00 90.62 411 GLU A O 1
ATOM 3412 N N . LEU A 1 412 ? 16.088 -13.159 -35.588 1.00 91.81 412 LEU A N 1
ATOM 3413 C CA . LEU A 1 412 ? 16.527 -12.005 -34.798 1.00 91.81 412 LEU A CA 1
ATOM 3414 C C . LEU A 1 412 ? 18.053 -11.972 -34.644 1.00 91.81 412 LEU A C 1
ATOM 3416 O O . LEU A 1 412 ? 18.665 -10.917 -34.766 1.00 91.81 412 LEU A O 1
ATOM 3420 N N . TYR A 1 413 ? 18.678 -13.114 -34.357 1.00 93.62 413 TYR A N 1
ATOM 3421 C CA . TYR A 1 413 ? 20.125 -13.175 -34.183 1.00 93.62 413 TYR A CA 1
ATOM 3422 C C . TYR A 1 413 ? 20.885 -12.878 -35.486 1.00 93.62 413 TYR A C 1
ATOM 3424 O O . TYR A 1 413 ? 21.878 -12.151 -35.449 1.00 93.62 413 TYR A O 1
ATOM 3432 N N . GLU A 1 414 ? 20.431 -13.413 -36.622 1.00 90.88 414 GLU A N 1
ATOM 3433 C CA . GLU A 1 414 ? 21.030 -13.140 -37.935 1.00 90.88 414 GLU A CA 1
ATOM 3434 C C . GLU A 1 414 ? 20.922 -11.651 -38.297 1.00 90.88 414 GLU A C 1
ATOM 3436 O O . GLU A 1 414 ? 21.925 -11.043 -38.682 1.00 90.88 414 GLU A O 1
ATOM 3441 N N . ASP A 1 415 ? 19.760 -11.035 -38.067 1.00 89.62 415 ASP A N 1
ATOM 3442 C CA . ASP A 1 415 ? 19.550 -9.599 -38.281 1.00 89.62 415 ASP A CA 1
ATOM 3443 C C . ASP A 1 415 ? 20.442 -8.737 -37.374 1.00 89.62 415 ASP A C 1
ATOM 3445 O O . ASP A 1 415 ? 21.048 -7.761 -37.829 1.00 89.62 415 ASP A O 1
ATOM 3449 N N . LEU A 1 416 ? 20.559 -9.098 -36.091 1.00 90.81 416 LEU A N 1
ATOM 3450 C CA . LEU A 1 416 ? 21.444 -8.406 -35.153 1.00 90.81 416 LEU A CA 1
ATOM 3451 C C . LEU A 1 416 ? 22.904 -8.525 -35.588 1.00 90.81 416 LEU A C 1
ATOM 3453 O O . LEU A 1 416 ? 23.601 -7.512 -35.654 1.00 90.81 416 LEU A O 1
ATOM 3457 N N . LEU A 1 417 ? 23.358 -9.732 -35.933 1.00 91.12 417 LEU A N 1
ATOM 3458 C CA . LEU A 1 417 ? 24.728 -9.978 -36.374 1.00 91.12 417 LEU A CA 1
ATOM 3459 C C . LEU A 1 417 ? 25.083 -9.119 -37.593 1.00 91.12 417 LEU A C 1
ATOM 3461 O O . LEU A 1 417 ? 26.126 -8.468 -37.587 1.00 91.12 417 LEU A O 1
ATOM 3465 N N . LEU A 1 418 ? 24.206 -9.064 -38.599 1.00 87.81 418 LEU A N 1
ATOM 3466 C CA . LEU A 1 418 ? 24.399 -8.213 -39.775 1.00 87.81 418 LEU A CA 1
ATOM 3467 C C . LEU A 1 418 ? 24.484 -6.730 -39.392 1.00 87.81 418 LEU A C 1
ATOM 3469 O O . LEU A 1 418 ? 25.408 -6.046 -39.825 1.00 87.81 418 LEU A O 1
ATOM 3473 N N . SER A 1 419 ? 23.589 -6.251 -38.521 1.00 86.25 419 SER A N 1
ATOM 3474 C CA . SER A 1 419 ? 23.566 -4.843 -38.094 1.00 86.25 419 SER A CA 1
ATOM 3475 C C . SER A 1 419 ? 24.816 -4.392 -37.321 1.00 86.25 419 SER A C 1
ATOM 3477 O O . SER A 1 419 ? 25.150 -3.207 -37.327 1.00 86.25 419 SER A O 1
ATOM 3479 N N . PHE A 1 420 ? 25.513 -5.320 -36.652 1.00 86.94 420 PHE A N 1
ATOM 3480 C CA . PHE A 1 420 ? 26.746 -5.037 -35.909 1.00 86.94 420 PHE A CA 1
ATOM 3481 C C . PHE A 1 420 ? 28.023 -5.207 -36.738 1.00 86.94 420 PHE A C 1
ATOM 3483 O O . PHE A 1 420 ? 29.057 -4.656 -36.350 1.00 86.94 420 PHE A O 1
ATOM 3490 N N . LEU A 1 421 ? 27.962 -5.964 -37.839 1.00 86.00 421 LEU A N 1
ATOM 3491 C CA . LEU A 1 421 ? 29.066 -6.146 -38.786 1.00 86.00 421 LEU A CA 1
ATOM 3492 C C . LEU A 1 421 ? 29.104 -5.051 -39.857 1.00 86.00 421 LEU A C 1
ATOM 3494 O O . LEU A 1 421 ? 30.186 -4.707 -40.326 1.00 86.00 421 LEU A O 1
ATOM 3498 N N . ASP A 1 422 ? 27.944 -4.506 -40.221 1.00 80.44 422 ASP A N 1
ATOM 3499 C CA . ASP A 1 422 ? 27.801 -3.470 -41.237 1.00 80.44 422 ASP A CA 1
ATOM 3500 C C . ASP A 1 422 ? 26.882 -2.346 -40.733 1.00 80.44 422 ASP A C 1
ATOM 3502 O O . ASP A 1 422 ? 25.666 -2.513 -40.598 1.00 80.44 422 ASP A O 1
ATOM 3506 N N . SER A 1 423 ? 27.476 -1.184 -40.441 1.00 65.06 423 SER A N 1
ATOM 3507 C CA . SER A 1 423 ? 26.766 -0.028 -39.883 1.00 65.06 423 SER A CA 1
ATOM 3508 C C . SER A 1 423 ? 25.719 0.565 -40.825 1.00 65.06 423 SER A C 1
ATOM 3510 O O . SER A 1 423 ? 24.788 1.208 -40.339 1.00 65.06 423 SER A O 1
ATOM 3512 N N . ASP A 1 424 ? 25.843 0.330 -42.135 1.00 64.44 424 ASP A N 1
ATOM 3513 C CA . ASP A 1 424 ? 24.918 0.845 -43.151 1.00 64.44 424 ASP A CA 1
ATOM 3514 C C . ASP A 1 424 ? 23.655 -0.029 -43.276 1.00 64.44 424 ASP A C 1
ATOM 3516 O O . ASP A 1 424 ? 22.658 0.376 -43.873 1.00 64.44 424 ASP A O 1
ATOM 3520 N N . ASN A 1 425 ? 23.656 -1.213 -42.649 1.00 61.66 425 ASN A N 1
ATOM 3521 C CA . ASN A 1 425 ? 22.573 -2.197 -42.675 1.00 61.66 425 ASN A CA 1
ATOM 3522 C C . ASN A 1 425 ? 21.701 -2.206 -41.401 1.00 61.66 425 ASN A C 1
ATOM 3524 O O . ASN A 1 425 ? 21.014 -3.193 -41.120 1.00 61.66 425 ASN A O 1
ATOM 3528 N N . LYS A 1 426 ? 21.674 -1.114 -40.620 1.00 61.91 426 LYS A N 1
ATOM 3529 C CA . LYS A 1 426 ? 20.795 -0.987 -39.440 1.00 61.91 426 LYS A CA 1
ATOM 3530 C C . LYS A 1 426 ? 19.313 -0.924 -39.839 1.00 61.91 426 LYS A C 1
ATOM 3532 O O . LYS A 1 426 ? 18.718 0.141 -39.920 1.00 61.91 426 LYS A O 1
ATOM 3537 N N . LYS A 1 427 ? 18.695 -2.086 -40.060 1.00 59.03 427 LYS A N 1
ATOM 3538 C CA . LYS A 1 427 ? 17.254 -2.216 -40.348 1.00 59.03 427 LYS A CA 1
ATOM 3539 C C . LYS A 1 427 ? 16.362 -2.054 -39.109 1.00 59.03 427 LYS A C 1
ATOM 3541 O O . LYS A 1 427 ? 15.163 -1.838 -39.256 1.00 59.03 427 LYS A O 1
ATOM 3546 N N . GLY A 1 428 ? 16.925 -2.165 -37.905 1.00 60.28 428 GLY A N 1
ATOM 3547 C CA . GLY A 1 428 ? 16.202 -2.034 -36.641 1.00 60.28 428 GLY A CA 1
ATOM 3548 C C . GLY A 1 428 ? 16.538 -0.730 -35.925 1.00 60.28 428 GLY A C 1
ATOM 3549 O O . GLY A 1 428 ? 17.575 -0.630 -35.276 1.00 60.28 428 GLY A O 1
ATOM 3550 N N . GLU A 1 429 ? 15.654 0.263 -35.993 1.00 59.94 429 GLU A N 1
ATOM 3551 C CA . GLU A 1 429 ? 15.724 1.426 -35.105 1.00 59.94 429 GLU A CA 1
ATOM 3552 C C . GLU A 1 429 ? 14.898 1.149 -33.846 1.00 59.94 429 GLU A C 1
ATOM 3554 O O . GLU A 1 429 ? 13.670 1.075 -33.881 1.00 59.94 429 GLU A O 1
ATOM 3559 N N . SER A 1 430 ? 15.570 0.985 -32.706 1.00 63.69 430 SER A N 1
ATOM 3560 C CA . SER A 1 430 ? 14.907 0.976 -31.401 1.00 63.69 430 SER A CA 1
ATOM 3561 C C . SER A 1 430 ? 14.990 2.364 -30.781 1.00 63.69 430 SER A C 1
ATOM 3563 O O . SER A 1 430 ? 16.065 2.956 -30.709 1.00 63.69 430 SER A O 1
ATOM 3565 N N . LYS A 1 431 ? 13.869 2.891 -30.281 1.00 65.88 431 LYS A N 1
ATOM 3566 C CA . LYS A 1 431 ? 13.883 4.172 -29.560 1.00 65.88 431 LYS A CA 1
ATOM 3567 C C . LYS A 1 431 ? 14.830 4.068 -28.351 1.00 65.88 431 LYS A C 1
ATOM 3569 O O . LYS A 1 431 ? 14.693 3.117 -27.575 1.00 65.88 431 LYS A O 1
ATOM 3574 N N . PRO A 1 432 ? 15.783 4.996 -28.154 1.00 63.19 432 PRO A N 1
ATOM 3575 C CA . PRO A 1 432 ? 16.594 5.008 -26.942 1.00 63.19 432 PRO A CA 1
ATOM 3576 C C . PRO A 1 432 ? 15.698 5.221 -25.720 1.00 63.19 432 PRO A C 1
ATOM 3578 O O . PRO A 1 432 ? 14.632 5.834 -25.823 1.00 63.19 432 PRO A O 1
ATOM 3581 N N . ARG A 1 433 ? 16.121 4.695 -24.569 1.00 70.69 433 ARG A N 1
ATOM 3582 C CA . ARG A 1 433 ? 15.440 4.964 -23.297 1.00 70.69 433 ARG A CA 1
ATOM 3583 C C . ARG A 1 433 ? 15.492 6.446 -22.991 1.00 70.69 433 ARG A C 1
ATOM 3585 O O . ARG A 1 433 ? 16.441 7.119 -23.392 1.00 70.69 433 ARG A O 1
ATOM 3592 N N . ILE A 1 434 ? 14.477 6.944 -22.294 1.00 60.34 434 ILE A N 1
ATOM 3593 C CA . ILE A 1 434 ? 14.427 8.341 -21.882 1.00 60.34 434 ILE A CA 1
ATOM 3594 C C . ILE A 1 434 ? 15.542 8.525 -20.850 1.00 60.34 434 ILE A C 1
ATOM 3596 O O . ILE A 1 434 ? 15.472 7.918 -19.776 1.00 60.34 434 ILE A O 1
ATOM 3600 N N . PRO A 1 435 ? 16.584 9.327 -21.139 1.00 48.19 435 PRO A N 1
ATOM 3601 C CA . PRO A 1 435 ? 17.556 9.678 -20.121 1.00 48.19 435 PRO A CA 1
ATOM 3602 C C . PRO A 1 435 ? 16.803 10.414 -19.018 1.00 48.19 435 PRO A C 1
ATOM 3604 O O . PRO A 1 435 ? 16.059 11.355 -19.305 1.00 48.19 435 PRO A O 1
ATOM 3607 N N . ARG A 1 436 ? 16.979 10.019 -17.753 1.00 48.91 436 ARG A N 1
ATOM 3608 C CA . ARG A 1 436 ? 16.625 10.923 -16.659 1.00 48.91 436 ARG A CA 1
ATOM 3609 C C . ARG A 1 436 ? 17.469 12.171 -16.863 1.00 48.91 436 ARG A C 1
ATOM 3611 O O . ARG A 1 436 ? 18.682 12.132 -16.674 1.00 48.91 436 ARG A O 1
ATOM 3618 N N . ASN A 1 437 ? 16.834 13.264 -17.270 1.00 40.25 437 ASN A N 1
ATOM 3619 C CA . ASN A 1 437 ? 17.449 14.573 -17.179 1.00 40.25 437 ASN A CA 1
ATOM 3620 C C . ASN A 1 437 ? 17.816 14.798 -15.715 1.00 40.25 437 ASN A C 1
ATOM 3622 O O . ASN A 1 437 ? 16.932 15.032 -14.895 1.00 40.25 437 ASN A O 1
ATOM 3626 N N . ILE A 1 438 ? 19.121 14.723 -15.445 1.00 41.84 438 ILE A N 1
ATOM 3627 C CA . ILE A 1 438 ? 19.793 15.182 -14.234 1.00 41.84 438 ILE A CA 1
ATOM 3628 C C . ILE A 1 438 ? 19.405 14.364 -12.995 1.00 41.84 438 ILE A C 1
ATOM 3630 O O . ILE A 1 438 ? 18.244 14.260 -12.597 1.00 41.84 438 ILE A O 1
ATOM 3634 N N . ASP A 1 439 ? 20.420 13.780 -12.362 1.00 40.66 439 ASP A N 1
ATOM 3635 C CA . ASP A 1 439 ? 20.308 13.217 -11.025 1.00 40.66 439 ASP A CA 1
ATOM 3636 C C . ASP A 1 439 ? 19.565 14.219 -10.133 1.00 40.66 439 ASP A C 1
ATOM 3638 O O . ASP A 1 439 ? 19.985 15.366 -9.962 1.00 40.66 439 ASP A O 1
ATOM 3642 N N . SER A 1 440 ? 18.454 13.797 -9.532 1.00 43.97 440 SER A N 1
ATOM 3643 C CA . SER A 1 440 ? 17.640 14.626 -8.634 1.00 43.97 440 SER A CA 1
ATOM 3644 C C . SER A 1 440 ? 18.381 15.032 -7.347 1.00 43.97 440 SER A C 1
ATOM 3646 O O . SER A 1 440 ? 17.748 15.475 -6.392 1.00 43.97 440 SER A O 1
ATOM 3648 N N . ARG A 1 441 ? 19.696 14.789 -7.278 1.00 47.31 441 ARG A N 1
ATOM 3649 C CA . ARG A 1 441 ? 20.570 14.976 -6.120 1.00 47.31 441 ARG A CA 1
ATOM 3650 C C . ARG A 1 441 ? 21.628 16.065 -6.311 1.00 47.31 441 ARG A C 1
ATOM 3652 O O . ARG A 1 441 ? 22.157 16.510 -5.301 1.00 47.31 441 ARG A O 1
ATOM 3659 N N . ASP A 1 442 ? 21.894 16.523 -7.538 1.00 52.16 442 ASP A N 1
ATOM 3660 C CA . ASP A 1 442 ? 22.993 17.474 -7.796 1.00 52.16 442 ASP A CA 1
ATOM 3661 C C . ASP A 1 442 ? 22.549 18.941 -7.888 1.00 52.16 442 ASP A C 1
ATOM 3663 O O . ASP A 1 442 ? 23.369 19.853 -7.787 1.00 52.16 442 ASP A O 1
ATOM 3667 N N . ILE A 1 443 ? 21.245 19.207 -8.017 1.00 62.03 443 ILE A N 1
ATOM 3668 C CA . ILE A 1 443 ? 20.720 20.571 -7.906 1.00 62.03 443 ILE A CA 1
ATOM 3669 C C . ILE A 1 443 ? 20.443 20.843 -6.430 1.00 62.03 443 ILE A C 1
ATOM 3671 O O . ILE A 1 443 ? 19.381 20.520 -5.903 1.00 62.03 443 ILE A O 1
ATOM 3675 N N . ASP A 1 444 ? 21.411 21.461 -5.759 1.00 64.44 444 ASP A N 1
ATOM 3676 C CA . ASP A 1 444 ? 21.317 21.855 -4.352 1.00 64.44 444 ASP A CA 1
ATOM 3677 C C . ASP A 1 444 ? 20.426 23.118 -4.189 1.00 64.44 444 ASP A C 1
ATOM 3679 O O . ASP A 1 444 ? 20.875 24.211 -3.815 1.00 64.44 444 ASP A O 1
ATOM 3683 N N . SER A 1 445 ? 19.142 22.988 -4.559 1.00 66.44 445 SER A N 1
ATOM 3684 C CA . SER A 1 445 ? 18.117 24.040 -4.558 1.00 66.44 445 SER A CA 1
ATOM 3685 C C . SER A 1 445 ? 16.765 23.523 -4.064 1.00 66.44 445 SER A C 1
ATOM 3687 O O . SER A 1 445 ? 16.292 22.476 -4.489 1.00 66.44 445 SER A O 1
ATOM 3689 N N . ASN A 1 446 ? 16.096 24.318 -3.225 1.00 64.44 446 ASN A N 1
ATOM 3690 C CA . ASN A 1 446 ? 14.722 24.059 -2.772 1.00 64.44 446 ASN A CA 1
ATOM 3691 C C . ASN A 1 446 ? 13.656 24.720 -3.673 1.00 64.44 446 ASN A C 1
ATOM 3693 O O . ASN A 1 446 ? 12.469 24.602 -3.393 1.00 64.44 446 ASN A O 1
ATOM 3697 N N . ILE A 1 447 ? 14.072 25.470 -4.705 1.00 70.00 447 ILE A N 1
ATOM 3698 C CA . ILE A 1 447 ? 13.193 26.268 -5.588 1.00 70.00 447 ILE A CA 1
ATOM 3699 C C . ILE A 1 447 ? 13.275 25.763 -7.037 1.00 70.00 447 ILE A C 1
ATOM 3701 O O . ILE A 1 447 ? 12.271 25.656 -7.742 1.00 70.00 447 ILE A O 1
ATOM 3705 N N . ILE A 1 448 ? 14.488 25.460 -7.504 1.00 71.75 448 ILE A N 1
ATOM 3706 C CA . ILE A 1 448 ? 14.731 24.982 -8.868 1.00 71.75 448 ILE A CA 1
ATOM 3707 C C . ILE A 1 448 ? 14.696 23.455 -8.840 1.00 71.75 448 ILE A C 1
ATOM 3709 O O . ILE A 1 448 ? 15.574 22.829 -8.255 1.00 71.75 448 ILE A O 1
ATOM 3713 N N . THR A 1 449 ? 13.677 22.867 -9.467 1.00 69.88 449 THR A N 1
ATOM 3714 C CA . THR A 1 449 ? 13.552 21.417 -9.662 1.00 69.88 449 THR A CA 1
ATOM 3715 C C . THR A 1 449 ? 14.364 20.971 -10.880 1.00 69.88 449 THR A C 1
ATOM 3717 O O . THR A 1 449 ? 14.793 21.799 -11.687 1.00 69.88 449 THR A O 1
ATOM 3720 N N . SER A 1 450 ? 14.537 19.662 -11.073 1.00 65.12 450 SER A N 1
ATOM 3721 C CA . SER A 1 450 ? 15.171 19.122 -12.286 1.00 65.12 450 SER A CA 1
ATOM 3722 C C . SER A 1 450 ? 14.433 19.531 -13.567 1.00 65.12 450 SER A C 1
ATOM 3724 O O . SER A 1 450 ? 15.067 19.865 -14.564 1.00 65.12 450 SER A O 1
ATOM 3726 N N . GLN A 1 451 ? 13.100 19.612 -13.515 1.00 65.38 451 GLN A N 1
ATOM 3727 C CA . GLN A 1 451 ? 12.272 20.108 -14.619 1.00 65.38 451 GLN A CA 1
ATOM 3728 C C . GLN A 1 451 ? 12.518 21.599 -14.894 1.00 65.38 451 GLN A C 1
ATOM 3730 O O . GLN A 1 451 ? 12.631 22.006 -16.048 1.00 65.38 451 GLN A O 1
ATOM 3735 N N . HIS A 1 452 ? 12.657 22.424 -13.849 1.00 75.44 452 HIS A N 1
ATOM 3736 C CA . HIS A 1 452 ? 13.004 23.839 -14.012 1.00 75.44 452 HIS A CA 1
ATOM 3737 C C . HIS A 1 452 ? 14.409 24.012 -14.604 1.00 75.44 452 HIS A C 1
ATOM 3739 O O . HIS A 1 452 ? 14.599 24.831 -15.500 1.00 75.44 452 HIS A O 1
ATOM 3745 N N . ALA A 1 453 ? 15.384 23.220 -14.153 1.00 72.75 453 ALA A N 1
ATOM 3746 C CA . ALA A 1 453 ? 16.738 23.238 -14.699 1.00 72.75 453 ALA A CA 1
ATOM 3747 C C . ALA A 1 453 ? 16.785 22.797 -16.173 1.00 72.75 453 ALA A C 1
ATOM 3749 O O . ALA A 1 453 ? 17.542 23.371 -16.957 1.00 72.75 453 ALA A O 1
ATOM 3750 N N . GLU A 1 454 ? 15.943 21.845 -16.583 1.00 68.88 454 GLU A N 1
ATOM 3751 C CA . GLU A 1 454 ? 15.799 21.453 -17.989 1.00 68.88 454 GLU A CA 1
ATOM 3752 C C . GLU A 1 454 ? 15.280 22.614 -18.851 1.00 68.88 454 GLU A C 1
ATOM 3754 O O . GLU A 1 454 ? 15.850 22.913 -19.901 1.00 68.88 454 GLU A O 1
ATOM 3759 N N . ILE A 1 455 ? 14.237 23.311 -18.393 1.00 74.75 455 ILE A N 1
ATOM 3760 C CA . ILE A 1 455 ? 13.676 24.471 -19.103 1.00 74.75 455 ILE A CA 1
ATOM 3761 C C . ILE A 1 455 ? 14.725 25.583 -19.228 1.00 74.75 455 ILE A C 1
ATOM 3763 O O . ILE A 1 455 ? 14.940 26.112 -20.319 1.00 74.75 455 ILE A O 1
ATOM 3767 N N . ILE A 1 456 ? 15.428 25.893 -18.135 1.00 78.44 456 ILE A N 1
ATOM 3768 C CA . ILE A 1 456 ? 16.502 26.895 -18.125 1.00 78.44 456 ILE A CA 1
ATOM 3769 C C . ILE A 1 456 ? 17.626 26.495 -19.090 1.00 78.44 456 ILE A C 1
ATOM 3771 O O . ILE A 1 456 ? 18.114 27.335 -19.842 1.00 78.44 456 ILE A O 1
ATOM 3775 N N . SER A 1 457 ? 18.001 25.216 -19.127 1.00 75.50 457 SER A N 1
ATOM 3776 C CA . SER A 1 457 ? 19.013 24.692 -20.053 1.00 75.50 457 SER A CA 1
ATOM 3777 C C . SER A 1 457 ? 18.611 24.873 -21.516 1.00 75.50 457 SER A C 1
ATOM 3779 O O . SER A 1 457 ? 19.423 25.310 -22.333 1.00 75.50 457 SER A O 1
ATOM 3781 N N . LYS A 1 458 ? 17.343 24.600 -21.850 1.00 75.50 458 LYS A N 1
ATOM 3782 C CA . LYS A 1 458 ? 16.808 24.826 -23.200 1.00 75.50 458 LYS A CA 1
ATOM 3783 C C . LYS A 1 458 ? 16.839 26.309 -23.568 1.00 75.50 458 LYS A C 1
ATOM 3785 O O . LYS A 1 458 ? 17.277 26.650 -24.664 1.00 75.50 458 LYS A O 1
ATOM 3790 N N . TRP A 1 459 ? 16.479 27.201 -22.641 1.00 79.06 459 TRP A N 1
ATOM 3791 C CA . TRP A 1 459 ? 16.561 28.649 -22.861 1.00 79.06 459 TRP A CA 1
ATOM 3792 C C . TRP A 1 459 ? 17.994 29.135 -23.097 1.00 79.06 459 TRP A C 1
ATOM 3794 O O . TRP A 1 459 ? 18.224 29.916 -24.020 1.00 79.06 459 TRP A O 1
ATOM 3804 N N . VAL A 1 460 ? 18.965 28.650 -22.315 1.00 77.62 460 VAL A N 1
ATOM 3805 C CA . VAL A 1 460 ? 20.391 28.971 -22.504 1.00 77.62 460 VAL A CA 1
ATOM 3806 C C . VAL A 1 460 ? 20.882 28.493 -23.874 1.00 77.62 460 VAL A C 1
ATOM 3808 O O . VAL A 1 460 ? 21.602 29.221 -24.558 1.00 77.62 460 VAL A O 1
ATOM 3811 N N . GLY A 1 461 ? 20.450 27.306 -24.306 1.00 74.00 461 GLY A N 1
ATOM 3812 C CA . GLY A 1 461 ? 20.749 26.751 -25.627 1.00 74.00 461 GLY A CA 1
ATOM 3813 C C . GLY A 1 461 ? 19.976 27.379 -26.793 1.00 74.00 461 GLY A C 1
ATOM 3814 O O . GLY A 1 461 ? 20.242 27.015 -27.935 1.00 74.00 461 GLY A O 1
ATOM 3815 N N . LYS A 1 462 ? 19.046 28.315 -26.533 1.00 79.12 462 LYS A N 1
ATOM 3816 C CA . LYS A 1 462 ? 18.089 28.870 -27.515 1.00 79.12 462 LYS A CA 1
ATOM 3817 C C . LYS A 1 462 ? 17.276 27.791 -28.249 1.00 79.12 462 LYS A C 1
ATOM 3819 O O . LYS A 1 462 ? 17.007 27.920 -29.439 1.00 79.12 462 LYS A O 1
ATOM 3824 N N . LEU A 1 463 ? 16.913 26.735 -27.531 1.00 73.94 463 LEU A N 1
ATOM 3825 C CA . LEU A 1 463 ? 16.118 25.612 -28.019 1.00 73.94 463 LEU A CA 1
ATOM 3826 C C . LEU A 1 463 ? 14.636 25.824 -27.688 1.00 73.94 463 LEU A C 1
ATOM 3828 O O . LEU A 1 463 ? 14.302 26.380 -26.636 1.00 73.94 463 LEU A O 1
ATOM 3832 N N . GLU A 1 464 ? 13.741 25.367 -28.563 1.00 73.88 464 GLU A N 1
ATOM 3833 C CA . GLU A 1 464 ? 12.309 25.339 -28.269 1.00 73.88 464 GLU A CA 1
ATOM 3834 C C . GLU A 1 464 ? 11.991 24.261 -27.218 1.00 73.88 464 GLU A C 1
ATOM 3836 O O . GLU A 1 464 ? 12.767 23.338 -26.969 1.00 73.88 464 GLU A O 1
ATOM 3841 N N . ILE A 1 465 ? 10.825 24.353 -26.568 1.00 61.06 465 ILE A N 1
ATOM 3842 C CA . ILE A 1 465 ? 10.422 23.404 -25.508 1.00 61.06 465 ILE A CA 1
ATOM 3843 C C . ILE A 1 465 ? 10.413 21.953 -26.031 1.00 61.06 465 ILE A C 1
ATOM 3845 O O . ILE A 1 465 ? 10.722 21.018 -25.283 1.00 61.06 465 ILE A O 1
ATOM 3849 N N . THR A 1 466 ? 10.090 21.787 -27.315 1.00 62.34 466 THR A N 1
ATOM 3850 C CA . THR A 1 466 ? 10.010 20.518 -28.046 1.00 62.34 466 THR A CA 1
ATOM 3851 C C . THR A 1 466 ? 11.359 19.965 -28.498 1.00 62.34 466 THR A C 1
ATOM 3853 O O . THR A 1 466 ? 11.435 18.790 -28.859 1.00 62.34 466 THR A O 1
ATOM 3856 N N . ASP A 1 467 ? 12.420 20.770 -28.464 1.00 55.41 467 ASP A N 1
ATOM 3857 C CA . ASP A 1 467 ? 13.735 20.365 -28.943 1.00 55.41 467 ASP A CA 1
ATOM 3858 C C . ASP A 1 467 ? 14.471 19.501 -27.911 1.00 55.41 467 ASP A C 1
ATOM 3860 O O . ASP A 1 467 ? 14.367 19.684 -26.691 1.00 55.41 467 ASP A O 1
ATOM 3864 N N . LYS A 1 468 ? 15.246 18.533 -28.411 1.00 56.75 468 LYS A N 1
ATOM 3865 C CA . LYS A 1 468 ? 16.071 17.659 -27.570 1.00 56.75 468 LYS A CA 1
ATOM 3866 C C . LYS A 1 468 ? 17.331 18.390 -27.107 1.00 56.75 468 LYS A C 1
ATOM 3868 O O . LYS A 1 468 ? 18.059 18.971 -27.909 1.00 56.75 468 LYS A O 1
ATOM 3873 N N . LEU A 1 469 ? 17.610 18.309 -25.806 1.00 64.50 469 LEU A N 1
ATOM 3874 C CA . LEU A 1 469 ? 18.836 18.830 -25.207 1.00 64.50 469 LEU A CA 1
ATOM 3875 C C . LEU A 1 469 ? 19.974 17.822 -25.446 1.00 64.50 469 LEU A C 1
ATOM 3877 O O . LEU A 1 469 ? 19.956 16.729 -24.889 1.00 64.50 469 LEU A O 1
ATOM 3881 N N . ASN A 1 470 ? 20.948 18.170 -26.289 1.00 50.47 470 ASN A N 1
ATOM 3882 C CA . ASN A 1 470 ? 22.024 17.246 -26.679 1.00 50.47 470 ASN A CA 1
ATOM 3883 C C . ASN A 1 470 ? 23.274 17.308 -25.777 1.00 50.47 470 ASN A C 1
ATOM 3885 O O . ASN A 1 470 ? 24.142 16.449 -25.905 1.00 50.47 470 ASN A O 1
ATOM 3889 N N . SER A 1 471 ? 23.364 18.277 -24.856 1.00 52.62 471 SER A N 1
ATOM 3890 C CA . SER A 1 471 ? 24.506 18.431 -23.941 1.00 52.62 471 SER A CA 1
ATOM 3891 C C . SER A 1 471 ? 24.046 18.771 -22.519 1.00 52.62 471 SER A C 1
ATOM 3893 O O . SER A 1 471 ? 23.155 19.610 -22.367 1.00 52.62 471 SER A O 1
ATOM 3895 N N . PRO A 1 472 ? 24.648 18.175 -21.471 1.00 60.41 472 PRO A N 1
ATOM 3896 C CA . PRO A 1 472 ? 24.315 18.508 -20.092 1.00 60.41 472 PRO A CA 1
ATOM 3897 C C . PRO A 1 472 ? 24.934 19.858 -19.703 1.00 60.41 472 PRO A C 1
ATOM 3899 O O . PRO A 1 472 ? 26.143 20.055 -19.824 1.00 60.41 472 PRO A O 1
ATOM 3902 N N . TYR A 1 473 ? 24.107 20.785 -19.221 1.00 66.75 473 TYR A N 1
ATOM 3903 C CA . TYR A 1 473 ? 24.580 21.982 -18.527 1.00 66.75 473 TYR A CA 1
ATOM 3904 C C . TYR A 1 473 ? 24.817 21.648 -17.053 1.00 66.75 473 TYR A C 1
ATOM 3906 O O . TYR A 1 473 ? 23.977 21.019 -16.410 1.00 66.75 473 TYR A O 1
ATOM 3914 N N . GLU A 1 474 ? 25.947 22.092 -16.508 1.00 68.12 474 GLU A N 1
ATOM 3915 C CA . GLU A 1 474 ? 26.239 21.984 -15.080 1.00 68.12 474 GLU A CA 1
ATOM 3916 C C . GLU A 1 474 ? 25.678 23.207 -14.338 1.00 68.12 474 GLU A C 1
ATOM 3918 O O . GLU A 1 474 ? 26.001 24.353 -14.664 1.00 68.12 474 GLU A O 1
ATOM 3923 N N . PHE A 1 475 ? 24.838 22.976 -13.325 1.00 73.25 475 PHE A N 1
ATOM 3924 C CA . PHE A 1 475 ? 24.275 24.038 -12.490 1.00 73.25 475 PHE A CA 1
ATOM 3925 C C . PHE A 1 475 ? 25.086 24.190 -11.205 1.00 73.25 475 PHE A C 1
ATOM 3927 O O . PHE A 1 475 ? 24.971 23.390 -10.281 1.00 73.25 475 PHE A O 1
ATOM 3934 N N . LYS A 1 476 ? 25.878 25.261 -11.121 1.00 74.56 476 LYS A N 1
ATOM 3935 C CA . LYS A 1 476 ? 26.650 25.593 -9.921 1.00 74.56 476 LYS A CA 1
ATOM 3936 C C . LYS A 1 476 ? 25.885 26.564 -9.022 1.00 74.56 476 LYS A C 1
ATOM 3938 O O . LYS A 1 476 ? 25.489 27.643 -9.460 1.00 74.56 476 LYS A O 1
ATOM 3943 N N . LEU A 1 477 ? 25.729 26.222 -7.741 1.00 76.56 477 LEU A N 1
ATOM 3944 C CA . LEU A 1 477 ? 25.150 27.127 -6.746 1.00 76.56 477 LEU A CA 1
ATOM 3945 C C . LEU A 1 477 ? 26.089 28.315 -6.488 1.00 76.56 477 LEU A C 1
ATOM 3947 O O . LEU A 1 477 ? 27.159 28.150 -5.903 1.00 76.56 477 LEU A O 1
ATOM 3951 N N . LEU A 1 478 ? 25.659 29.516 -6.877 1.00 76.56 478 LEU A N 1
ATOM 3952 C CA . LEU A 1 478 ? 26.401 30.757 -6.624 1.00 76.56 478 LEU A CA 1
ATOM 3953 C C . LEU A 1 478 ? 25.997 31.426 -5.306 1.00 76.56 478 LEU A C 1
ATOM 3955 O O . LEU A 1 478 ? 26.853 31.942 -4.595 1.00 76.56 478 LEU A O 1
ATOM 3959 N N . PHE A 1 479 ? 24.711 31.385 -4.954 1.00 75.50 479 PHE A N 1
ATOM 3960 C CA . PHE A 1 479 ? 24.179 32.084 -3.786 1.00 75.50 479 PHE A CA 1
ATOM 3961 C C . PHE A 1 479 ? 22.963 31.358 -3.210 1.00 75.50 479 PHE A C 1
ATOM 3963 O O . PHE A 1 479 ? 22.075 30.935 -3.950 1.00 75.50 479 PHE A O 1
ATOM 3970 N N . ARG A 1 480 ? 22.895 31.236 -1.883 1.00 81.00 480 ARG A N 1
ATOM 3971 C CA . ARG A 1 480 ? 21.774 30.628 -1.155 1.00 81.00 480 ARG A CA 1
ATOM 3972 C C . ARG A 1 480 ? 21.348 31.537 -0.014 1.00 81.00 480 ARG A C 1
ATOM 3974 O O . ARG A 1 480 ? 22.068 31.654 0.969 1.00 81.00 480 ARG A O 1
ATOM 3981 N N . GLY A 1 481 ? 20.127 32.068 -0.065 1.00 72.88 481 GLY A N 1
ATOM 3982 C CA . GLY A 1 481 ? 19.610 32.978 0.968 1.00 72.88 481 GLY A CA 1
ATOM 3983 C C . GLY A 1 481 ? 19.643 32.414 2.397 1.00 72.88 481 GLY A C 1
ATOM 3984 O O . GLY A 1 481 ? 19.959 33.141 3.333 1.00 72.88 481 GLY A O 1
ATOM 3985 N N . SER A 1 482 ? 19.423 31.106 2.575 1.00 73.31 482 SER A N 1
ATOM 3986 C CA . SER A 1 482 ? 19.505 30.450 3.891 1.00 73.31 482 SER A CA 1
ATOM 3987 C C . SER A 1 482 ? 20.931 30.256 4.430 1.00 73.31 482 SER A C 1
ATOM 3989 O O . SER A 1 482 ? 21.085 30.050 5.630 1.00 73.31 482 SER A O 1
ATOM 3991 N N . ARG A 1 483 ? 21.969 30.329 3.582 1.00 79.50 483 ARG A N 1
ATOM 3992 C CA . ARG A 1 483 ? 23.391 30.230 3.972 1.00 79.50 483 ARG A CA 1
ATOM 3993 C C . ARG A 1 483 ? 24.064 31.603 3.999 1.00 79.50 483 ARG A C 1
ATOM 3995 O O . ARG A 1 483 ? 24.795 31.923 4.928 1.00 79.50 483 ARG A O 1
ATOM 4002 N N . ASP A 1 484 ? 23.794 32.409 2.981 1.00 80.44 484 ASP A N 1
ATOM 4003 C CA . ASP A 1 484 ? 24.506 33.648 2.679 1.00 80.44 484 ASP A CA 1
ATOM 4004 C C . ASP A 1 484 ? 23.733 34.891 3.178 1.00 80.44 484 ASP A C 1
ATOM 4006 O O . ASP A 1 484 ? 24.325 35.953 3.395 1.00 80.44 484 ASP A O 1
ATOM 4010 N N . GLY A 1 485 ? 22.435 34.750 3.477 1.00 78.94 485 GLY A N 1
ATOM 4011 C CA . GLY A 1 485 ? 21.511 35.815 3.886 1.00 78.94 485 GLY A CA 1
ATOM 4012 C C . GLY A 1 485 ? 20.677 36.356 2.718 1.00 78.94 485 GLY A C 1
ATOM 4013 O O . GLY A 1 485 ? 21.013 36.153 1.559 1.00 78.94 485 GLY A O 1
ATOM 4014 N N . PHE A 1 486 ? 19.589 37.074 3.006 1.00 77.25 486 PHE A N 1
ATOM 4015 C CA . PHE A 1 486 ? 18.656 37.598 1.988 1.00 77.25 486 PHE A CA 1
ATOM 4016 C C . PHE A 1 486 ? 18.947 39.052 1.565 1.00 77.25 486 PHE A C 1
ATOM 4018 O O . PHE A 1 486 ? 18.056 39.760 1.104 1.00 77.25 486 PHE A O 1
ATOM 4025 N N . TYR A 1 487 ? 20.186 39.515 1.743 1.00 81.75 487 TYR A N 1
ATOM 4026 C CA . TYR A 1 487 ? 20.589 40.896 1.459 1.00 81.75 487 TYR A CA 1
ATOM 4027 C C . TYR A 1 487 ? 21.074 41.038 0.005 1.00 81.75 487 TYR A C 1
ATOM 4029 O O . TYR A 1 487 ? 22.030 40.343 -0.362 1.00 81.75 487 TYR A O 1
ATOM 4037 N N . PRO A 1 488 ? 20.479 41.923 -0.821 1.00 74.31 488 PRO A N 1
ATOM 4038 C CA . PRO A 1 488 ? 20.870 42.107 -2.223 1.00 74.31 488 PRO A CA 1
ATOM 4039 C C . PRO A 1 488 ? 22.358 42.436 -2.405 1.00 74.31 488 PRO A C 1
ATOM 4041 O O . PRO A 1 488 ? 22.997 41.965 -3.343 1.00 74.31 488 PRO A O 1
ATOM 4044 N N . GLU A 1 489 ? 22.951 43.174 -1.466 1.00 78.81 489 GLU A N 1
ATOM 4045 C CA . GLU A 1 489 ? 24.352 43.602 -1.511 1.00 78.81 489 GLU A CA 1
ATOM 4046 C C . GLU A 1 489 ? 25.333 42.429 -1.397 1.00 78.81 489 GLU A C 1
ATOM 4048 O O . GLU A 1 489 ? 26.493 42.561 -1.783 1.00 78.81 489 GLU A O 1
ATOM 4053 N N . LYS A 1 490 ? 24.896 41.285 -0.849 1.00 71.81 490 LYS A N 1
ATOM 4054 C CA . LYS A 1 490 ? 25.715 40.070 -0.762 1.00 71.81 490 LYS A CA 1
ATOM 4055 C C . LYS A 1 490 ? 25.672 39.214 -2.026 1.00 71.81 490 LYS A C 1
ATOM 4057 O O . LYS A 1 490 ? 26.606 38.454 -2.231 1.00 71.81 490 LYS A O 1
ATOM 4062 N N . PHE A 1 491 ? 24.628 39.323 -2.847 1.00 73.31 491 PHE A N 1
ATOM 4063 C CA . PHE A 1 491 ? 24.542 38.608 -4.125 1.00 73.31 491 PHE A CA 1
ATOM 4064 C C . PHE A 1 491 ? 25.452 39.232 -5.198 1.00 73.31 491 PHE A C 1
ATOM 4066 O O . PHE A 1 491 ? 25.911 38.541 -6.100 1.00 73.31 491 PHE A O 1
ATOM 4073 N N . HIS A 1 492 ? 25.720 40.538 -5.093 1.00 77.62 492 HIS A N 1
ATOM 4074 C CA . HIS A 1 492 ? 26.548 41.300 -6.037 1.00 77.62 492 HIS A CA 1
ATOM 4075 C C . HIS A 1 492 ? 28.046 41.365 -5.673 1.00 77.62 492 HIS A C 1
ATOM 4077 O O . HIS A 1 492 ? 28.789 42.103 -6.320 1.00 77.62 492 HIS A O 1
ATOM 4083 N N . LYS A 1 493 ? 28.478 40.636 -4.637 1.00 71.19 493 LYS A N 1
ATOM 4084 C CA . LYS A 1 493 ? 29.891 40.435 -4.279 1.00 71.19 493 LYS A CA 1
ATOM 4085 C C . LYS A 1 493 ? 30.374 39.114 -4.845 1.00 71.19 493 LYS A C 1
ATOM 4087 O O . LYS A 1 493 ? 31.542 39.085 -5.288 1.00 71.19 493 LYS A O 1
#

pLDDT: mean 85.16, std 14.1, range [34.69, 98.44]

Radius of gyration: 30.33 Å; chains: 1; bounding box: 62×74×77 Å

Secondary structure (DSSP, 8-state):
-PPPEEEEETTT--EEEEGGG--STTEEEEEEPPPPTT-TTGGGG-EEEETTEEEETTT--EEEEGGG--STTEEEEEEPPPSSS-TTT-EEEETTTTEEEETT-TTEEEEE-TTSBEEEEE----TTS-EEEEEP--SS---S-HHHHHHHHHHTHHHHHHHHHHHHHSSSS--EEEEES-TT--EEEEE-HHHHHHH-HHHHHHHHHHTT--SSPPEEEEETTS-HHHHHHHHHHHHHS----SSS-HHHHHHHHHHHHHTT-HHHHHHHHHHHHHHSHHHHHHTHHHHHHHHHH-TT-HHHHHHHHHHHHH-GGGGGGSTTGGGS-HHHHHHHHH-TT--S-HHHHHHHHHHHHHHHTT--TT---HHHHHHHHHHHTTTGGGS-GGGS-HHHIIIIIGGGGGGS-HHHHHHHHHHHH-GGG----PPPP---SS-TTT---SS--HHHHHHHHHHHTT--TTS---SPPP------HHHH-S-HHHHT-

Foldseek 3Di:
DFWKWFWAQQVPRWGWFFVVLDLDWQGFIFTDHQDDLPPPSNQRRIWTDDPQFTAGRRNRFTWFFVVLDQDAFGTIHTHHDDPPPDSTGGWDADPVLQWIARPNDRQWTWFQDPVRTTHIHGDPSDSRRHIDIDIDDNVPDDDPDPVVVVCVVCVCLQVQLVVLVVVQVVPPDFQEWEWEADPPQTDIGTHHLVLLLVQFVLSVVVVVVQPPDPPPDRHYHYHHLAHPVLVVQVRSCSRRVDHDCPPPDVVSLLSNLVVCVNRVNLVSNVVSLVCCVVPVVVVCLQAVQSLCCSCPVDVSNVSSVVVNVCCLAAPLLSLLNHPPSLNHDPVSLQSNLLHLNHPDQLLVNLVSLLVSLCSVQVDDPPDDDLVNLVSSLVSCVSVVVSRQLLRDALVSCVPRPVVSLSSDDPVVSVLSVVCNVDVVSCPDDDDHRDHPQDDQPQPPDPPQGSVNVVVVQCVVVVHDPPDDDPDRDRDDDQDDCVVQNPDPVSSVD

InterPro domains:
  IPR000210 BTB/POZ domain [PF00651] (167-279)
  IPR000210 BTB/POZ domain [PS50097] (174-247)
  IPR000210 BTB/POZ domain [SM00225] (174-280)
  IPR000772 Ricin B, lectin domain [PF00652] (7-131)
  IPR000772 Ricin B, lectin domain [SM00458] (2-134)
  IPR011333 SKP1/BTB/POZ domain superfamily [G3DSA:3.30.710.10] (149-281)
  IPR011333 SKP1/BTB/POZ domain superfamily [SSF54695] (156-278)
  IPR011705 BTB/Kelch-associated [PF07707] (302-363)
  IPR035992 Ricin B-like lectins [SSF50370] (3-133)

Organism: Rhizophagus irregularis (strain DAOM 181602 / DAOM 197198 / MUCL 43194) (NCBI:txid747089)